Protein AF-0000000068867496 (afdb_homodimer)

Foldseek 3Di:
DDPPPDDPPPPVVVVVVVVVVVVVVLLVPFFDKWKFKFFFDLVCVVQLLLCVLWPELVLLVLCVVLQWAPWDKDADNPRRMIMIMTGGSDDCNVVSVVSSLPDLVNLLSVQSNVVRTGGPFFDDDDSSVPGQGDPVDGPPSTPIDDDPDDDPPGDSDHDPDSTDDPVDDRPCPPDHHAYPVRHDDDGDDPDDSPVPPVPPPPNPPPD/DDPPPDPPPPPVVVVVVVVVVVVVVLLVPFFDKWKFKFFFDLVCVVQLLLCVLWPELVLLVLCVVLQWAPWDKDADNPVRMIMIMTGGSDDDNVVSVVSSLPDLVNLLSVQSNVVRTGGPFFDDDDSSVPGQGDPVDGPPSTPIDDDPDDDPPGDSDHDPDSTDDPVDDRPCPPDHHAYPVRHDDDGDDPDDSPVPPVPPPPNPPPD

Nearest PDB structures (foldseek):
  7byw-assembly1_B  TM=9.492E-01  e=1.847E-08  Paracidovorax avenae ATCC 19860
  1x8d-assembly2_D  TM=8.679E-01  e=4.981E-06  Escherichia coli
  2qlw-assembly1_A  TM=8.052E-01  e=2.120E-04  unclassified
  6hhn-assembly1_A-2  TM=8.640E-01  e=1.265E-03  Formosa agariphila
  1n5v-assembly1_B  TM=6.800E-01  e=2.583E+00  Streptomyces coelicolor A3(2)

Radius of gyration: 25.1 Å; Cα contacts (8 Å, |Δi|>4): 738; chains: 2; bounding box: 61×66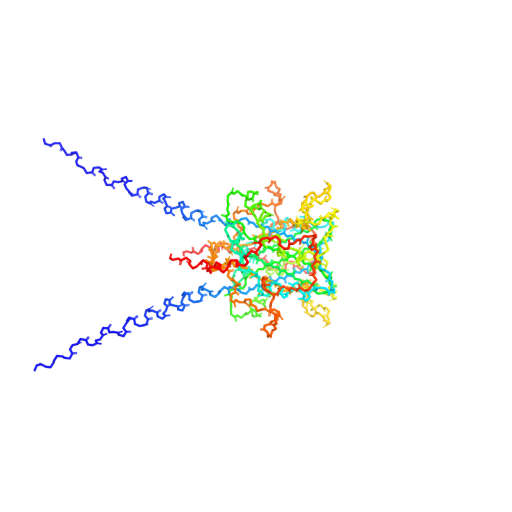×82 Å

pLDDT: mean 80.33, std 22.21, range [23.45, 98.56]

Secondary structure (DSSP, 8-state):
-----GGGGHHHHHHHHHHHHHHHHHHHS--EEEEEEEEEPGGGHHHHHHHHHT--HHHHHHHHHTTEEEEEEEEETTTTEEEEEEEE-SS-HHHHHHHHHH-HHHHHHHHHHGGGEE-SS--SS-GGGT----TTSTT-SSEE-EEEEE-SS-EEEE-S--SPPTTPPPS-TTSPPP-SSS--S-----SS---------------/----GGGGGHHHHHHHHHHHHHHHHHHHS--EEEEEEEEEPGGGHHHHHHHHHT--HHHHHHHHHTTEEEEEEEEETTTTEEEEEEEE-SS-HHHHHHHHHH-HHHHHHHHHHGGGEE-SS--SS-GGGT----TTSTT-SSEE-EEEEE-SS-EEEE-S--S--TTPPPS-TTSPPP-SSS--S-----SS--S------------

Structure (mmCIF, N/CA/C/O backbone):
data_AF-0000000068867496-model_v1
#
loop_
_entity.id
_entity.type
_entity.pdbx_description
1 polymer 'L-rhamnose mutarotase'
#
loop_
_atom_site.group_PDB
_atom_site.id
_atom_site.type_symbol
_atom_site.label_atom_id
_atom_site.label_alt_id
_atom_site.label_comp_id
_atom_site.label_asym_id
_atom_site.label_entity_id
_atom_site.label_seq_id
_atom_site.pdbx_PDB_ins_code
_atom_site.Cartn_x
_atom_site.Cartn_y
_atom_site.Cartn_z
_atom_site.occupancy
_atom_site.B_iso_or_equiv
_atom_site.auth_seq_id
_atom_site.auth_comp_id
_atom_site.auth_asym_id
_atom_site.auth_atom_id
_atom_site.pdbx_PDB_model_num
ATOM 1 N N . MET A 1 1 ? -38.188 26.297 -55.938 1 27.03 1 MET A N 1
ATOM 2 C CA . MET A 1 1 ? -36.781 25.875 -55.781 1 27.03 1 MET A CA 1
ATOM 3 C C . MET A 1 1 ? -36.375 25.953 -54.312 1 27.03 1 MET A C 1
ATOM 5 O O . MET A 1 1 ? -36.156 27.047 -53.781 1 27.03 1 MET A O 1
ATOM 9 N N . GLU A 1 2 ? -36.875 25 -53.344 1 29.02 2 GLU A N 1
ATOM 10 C CA . GLU A 1 2 ? -36.875 24.844 -51.875 1 29.02 2 GLU A CA 1
ATOM 11 C C . GLU A 1 2 ? -35.5 24.469 -51.375 1 29.02 2 GLU A C 1
ATOM 13 O O . GLU A 1 2 ? -34.781 23.703 -52 1 29.02 2 GLU A O 1
ATOM 18 N N . CYS A 1 3 ? -34.906 25.375 -50.562 1 24.44 3 CYS A N 1
ATOM 19 C CA . CYS A 1 3 ? -33.656 25.422 -49.812 1 24.44 3 CYS A CA 1
ATOM 20 C C . CYS A 1 3 ? -33.625 24.344 -48.75 1 24.44 3 CYS A C 1
ATOM 22 O O . CYS A 1 3 ? -34.062 24.578 -47.625 1 24.44 3 CYS A O 1
ATOM 24 N N . ARG A 1 4 ? -33.875 23.047 -49.031 1 34.62 4 ARG A N 1
ATOM 25 C CA . ARG A 1 4 ? -33.875 22 -48 1 34.62 4 ARG A CA 1
ATOM 26 C C . ARG A 1 4 ? -32.438 21.75 -47.531 1 34.62 4 ARG A C 1
ATOM 28 O O . ARG A 1 4 ? -32.156 20.734 -46.875 1 34.62 4 ARG A O 1
ATOM 35 N N . SER A 1 5 ? -31.469 22.562 -47.906 1 28.11 5 SER A N 1
ATOM 36 C CA . SER A 1 5 ? -30.203 21.828 -47.812 1 28.11 5 SER A CA 1
ATOM 37 C C . SER A 1 5 ? -29.766 21.672 -46.344 1 28.11 5 SER A C 1
ATOM 39 O O . SER A 1 5 ? -29.203 20.656 -45.969 1 28.11 5 SER A O 1
ATOM 41 N N . LEU A 1 6 ? -29.641 22.75 -45.469 1 35.19 6 LEU A N 1
ATOM 42 C CA . LEU A 1 6 ? -28.391 22.844 -44.719 1 35.19 6 LEU A CA 1
ATOM 43 C C . LEU A 1 6 ? -28.516 22.141 -43.375 1 35.19 6 LEU A C 1
ATOM 45 O O . LEU A 1 6 ? -27.641 22.281 -42.5 1 35.19 6 LEU A O 1
ATOM 49 N N . LEU A 1 7 ? -29.609 21.406 -43.062 1 35.59 7 LEU A N 1
ATOM 50 C CA . LEU A 1 7 ? -29.688 21.234 -41.625 1 35.59 7 LEU A CA 1
ATOM 51 C C . LEU A 1 7 ? -28.938 19.984 -41.188 1 35.59 7 LEU A C 1
ATOM 53 O O . LEU A 1 7 ? -29.016 19.578 -40.031 1 35.59 7 LEU A O 1
ATOM 57 N N . LEU A 1 8 ? -28.219 19.344 -42.156 1 37.12 8 LEU A N 1
ATOM 58 C CA . LEU A 1 8 ? -27.781 18.047 -41.688 1 37.12 8 LEU A CA 1
ATOM 59 C C . LEU A 1 8 ? -26.531 18.172 -40.812 1 37.12 8 LEU A C 1
ATOM 61 O O . LEU A 1 8 ? -26 17.172 -40.312 1 37.12 8 LEU A O 1
ATOM 65 N N . GLY A 1 9 ? -26.016 19.469 -40.688 1 35.28 9 GLY A N 1
ATOM 66 C CA . GLY A 1 9 ? -24.656 19.438 -40.188 1 35.28 9 GLY A CA 1
ATOM 67 C C . GLY A 1 9 ? -24.594 19.312 -38.688 1 35.28 9 GLY A C 1
ATOM 68 O O . GLY A 1 9 ? -23.516 19.125 -38.094 1 35.28 9 GLY A O 1
ATOM 69 N N . ALA A 1 10 ? -25.703 19.641 -37.844 1 43.5 10 ALA A N 1
ATOM 70 C CA . ALA A 1 10 ? -25.516 19.875 -36.406 1 43.5 10 ALA A CA 1
ATOM 71 C C . ALA A 1 10 ? -25.531 18.562 -35.656 1 43.5 10 ALA A C 1
ATOM 73 O O . ALA A 1 10 ? -25.047 18.484 -34.531 1 43.5 10 ALA A O 1
ATOM 74 N N . ALA A 1 11 ? -25.984 17.453 -36.25 1 45.56 11 ALA A N 1
ATOM 75 C CA . ALA A 1 11 ? -26.172 16.297 -35.375 1 45.56 11 ALA A CA 1
ATOM 76 C C . ALA A 1 11 ? -24.875 15.492 -35.25 1 45.56 11 ALA A C 1
ATOM 78 O O . ALA A 1 11 ? -24.688 14.766 -34.25 1 45.56 11 ALA A O 1
ATOM 79 N N . ALA A 1 12 ? -23.938 15.664 -36.219 1 49.62 12 ALA A N 1
ATOM 80 C CA . ALA A 1 12 ? -22.719 14.859 -36.125 1 49.62 12 ALA A CA 1
ATOM 81 C C . ALA A 1 12 ? -21.766 15.43 -35.062 1 49.62 12 ALA A C 1
ATOM 83 O O . ALA A 1 12 ? -21 14.695 -34.438 1 49.62 12 ALA A O 1
ATOM 84 N N . GLY A 1 13 ? -21.969 16.703 -34.656 1 40.5 13 GLY A N 1
ATOM 85 C CA . GLY A 1 13 ? -21.094 17.312 -33.688 1 40.5 13 GLY A CA 1
ATOM 86 C C . GLY A 1 13 ? -21.375 16.875 -32.281 1 40.5 13 GLY A C 1
ATOM 87 O O . GLY A 1 13 ? -20.438 16.672 -31.484 1 40.5 13 GLY A O 1
ATOM 88 N N . ALA A 1 14 ? -22.656 16.594 -32 1 51.44 14 ALA A N 1
ATOM 89 C CA . ALA A 1 14 ? -23.047 16.266 -30.625 1 51.44 14 ALA A CA 1
ATOM 90 C C . ALA A 1 14 ? -22.672 14.836 -30.281 1 51.44 14 ALA A C 1
ATOM 92 O O . ALA A 1 14 ? -22.234 14.555 -29.156 1 51.44 14 ALA A O 1
ATOM 93 N N . ALA A 1 15 ? -22.625 13.922 -31.266 1 49.72 15 ALA A N 1
ATOM 94 C CA . ALA A 1 15 ? -22.25 12.539 -30.984 1 49.72 15 ALA A CA 1
ATOM 95 C C . ALA A 1 15 ? -20.75 12.414 -30.75 1 49.72 15 ALA A C 1
ATOM 97 O O . ALA A 1 15 ? -20.312 11.68 -29.859 1 49.72 15 ALA A O 1
ATOM 98 N N . ALA A 1 16 ?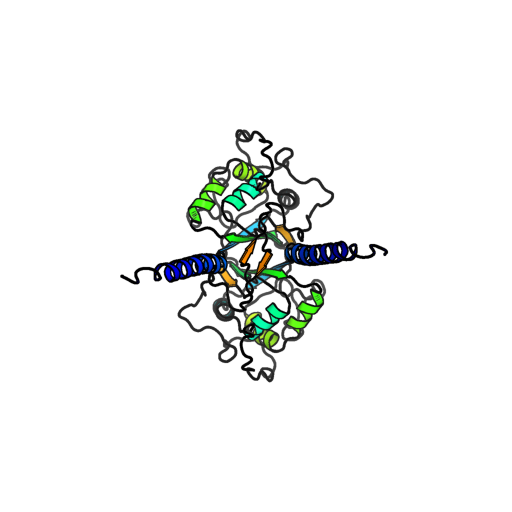 -19.906 13.148 -31.406 1 51.88 16 ALA A N 1
ATOM 99 C CA . ALA A 1 16 ? -18.453 13.094 -31.234 1 51.88 16 ALA A CA 1
ATOM 100 C C . ALA A 1 16 ? -18.031 13.68 -29.891 1 51.88 16 ALA A C 1
ATOM 102 O O . ALA A 1 16 ? -17.156 13.133 -29.219 1 51.88 16 ALA A O 1
ATOM 103 N N . PHE A 1 17 ? -18.781 14.633 -29.375 1 46.91 17 PHE A N 1
ATOM 104 C CA . PHE A 1 17 ? -18.5 15.211 -28.062 1 46.91 17 PHE A CA 1
ATOM 105 C C . PHE A 1 17 ? -18.859 14.234 -26.953 1 46.91 17 PHE A C 1
ATOM 107 O O . PHE A 1 17 ? -18.141 14.125 -25.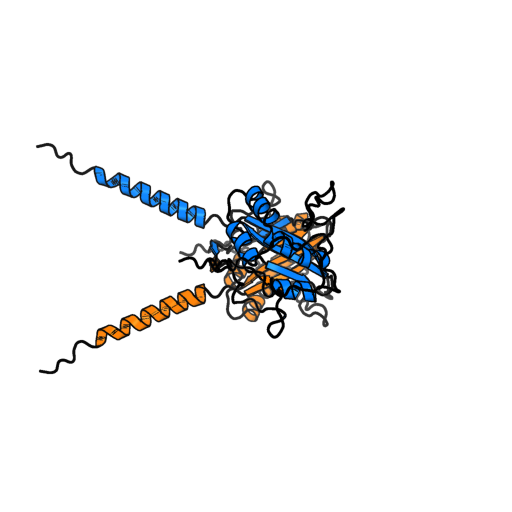969 1 46.91 17 PHE A O 1
ATOM 114 N N . ALA A 1 18 ? -19.844 13.469 -27.109 1 53.47 18 ALA A 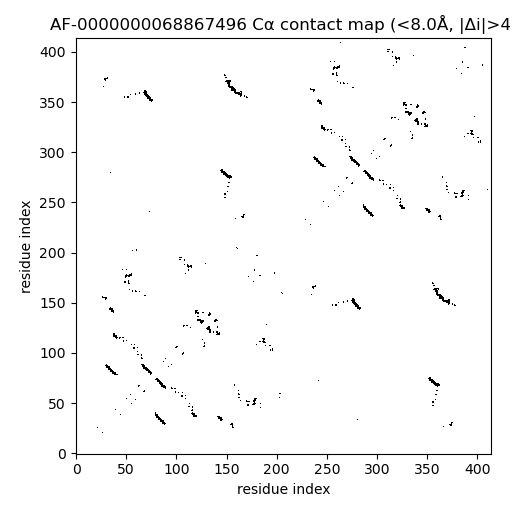N 1
ATOM 115 C CA . ALA A 1 18 ? -20.281 12.516 -26.094 1 53.47 18 ALA A CA 1
ATOM 116 C C . ALA A 1 18 ? -19.328 11.336 -26 1 53.47 18 ALA A C 1
ATOM 118 O O . ALA A 1 18 ? -19.047 10.844 -24.906 1 53.47 18 ALA A O 1
ATOM 119 N N . ILE A 1 19 ? -18.797 10.828 -27.094 1 48.5 19 ILE A N 1
ATOM 120 C CA . ILE A 1 19 ? -17.828 9.734 -27.094 1 48.5 19 ILE A CA 1
ATOM 121 C C . ILE A 1 19 ? -16.516 10.211 -26.469 1 48.5 19 ILE A C 1
ATOM 123 O O . ILE A 1 19 ? -15.93 9.516 -25.641 1 48.5 19 ILE A O 1
ATOM 127 N N . LEU A 1 20 ? -16.094 11.375 -26.812 1 51.84 20 LEU A N 1
ATOM 128 C CA . LEU A 1 20 ? -14.867 11.906 -26.234 1 51.84 20 LEU A CA 1
ATOM 129 C C . LEU A 1 20 ? -15.039 12.164 -24.75 1 51.84 20 LEU A C 1
ATOM 131 O O . LEU A 1 20 ? -14.125 11.914 -23.953 1 51.84 20 LEU A O 1
ATOM 135 N N . ASP A 1 21 ? -16.219 12.633 -24.359 1 48.91 21 ASP A N 1
ATOM 136 C CA . ASP A 1 21 ? -16.484 12.883 -22.953 1 48.91 21 ASP A CA 1
ATOM 137 C C . ASP A 1 21 ? -16.547 11.57 -22.172 1 48.91 21 ASP A C 1
ATOM 139 O O . ASP A 1 21 ? -16.031 11.477 -21.047 1 48.91 21 ASP A O 1
ATOM 143 N N . ARG A 1 22 ? -17.297 10.609 -22.703 1 48.53 22 ARG A N 1
ATOM 144 C CA . ARG A 1 22 ? -17.344 9.297 -22.062 1 48.53 22 ARG A CA 1
ATOM 145 C C . ARG A 1 22 ? -15.938 8.703 -21.938 1 48.53 22 ARG A C 1
ATOM 147 O O . ARG A 1 22 ? -15.609 8.102 -20.906 1 48.53 22 ARG A O 1
ATOM 154 N N . LEU A 1 23 ? -15.195 8.789 -23.062 1 50.97 23 LEU A N 1
ATOM 155 C CA . LEU A 1 23 ? -13.828 8.297 -23.016 1 50.97 23 LEU A CA 1
ATOM 156 C C . LEU A 1 23 ? -13.008 9.07 -21.984 1 50.97 23 LEU A C 1
ATOM 158 O O . LEU A 1 23 ? -12.195 8.492 -21.266 1 50.97 23 LEU A O 1
ATOM 162 N N . ARG A 1 24 ? -13.266 10.398 -22.016 1 47.47 24 ARG A N 1
ATOM 163 C CA . ARG A 1 24 ? -12.609 11.227 -21 1 47.47 24 ARG A CA 1
ATOM 164 C C . ARG A 1 24 ? -13.062 10.844 -19.594 1 47.47 24 ARG A C 1
ATOM 166 O O . ARG A 1 24 ? -12.242 10.75 -18.688 1 47.47 24 ARG A O 1
ATOM 173 N N . ARG A 1 25 ? -14.383 10.727 -19.438 1 49.09 25 ARG A N 1
ATOM 174 C CA . ARG A 1 25 ? -14.969 10.398 -18.141 1 49.09 25 ARG A CA 1
ATOM 175 C C . ARG A 1 25 ? -14.508 9.023 -17.672 1 49.09 25 ARG A C 1
ATOM 177 O O . ARG A 1 25 ? -14.281 8.812 -16.469 1 49.09 25 ARG A O 1
ATOM 184 N N . ARG A 1 26 ? -14.625 8.102 -18.562 1 49.91 26 ARG A N 1
ATOM 185 C CA . ARG A 1 26 ? -14.102 6.777 -18.234 1 49.91 26 ARG A CA 1
ATOM 186 C C . ARG A 1 26 ? -12.641 6.855 -17.812 1 49.91 26 ARG A C 1
ATOM 188 O O . ARG A 1 26 ? -12.211 6.129 -16.906 1 49.91 26 ARG A O 1
ATOM 195 N N . ARG A 1 27 ? -11.961 7.719 -18.625 1 50.06 27 ARG A N 1
ATOM 196 C CA . ARG A 1 27 ? -10.547 7.961 -18.359 1 50.06 27 ARG A CA 1
ATOM 197 C C . ARG A 1 27 ? -10.344 8.578 -16.984 1 50.06 27 ARG A C 1
ATOM 199 O O . ARG A 1 27 ? -9.336 8.328 -16.328 1 50.06 27 ARG A O 1
ATOM 206 N N . LEU A 1 28 ? -11.359 9.469 -16.719 1 51.28 28 LEU A N 1
ATOM 207 C CA . LEU A 1 28 ? -11.211 10.148 -15.43 1 51.28 28 LEU A CA 1
ATOM 208 C C . LEU A 1 28 ? -11.664 9.25 -14.289 1 51.28 28 LEU A C 1
ATOM 210 O O . LEU A 1 28 ? -11.562 9.625 -13.117 1 51.28 28 LEU A O 1
ATOM 214 N N . ARG A 1 29 ? -12.359 8.18 -14.664 1 57.69 29 ARG A N 1
ATOM 215 C CA . ARG A 1 29 ? -12.828 7.352 -13.555 1 57.69 29 ARG A CA 1
ATOM 216 C C . ARG A 1 29 ? -11.672 6.594 -12.906 1 57.69 29 ARG A C 1
ATOM 218 O O . ARG A 1 29 ? -10.977 5.824 -13.578 1 57.69 29 ARG A O 1
ATOM 225 N N . GLY A 1 30 ? -10.969 7.27 -12.078 1 66.62 30 GLY A N 1
ATOM 226 C CA . GLY A 1 30 ? -9.875 6.586 -11.414 1 66.62 30 GLY A CA 1
ATOM 227 C C . GLY A 1 30 ? -10.227 5.18 -10.969 1 66.62 30 GLY A C 1
ATOM 228 O O . GLY A 1 30 ? -11.398 4.871 -10.75 1 66.62 30 GLY A O 1
ATOM 229 N N . GLY A 1 31 ? -9.508 4.066 -11.281 1 88.12 31 GLY A N 1
ATOM 230 C CA . GLY A 1 31 ? -9.633 2.697 -10.797 1 88.12 31 GLY A CA 1
ATOM 231 C C . GLY A 1 31 ? -9.945 2.611 -9.312 1 88.12 31 GLY A C 1
ATOM 232 O O . GLY A 1 31 ? -9.953 3.627 -8.617 1 88.12 31 GLY A O 1
ATOM 233 N N . THR A 1 32 ? -10.555 1.511 -8.891 1 93.94 32 THR A N 1
ATOM 234 C CA . THR A 1 32 ? -10.727 1.228 -7.473 1 93.94 32 THR A CA 1
ATOM 235 C C . THR A 1 32 ? -9.461 0.598 -6.891 1 93.94 32 THR A C 1
ATOM 237 O O . THR A 1 32 ? -8.711 -0.075 -7.602 1 93.94 32 THR A O 1
ATOM 240 N N . TYR A 1 33 ? -9.289 0.838 -5.629 1 95.44 33 TYR A N 1
ATOM 241 C CA . TYR A 1 33 ? -8.062 0.391 -4.984 1 95.44 33 TYR A CA 1
ATOM 242 C C . TYR A 1 33 ? -8.336 -0.777 -4.043 1 95.44 33 TYR A C 1
ATOM 244 O O . TYR A 1 33 ? -9.344 -0.795 -3.342 1 95.44 33 TYR A O 1
ATOM 252 N N . HIS A 1 34 ? -7.441 -1.72 -4.055 1 96.88 34 HIS A N 1
ATOM 253 C CA . HIS A 1 34 ? -7.508 -2.898 -3.197 1 96.88 34 HIS A CA 1
ATOM 254 C C . HIS A 1 34 ? -6.168 -3.174 -2.529 1 96.88 34 HIS A C 1
ATOM 256 O O . HIS A 1 34 ? -5.113 -2.955 -3.131 1 96.88 34 HIS A O 1
ATOM 262 N N . ALA A 1 35 ? -6.246 -3.615 -1.303 1 98.06 35 ALA A N 1
ATOM 263 C CA . ALA A 1 35 ? -5.023 -3.918 -0.563 1 98.06 35 ALA A CA 1
ATOM 264 C C . ALA A 1 35 ? -5.246 -5.062 0.421 1 98.06 35 ALA A C 1
ATOM 266 O O . ALA A 1 35 ? -6.375 -5.312 0.848 1 98.06 35 ALA A O 1
ATOM 267 N N . GLY A 1 36 ? -4.184 -5.777 0.714 1 98.25 36 GLY A N 1
ATOM 268 C CA . GLY A 1 36 ? -4.184 -6.871 1.668 1 98.25 36 GLY A CA 1
ATOM 269 C C . GLY A 1 36 ? -2.904 -6.961 2.477 1 98.25 36 GLY A C 1
ATOM 270 O O . GLY A 1 36 ? -1.875 -6.406 2.082 1 98.25 36 GLY A O 1
ATOM 271 N N . MET A 1 37 ? -3.018 -7.621 3.572 1 98.44 37 MET A N 1
ATOM 272 C CA . MET A 1 37 ? -1.896 -7.82 4.484 1 98.44 37 MET A CA 1
ATOM 273 C C . MET A 1 37 ? -1.734 -9.297 4.832 1 98.44 37 MET A C 1
ATOM 275 O O . MET A 1 37 ? -2.723 -10.023 4.945 1 98.44 37 MET A O 1
ATOM 279 N N . ILE A 1 38 ? -0.545 -9.703 5.004 1 98.56 38 ILE A N 1
ATOM 280 C CA . ILE A 1 38 ? -0.195 -11.07 5.391 1 98.56 38 ILE A CA 1
ATOM 281 C C . ILE A 1 38 ? 1.159 -11.07 6.098 1 98.56 38 ILE A C 1
ATOM 283 O O . ILE A 1 38 ? 1.845 -10.047 6.145 1 98.56 38 ILE A O 1
ATOM 287 N N . ARG A 1 39 ? 1.483 -12.125 6.777 1 98.06 39 ARG A N 1
ATOM 288 C CA . ARG A 1 39 ? 2.828 -12.281 7.316 1 98.06 39 ARG A CA 1
ATOM 289 C C . ARG A 1 39 ? 3.693 -13.133 6.398 1 98.06 39 ARG A C 1
ATOM 291 O O . ARG A 1 39 ? 3.191 -14.039 5.727 1 98.06 39 ARG A O 1
ATOM 298 N N . ALA A 1 40 ? 4.918 -12.812 6.34 1 97.75 40 ALA A N 1
ATOM 299 C CA . ALA A 1 40 ? 5.902 -13.625 5.637 1 97.75 40 ALA A CA 1
ATOM 300 C C . ALA A 1 40 ? 6.672 -14.516 6.605 1 97.75 40 ALA A C 1
ATOM 302 O O . ALA A 1 40 ? 6.945 -14.117 7.742 1 97.75 40 ALA A O 1
ATOM 303 N N . ARG A 1 41 ? 6.973 -15.688 6.191 1 96.5 41 ARG A N 1
ATOM 304 C CA . ARG A 1 41 ? 7.887 -16.531 6.949 1 96.5 41 ARG A CA 1
ATOM 305 C C . ARG A 1 41 ? 9.328 -16.094 6.762 1 96.5 41 ARG A C 1
ATOM 307 O O . ARG A 1 41 ? 9.867 -16.141 5.652 1 96.5 41 ARG A O 1
ATOM 314 N N . PRO A 1 42 ? 9.914 -15.688 7.836 1 94.88 42 PRO A N 1
ATOM 315 C CA . PRO A 1 42 ? 11.242 -15.086 7.699 1 94.88 42 PRO A CA 1
ATOM 316 C C . PRO A 1 42 ? 12.25 -16.016 7.039 1 94.88 42 PRO A C 1
ATOM 318 O O . PRO A 1 42 ? 13.133 -15.562 6.309 1 94.88 42 PRO A O 1
ATOM 321 N N . GLU A 1 43 ? 12.117 -17.297 7.254 1 95.19 43 GLU A N 1
ATOM 322 C CA . GLU A 1 43 ? 13.094 -18.25 6.738 1 95.19 43 GLU A CA 1
ATOM 323 C C . GLU A 1 43 ? 12.945 -18.438 5.227 1 95.19 43 GLU A C 1
ATOM 325 O O . GLU A 1 43 ? 13.828 -18.984 4.574 1 95.19 43 GLU A O 1
ATOM 330 N N . LEU A 1 44 ? 11.836 -17.859 4.586 1 95.62 44 LEU A N 1
ATOM 331 C CA . LEU A 1 44 ? 11.594 -18.078 3.162 1 95.62 44 LEU A CA 1
ATOM 332 C C . LEU A 1 44 ? 11.406 -16.75 2.43 1 95.62 44 LEU A C 1
ATOM 334 O O . LEU A 1 44 ? 10.961 -16.734 1.279 1 95.62 44 LEU A O 1
ATOM 338 N N . ILE A 1 45 ? 11.734 -15.664 3.049 1 94.75 45 ILE A N 1
ATOM 339 C CA . ILE A 1 45 ? 11.516 -14.352 2.441 1 94.75 45 ILE A CA 1
ATOM 340 C C . ILE A 1 45 ? 12.398 -14.211 1.204 1 94.75 45 ILE A C 1
ATOM 342 O O . ILE A 1 45 ? 12 -13.586 0.217 1 94.75 45 ILE A O 1
ATOM 346 N N . GLU A 1 46 ? 13.586 -14.828 1.198 1 91.12 46 GLU A N 1
ATOM 347 C CA . GLU A 1 46 ? 14.469 -14.773 0.035 1 91.12 46 GLU A CA 1
ATOM 348 C C . GLU A 1 46 ? 13.82 -15.445 -1.177 1 91.12 46 GLU A C 1
ATOM 350 O O . GLU A 1 46 ? 13.852 -14.898 -2.281 1 91.12 46 GLU A O 1
ATOM 355 N N . GLN A 1 47 ? 13.258 -16.578 -0.979 1 92.12 47 GLN A N 1
ATOM 356 C CA . GLN A 1 47 ? 12.547 -17.25 -2.062 1 92.12 47 GLN A CA 1
ATOM 357 C C . GLN A 1 47 ? 11.406 -16.375 -2.588 1 92.12 47 GLN A C 1
ATOM 359 O O . GLN A 1 47 ? 11.211 -16.266 -3.801 1 92.12 47 GLN A O 1
ATOM 364 N N . TYR A 1 48 ? 10.641 -15.844 -1.657 1 95.44 48 TYR A N 1
ATOM 365 C CA . TYR A 1 48 ? 9.516 -15.008 -2.055 1 95.44 48 TYR A CA 1
ATOM 366 C C . TYR A 1 48 ? 9.984 -13.828 -2.904 1 95.44 48 TYR A C 1
ATOM 368 O O . TYR A 1 48 ? 9.359 -13.5 -3.916 1 95.44 48 TYR A O 1
ATOM 376 N N . GLN A 1 49 ? 11.078 -13.211 -2.488 1 93.5 49 GLN A N 1
ATOM 377 C CA . GLN A 1 49 ? 11.633 -12.094 -3.24 1 93.5 49 GLN A CA 1
ATOM 378 C C . GLN A 1 49 ? 12.117 -12.539 -4.617 1 93.5 49 GLN A C 1
ATOM 380 O O . GLN A 1 49 ? 11.914 -11.836 -5.609 1 93.5 49 GLN A O 1
ATOM 385 N N . GLN A 1 50 ? 12.719 -13.672 -4.715 1 90.62 50 GLN A N 1
ATOM 386 C CA . GLN A 1 50 ? 13.188 -14.18 -6 1 90.62 50 GLN A CA 1
ATOM 387 C C . GLN A 1 50 ? 12.016 -14.43 -6.949 1 90.62 50 GLN A C 1
ATOM 389 O O . GLN A 1 50 ? 12.102 -14.109 -8.133 1 90.62 50 GLN A O 1
ATOM 394 N N . LEU A 1 51 ? 10.969 -14.977 -6.398 1 92.19 51 LEU A N 1
ATOM 395 C CA . LEU A 1 51 ? 9.758 -15.195 -7.184 1 92.19 51 LEU A CA 1
ATOM 396 C C . LEU A 1 51 ? 9.227 -13.883 -7.742 1 92.19 51 LEU A C 1
ATOM 398 O O . LEU A 1 51 ? 8.719 -13.836 -8.867 1 92.19 51 LEU A O 1
ATOM 402 N N . HIS A 1 52 ? 9.422 -12.805 -7.008 1 94.19 52 HIS A N 1
ATOM 403 C CA . HIS A 1 52 ? 8.758 -11.555 -7.332 1 94.19 52 HIS A CA 1
ATOM 404 C C . HIS A 1 52 ? 9.727 -10.578 -8 1 94.19 52 HIS A C 1
ATOM 406 O O . HIS A 1 52 ? 9.305 -9.562 -8.555 1 94.19 52 HIS A O 1
ATOM 412 N N . ASP A 1 53 ? 11.008 -10.867 -7.941 1 90.38 53 ASP A N 1
ATOM 413 C CA . ASP A 1 53 ? 11.969 -10.078 -8.703 1 90.38 53 ASP A CA 1
ATOM 414 C C . ASP A 1 53 ? 11.672 -10.141 -10.203 1 90.38 53 ASP A C 1
ATOM 416 O O . ASP A 1 53 ? 11.852 -9.156 -10.914 1 90.38 53 ASP A O 1
ATOM 420 N N . LYS A 1 54 ? 11.211 -11.32 -10.57 1 83.81 54 LYS A N 1
ATOM 421 C CA . LYS A 1 54 ? 10.703 -11.531 -11.922 1 83.81 54 LYS A CA 1
ATOM 422 C C . LYS A 1 54 ? 9.484 -12.445 -11.914 1 83.81 54 LYS A C 1
ATOM 424 O O . LYS A 1 54 ? 9.602 -13.648 -12.141 1 83.81 54 LYS A O 1
ATOM 429 N N . THR A 1 55 ? 8.414 -11.812 -11.633 1 90.31 55 THR A N 1
ATOM 430 C CA . THR A 1 55 ? 7.184 -12.586 -11.664 1 90.31 55 THR A CA 1
ATOM 431 C C . THR A 1 55 ? 6.98 -13.234 -13.031 1 90.31 55 THR A C 1
ATOM 433 O O . THR A 1 55 ? 7.262 -12.617 -14.062 1 90.31 55 THR A O 1
ATOM 436 N N . TRP A 1 56 ? 6.527 -14.406 -12.992 1 88.88 56 TRP A N 1
ATOM 437 C CA . TRP A 1 56 ? 6.352 -15.133 -14.242 1 88.88 56 TRP A CA 1
ATOM 438 C C . TRP A 1 56 ? 5.449 -14.359 -15.195 1 88.88 56 TRP A C 1
ATOM 440 O O . TRP A 1 56 ? 4.434 -13.797 -14.781 1 88.88 56 TRP A O 1
ATOM 450 N N . GLU A 1 57 ? 5.816 -14.359 -16.469 1 87.44 57 GLU A N 1
ATOM 451 C CA . GLU A 1 57 ? 5.129 -13.562 -17.469 1 87.44 57 GLU A CA 1
ATOM 452 C C . GLU A 1 57 ? 3.66 -13.953 -17.594 1 87.44 57 GLU A C 1
ATOM 454 O O . GLU A 1 57 ? 2.793 -13.094 -17.766 1 87.44 57 GLU A O 1
ATOM 459 N N . GLU A 1 58 ? 3.375 -15.25 -17.531 1 89.31 58 GLU A N 1
ATOM 460 C CA . GLU A 1 58 ? 2.004 -15.742 -17.656 1 89.31 58 GLU A CA 1
ATOM 461 C C . GLU A 1 58 ? 1.138 -15.227 -16.5 1 89.31 58 GLU A C 1
ATOM 463 O O . GLU A 1 58 ? -0.049 -14.953 -16.688 1 89.31 58 GLU A O 1
ATOM 468 N N . VAL A 1 59 ? 1.751 -15.156 -15.344 1 92.56 59 VAL A N 1
ATOM 469 C CA . VAL A 1 59 ? 1.045 -14.633 -14.172 1 92.56 59 VAL A CA 1
ATOM 470 C C . VAL A 1 59 ? 0.73 -13.156 -14.383 1 92.56 59 VAL A C 1
ATOM 472 O O . VAL A 1 59 ? -0.41 -12.727 -14.195 1 92.56 59 VAL A O 1
ATOM 475 N N . MET A 1 60 ? 1.742 -12.445 -14.844 1 91.5 60 MET A N 1
ATOM 476 C CA . MET A 1 60 ? 1.556 -11.023 -15.094 1 91.5 60 MET A CA 1
ATOM 477 C C . MET A 1 60 ? 0.484 -10.789 -16.156 1 91.5 60 MET A C 1
ATOM 479 O O . MET A 1 60 ? -0.323 -9.867 -16.031 1 91.5 60 MET A O 1
ATOM 483 N N . ALA A 1 61 ? 0.502 -11.586 -17.188 1 91.94 61 ALA A N 1
ATOM 484 C CA . ALA A 1 61 ? -0.479 -11.469 -18.266 1 91.94 61 ALA A CA 1
ATOM 485 C C . ALA A 1 61 ? -1.895 -11.703 -17.75 1 91.94 61 ALA A C 1
ATOM 487 O O . ALA A 1 61 ? -2.826 -10.984 -18.109 1 91.94 61 ALA A O 1
ATOM 488 N N . ARG A 1 62 ? -2.057 -12.719 -16.938 1 94.12 62 ARG A N 1
ATOM 489 C CA . ARG A 1 62 ? -3.367 -13.008 -16.359 1 94.12 62 ARG A CA 1
ATOM 490 C C . ARG A 1 62 ? -3.848 -11.852 -15.492 1 94.12 62 ARG A C 1
ATOM 492 O O . ARG A 1 62 ? -5.016 -11.461 -15.555 1 94.12 62 ARG A O 1
ATOM 499 N N . MET A 1 63 ? -3.004 -11.305 -14.648 1 94.81 63 MET A N 1
ATOM 500 C CA . MET A 1 63 ? -3.361 -10.18 -13.797 1 94.81 63 MET A CA 1
ATOM 501 C C . MET A 1 63 ? -3.791 -8.977 -14.633 1 94.81 63 MET A C 1
ATOM 503 O O . MET A 1 63 ? -4.809 -8.344 -14.336 1 94.81 63 MET A O 1
ATOM 507 N N . TYR A 1 64 ? -2.992 -8.734 -15.641 1 93.62 64 TYR A N 1
ATOM 508 C CA . TYR A 1 64 ? -3.309 -7.602 -16.5 1 93.62 64 TYR A CA 1
ATOM 509 C C . TYR A 1 64 ? -4.648 -7.809 -17.203 1 93.62 64 TYR A C 1
ATOM 511 O O . TYR A 1 64 ? -5.484 -6.902 -17.234 1 93.62 64 TYR A O 1
ATOM 519 N N . ALA A 1 65 ? -4.844 -8.992 -17.75 1 94.94 65 ALA A N 1
ATOM 520 C CA . ALA A 1 65 ? -6.082 -9.312 -18.453 1 94.94 65 ALA A CA 1
ATOM 521 C C . ALA A 1 65 ? -7.277 -9.266 -17.5 1 94.94 65 ALA A C 1
ATOM 523 O O . ALA A 1 65 ? -8.414 -9.094 -17.938 1 94.94 65 ALA A O 1
ATOM 524 N N . SER A 1 66 ? -6.961 -9.445 -16.281 1 96.75 66 SER A N 1
ATOM 525 C CA . SER A 1 66 ? -8.008 -9.375 -15.266 1 96.75 66 SER A CA 1
ATOM 526 C C . SER A 1 66 ? -8.141 -7.961 -14.703 1 96.75 66 SER A C 1
ATOM 528 O O . SER A 1 66 ? -8.656 -7.77 -13.602 1 96.75 66 SER A O 1
ATOM 530 N N . ASN A 1 67 ? -7.566 -6.957 -15.328 1 95.12 67 ASN A N 1
ATOM 531 C CA . ASN A 1 67 ? -7.789 -5.531 -15.109 1 95.12 67 ASN A CA 1
ATOM 532 C C . ASN A 1 67 ? -7.117 -5.047 -13.828 1 95.12 67 ASN A C 1
ATOM 534 O O . ASN A 1 67 ? -7.527 -4.039 -13.25 1 95.12 67 ASN A O 1
ATOM 538 N N . MET A 1 68 ? -6.191 -5.773 -13.359 1 95.69 68 MET A N 1
ATOM 539 C CA . MET A 1 68 ? -5.344 -5.285 -12.273 1 95.69 68 MET A CA 1
ATOM 540 C C . MET A 1 68 ? -4.203 -4.434 -12.812 1 95.69 68 MET A C 1
ATOM 542 O O . MET A 1 68 ? -3.578 -4.789 -13.812 1 95.69 68 MET A O 1
ATOM 546 N N . ARG A 1 69 ? -4.008 -3.346 -12.211 1 94.12 69 ARG A N 1
ATOM 547 C CA . ARG A 1 69 ? -2.934 -2.42 -12.555 1 94.12 69 ARG A CA 1
ATOM 548 C C . ARG A 1 69 ? -2.133 -2.021 -11.32 1 94.12 69 ARG A C 1
ATOM 550 O O . ARG A 1 69 ? -2.654 -2.037 -10.203 1 94.12 69 ARG A O 1
ATOM 557 N N . ASP A 1 70 ? -0.834 -1.698 -11.617 1 93.12 70 ASP A N 1
ATOM 558 C CA . ASP A 1 70 ? 0.007 -1.084 -10.594 1 93.12 70 ASP A CA 1
ATOM 559 C C . ASP A 1 70 ? 0.018 -1.921 -9.312 1 93.12 70 ASP A C 1
ATOM 561 O O . ASP A 1 70 ? -0.21 -1.398 -8.219 1 93.12 70 ASP A O 1
ATOM 565 N N . PHE A 1 71 ? 0.188 -3.24 -9.5 1 96 71 PHE A N 1
ATOM 566 C CA . PHE A 1 71 ? 0.252 -4.168 -8.375 1 96 71 PHE A CA 1
ATOM 567 C C . PHE A 1 71 ? 1.62 -4.109 -7.707 1 96 71 PHE A C 1
ATOM 569 O O . PHE A 1 71 ? 2.639 -4.395 -8.344 1 96 71 PHE A O 1
ATOM 576 N N . VAL A 1 72 ? 1.66 -3.785 -6.383 1 96.44 72 VAL A N 1
ATOM 577 C CA . VAL A 1 72 ? 2.906 -3.648 -5.637 1 96.44 72 VAL A CA 1
ATOM 578 C C . VAL A 1 72 ? 2.832 -4.469 -4.352 1 96.44 72 VAL A C 1
ATOM 580 O O . VAL A 1 72 ? 1.802 -4.477 -3.672 1 96.44 72 VAL A O 1
ATOM 583 N N . VAL A 1 73 ? 3.848 -5.133 -4.035 1 97.56 73 VAL A N 1
ATOM 584 C CA . VAL A 1 73 ? 4.004 -5.82 -2.758 1 97.56 73 VAL A CA 1
ATOM 585 C C . VAL A 1 73 ? 5.117 -5.16 -1.947 1 97.56 73 VAL A C 1
ATOM 587 O O . VAL A 1 73 ? 6.172 -4.82 -2.49 1 97.56 73 VAL A O 1
ATOM 590 N N . TRP A 1 74 ? 4.875 -5.035 -0.673 1 98.12 74 TRP A N 1
ATOM 591 C CA . TRP A 1 74 ? 5.805 -4.449 0.285 1 98.12 74 TRP A CA 1
ATOM 592 C C . TRP A 1 74 ? 6.082 -5.414 1.434 1 98.12 74 TRP A C 1
ATOM 594 O O . TRP A 1 74 ? 5.207 -6.18 1.833 1 98.12 74 TRP A O 1
ATOM 604 N N . PHE A 1 75 ? 7.34 -5.316 1.967 1 98.19 75 PHE A N 1
ATOM 605 C CA . PHE A 1 75 ? 7.781 -6.152 3.076 1 98.19 75 PHE A CA 1
ATOM 606 C C . PHE A 1 75 ? 8.422 -5.305 4.172 1 98.19 75 PHE A C 1
ATOM 608 O O . PHE A 1 75 ? 9.195 -4.391 3.881 1 98.19 75 PHE A O 1
ATOM 615 N N . HIS A 1 76 ? 8.016 -5.555 5.414 1 97.56 76 HIS A N 1
ATOM 616 C CA . HIS A 1 76 ? 8.695 -4.953 6.559 1 97.56 76 HIS A CA 1
ATOM 617 C C . HIS A 1 76 ? 9.664 -5.938 7.207 1 97.56 76 HIS A C 1
ATOM 619 O O . HIS A 1 76 ? 9.234 -6.891 7.863 1 97.56 76 HIS A O 1
ATOM 625 N N . PRO A 1 77 ? 10.93 -5.691 7.258 1 93.44 77 PRO A N 1
ATOM 626 C CA . PRO A 1 77 ? 11.922 -6.703 7.613 1 93.44 77 PRO A CA 1
ATOM 627 C C . PRO A 1 77 ? 11.891 -7.066 9.094 1 93.44 77 PRO A C 1
ATOM 629 O O . PRO A 1 77 ? 12.219 -8.195 9.469 1 93.44 77 PRO A O 1
ATOM 632 N N . THR A 1 78 ? 11.492 -6.195 10 1 92.69 78 THR A N 1
ATOM 633 C CA . THR A 1 78 ? 11.602 -6.488 11.422 1 92.69 78 THR A CA 1
ATOM 634 C C . THR A 1 78 ? 10.312 -7.109 11.945 1 92.69 78 THR A C 1
ATOM 636 O O . THR A 1 78 ? 10.336 -7.895 12.898 1 92.69 78 THR A O 1
ATOM 639 N N . THR A 1 79 ? 9.195 -6.855 11.352 1 95.19 79 THR A N 1
ATOM 640 C CA . THR A 1 79 ? 7.926 -7.395 11.82 1 95.19 79 THR A CA 1
ATOM 641 C C . THR A 1 79 ? 7.484 -8.578 10.961 1 95.19 79 THR A C 1
ATOM 643 O O . THR A 1 79 ? 6.551 -9.297 11.312 1 95.19 79 THR A O 1
ATOM 646 N N . ASN A 1 80 ? 8.078 -8.734 9.812 1 97.25 80 ASN A N 1
ATOM 647 C CA . ASN A 1 80 ? 7.773 -9.781 8.836 1 97.25 80 ASN A CA 1
ATOM 648 C C . ASN A 1 80 ? 6.402 -9.57 8.195 1 97.25 80 ASN A C 1
ATOM 650 O O . ASN A 1 80 ? 5.809 -10.516 7.672 1 97.25 80 ASN A O 1
ATOM 654 N N . MET A 1 81 ? 5.859 -8.367 8.297 1 97.62 81 MET A N 1
ATOM 655 C CA . MET A 1 81 ? 4.578 -8.07 7.668 1 97.62 81 MET A CA 1
ATOM 656 C C . MET A 1 81 ? 4.766 -7.727 6.195 1 97.62 81 MET A C 1
ATOM 658 O O . MET A 1 81 ? 5.73 -7.055 5.824 1 97.62 81 MET A O 1
ATOM 662 N N . MET A 1 82 ? 3.838 -8.195 5.426 1 98.31 82 MET A N 1
ATOM 663 C CA . MET A 1 82 ? 3.775 -7.867 4.008 1 98.31 82 MET A CA 1
ATOM 664 C C . MET A 1 82 ? 2.432 -7.234 3.654 1 98.31 82 MET A C 1
ATOM 666 O O . MET A 1 82 ? 1.399 -7.605 4.215 1 98.31 82 MET A O 1
ATOM 670 N N . PHE A 1 83 ? 2.475 -6.371 2.686 1 97.94 83 PHE A N 1
ATOM 671 C CA . PHE A 1 83 ? 1.315 -5.656 2.164 1 97.94 83 PHE A CA 1
ATOM 672 C C . PHE A 1 83 ? 1.325 -5.645 0.641 1 97.94 83 PHE A C 1
ATOM 674 O O . PHE A 1 83 ? 2.389 -5.574 0.022 1 97.94 83 PHE A O 1
ATOM 681 N N . HIS A 1 84 ? 0.177 -5.754 0.072 1 98.06 84 HIS A N 1
ATOM 682 C CA . HIS A 1 84 ? 0.091 -5.496 -1.361 1 98.06 84 HIS A CA 1
ATOM 683 C C . HIS A 1 84 ? -1.021 -4.5 -1.676 1 98.06 84 HIS A C 1
ATOM 685 O O . HIS A 1 84 ? -1.946 -4.324 -0.88 1 98.06 84 HIS A O 1
ATOM 691 N N . GLN A 1 85 ? -0.908 -3.84 -2.725 1 97.44 85 GLN A N 1
ATOM 692 C CA . GLN A 1 85 ? -1.938 -2.967 -3.275 1 97.44 85 GLN A CA 1
ATOM 693 C C . GLN A 1 85 ? -1.983 -3.061 -4.797 1 97.44 85 GLN A C 1
ATOM 695 O O . GLN A 1 85 ? -0.95 -3.248 -5.445 1 97.44 85 GLN A O 1
ATOM 700 N N . PHE A 1 86 ? -3.172 -2.873 -5.336 1 96.69 86 PHE A N 1
ATOM 701 C CA . PHE A 1 86 ? -3.32 -2.721 -6.781 1 96.69 86 PHE A CA 1
ATOM 702 C C . PHE A 1 86 ? -4.547 -1.879 -7.113 1 96.69 86 PHE A C 1
ATOM 704 O O . PHE A 1 86 ? -5.375 -1.607 -6.242 1 96.69 86 PHE A O 1
ATOM 711 N N . ILE A 1 87 ? -4.562 -1.451 -8.312 1 95.25 87 ILE A N 1
ATOM 712 C CA . ILE A 1 87 ? -5.68 -0.688 -8.852 1 95.25 87 ILE A CA 1
ATOM 713 C C . ILE A 1 87 ? -6.484 -1.565 -9.805 1 95.25 87 ILE A C 1
ATOM 715 O O . ILE A 1 87 ? -5.918 -2.258 -10.656 1 95.25 87 ILE A O 1
ATOM 719 N N . TYR A 1 88 ? -7.738 -1.618 -9.578 1 95.81 88 TYR A N 1
ATOM 720 C CA . TYR A 1 88 ? -8.648 -2.346 -10.453 1 95.81 88 TYR A CA 1
ATOM 721 C C . TYR A 1 88 ? -9.367 -1.396 -11.406 1 95.81 88 TYR A C 1
ATOM 723 O O . TYR A 1 88 ? -10 -0.432 -10.969 1 95.81 88 TYR A O 1
ATOM 731 N N . VAL A 1 89 ? -9.32 -1.679 -12.719 1 94.44 89 VAL A N 1
ATOM 732 C CA . VAL A 1 89 ? -9.859 -0.745 -13.703 1 94.44 89 VAL A CA 1
ATOM 733 C C . VAL A 1 89 ? -10.992 -1.406 -14.477 1 94.44 89 VAL A C 1
ATOM 735 O O . VAL A 1 89 ? -11.469 -0.865 -15.477 1 94.44 89 VAL A O 1
ATOM 738 N N . GLY A 1 90 ? -11.367 -2.588 -14.008 1 95.56 90 GLY A N 1
ATOM 739 C CA . GLY A 1 90 ? -12.445 -3.293 -14.672 1 95.56 90 GLY A CA 1
ATOM 740 C C . GLY A 1 90 ? -13.812 -2.947 -14.117 1 95.56 90 GLY A C 1
ATOM 741 O O . GLY A 1 90 ? -13.969 -1.952 -13.398 1 95.56 90 GLY A O 1
ATOM 742 N N . THR A 1 91 ? -14.859 -3.781 -14.508 1 95.38 91 THR A N 1
ATOM 743 C CA . THR A 1 91 ? -16.234 -3.486 -14.109 1 95.38 91 THR A CA 1
ATOM 744 C C . THR A 1 91 ? -16.859 -4.684 -13.398 1 95.38 91 THR A C 1
ATOM 746 O O . THR A 1 91 ? -17.984 -4.605 -12.922 1 95.38 91 THR A O 1
ATOM 749 N N . ASP A 1 92 ? -16.234 -5.734 -13.398 1 97.38 92 ASP A N 1
ATOM 750 C CA . ASP A 1 92 ? -16.703 -6.938 -12.719 1 97.38 92 ASP A CA 1
ATOM 751 C C . ASP A 1 92 ? -15.57 -7.582 -11.914 1 97.38 92 ASP A C 1
ATOM 753 O O . ASP A 1 92 ? -14.977 -8.57 -12.359 1 97.38 92 ASP A O 1
ATOM 757 N N . PHE A 1 93 ? -15.344 -7.074 -10.773 1 97.12 93 PHE A N 1
ATOM 758 C CA . PHE A 1 93 ? -14.211 -7.441 -9.922 1 97.12 93 PHE A CA 1
ATOM 759 C C . PHE A 1 93 ? -14.258 -8.922 -9.578 1 97.12 93 PHE A C 1
ATOM 761 O O . PHE A 1 93 ? -13.258 -9.633 -9.711 1 97.12 93 PHE A O 1
ATOM 768 N N . ASP A 1 94 ? -15.406 -9.383 -9.18 1 97.31 94 ASP A N 1
ATOM 769 C CA . ASP A 1 94 ? -15.531 -10.766 -8.734 1 97.31 94 ASP A CA 1
ATOM 770 C C . ASP A 1 94 ? -15.203 -11.734 -9.859 1 97.31 94 ASP A C 1
ATOM 772 O O . ASP A 1 94 ? -14.492 -12.727 -9.648 1 97.31 94 ASP A O 1
ATOM 776 N N . ALA A 1 95 ? -15.68 -11.438 -11.008 1 98.25 95 ALA A N 1
ATOM 777 C CA . ALA A 1 95 ? -15.406 -12.312 -12.148 1 98.25 95 ALA A CA 1
ATOM 778 C C . ALA A 1 95 ? -13.922 -12.297 -12.508 1 98.25 95 ALA A C 1
ATOM 780 O O . ALA A 1 95 ? -13.344 -13.344 -12.836 1 98.25 95 ALA A O 1
ATOM 781 N N . ASP A 1 96 ? -13.312 -11.141 -12.477 1 98.06 96 ASP A N 1
ATOM 782 C CA . ASP A 1 96 ? -11.898 -11.031 -12.812 1 98.06 96 ASP A CA 1
ATOM 783 C C . ASP A 1 96 ? -11.031 -11.773 -11.797 1 98.06 96 ASP A C 1
ATOM 785 O O . ASP A 1 96 ? -10.086 -12.469 -12.164 1 98.06 96 ASP A O 1
ATOM 789 N N . MET A 1 97 ? -11.422 -11.672 -10.5 1 97 97 MET A N 1
ATOM 790 C CA . MET A 1 97 ? -10.664 -12.391 -9.484 1 97 97 MET A CA 1
ATOM 791 C C . MET A 1 97 ? -10.875 -13.891 -9.609 1 97 97 MET A C 1
ATOM 793 O O . MET A 1 97 ? -9.945 -14.672 -9.375 1 97 97 MET A O 1
ATOM 797 N N . ALA A 1 98 ? -12.047 -14.258 -9.992 1 96.81 98 ALA A N 1
ATOM 798 C CA . ALA A 1 98 ? -12.305 -15.68 -10.211 1 96.81 98 ALA A CA 1
ATOM 799 C C . ALA A 1 98 ? -11.453 -16.219 -11.352 1 96.81 98 ALA A C 1
ATOM 801 O O . ALA A 1 98 ? -10.977 -17.359 -11.289 1 96.81 98 ALA A O 1
ATOM 802 N N . ARG A 1 99 ? -11.258 -15.469 -12.391 1 97.56 99 ARG A N 1
ATOM 803 C CA . ARG A 1 99 ? -10.406 -15.875 -13.508 1 97.56 99 ARG A CA 1
ATOM 804 C C . ARG A 1 99 ? -8.961 -16.047 -13.062 1 97.56 99 ARG A C 1
ATOM 806 O O . ARG A 1 99 ? -8.281 -16.984 -13.484 1 97.56 99 ARG A O 1
ATOM 813 N N . VAL A 1 100 ? -8.5 -15.172 -12.219 1 96.44 100 VAL A N 1
ATOM 814 C CA . VAL A 1 100 ? -7.148 -15.289 -11.688 1 96.44 100 VAL A CA 1
ATOM 815 C C . VAL A 1 100 ? -7.023 -16.578 -10.875 1 96.44 100 VAL A C 1
ATOM 817 O O . VAL A 1 100 ? -6.098 -17.359 -11.086 1 96.44 100 VAL A O 1
ATOM 820 N N . ALA A 1 101 ? -8.016 -16.828 -10.047 1 94.88 101 ALA A N 1
ATOM 821 C CA . ALA A 1 101 ? -7.98 -17.969 -9.141 1 94.88 101 ALA A CA 1
ATOM 822 C C . ALA A 1 101 ? -8.094 -19.281 -9.914 1 94.88 101 ALA A C 1
ATOM 824 O O . ALA A 1 101 ? -7.637 -20.328 -9.445 1 94.88 101 ALA A O 1
ATOM 825 N N . ALA A 1 102 ? -8.664 -19.203 -11.047 1 94.12 102 ALA A N 1
ATOM 826 C CA . ALA A 1 102 ? -8.906 -20.406 -11.828 1 94.12 102 ALA A CA 1
ATOM 827 C C . ALA A 1 102 ? -7.754 -20.672 -12.789 1 94.12 102 ALA A C 1
ATOM 829 O O . ALA A 1 102 ? -7.668 -21.75 -13.383 1 94.12 102 ALA A O 1
ATOM 830 N N . ASP A 1 103 ? -6.898 -19.719 -12.984 1 93.38 103 ASP A N 1
ATOM 831 C CA . ASP A 1 103 ? -5.82 -19.875 -13.953 1 93.38 103 ASP A CA 1
ATOM 832 C C . ASP A 1 103 ? -4.809 -20.922 -13.492 1 93.38 103 ASP A C 1
ATOM 834 O O . ASP A 1 103 ? -4.238 -20.797 -12.406 1 93.38 103 ASP A O 1
ATOM 838 N N . PRO A 1 104 ? -4.539 -21.906 -14.32 1 89.69 104 PRO A N 1
ATOM 839 C CA . PRO A 1 104 ? -3.689 -23.016 -13.859 1 89.69 104 PRO A CA 1
ATOM 840 C C . PRO A 1 104 ? -2.244 -22.578 -13.617 1 89.69 104 PRO A C 1
ATOM 842 O O . PRO A 1 104 ? -1.577 -23.109 -12.727 1 89.69 104 PRO A O 1
ATOM 845 N N . VAL A 1 105 ? -1.716 -21.594 -14.391 1 89.25 105 VAL A N 1
ATOM 846 C CA . VAL A 1 105 ? -0.34 -21.141 -14.195 1 89.25 105 VAL A CA 1
ATOM 847 C C . VAL A 1 105 ? -0.236 -20.328 -12.914 1 89.25 105 VAL A C 1
ATOM 849 O O . VAL A 1 105 ? 0.741 -20.453 -12.172 1 89.25 105 VAL A O 1
ATOM 852 N N . VAL A 1 106 ? -1.247 -19.531 -12.633 1 92.81 106 VAL A N 1
ATOM 853 C CA . VAL A 1 106 ? -1.268 -18.734 -11.414 1 92.81 106 VAL A CA 1
ATOM 854 C C . VAL A 1 106 ? -1.323 -19.656 -10.195 1 92.81 106 VAL A C 1
ATOM 856 O O . VAL A 1 106 ? -0.573 -19.469 -9.234 1 92.81 106 VAL A O 1
ATOM 859 N N . ARG A 1 107 ? -2.113 -20.641 -10.281 1 91.25 107 ARG A N 1
ATOM 860 C CA . ARG A 1 107 ? -2.211 -21.594 -9.18 1 91.25 107 ARG A CA 1
ATOM 861 C C . ARG A 1 107 ? -0.891 -22.328 -8.977 1 91.25 107 ARG A C 1
ATOM 863 O O . ARG A 1 107 ? -0.479 -22.578 -7.836 1 91.25 107 ARG A O 1
ATOM 870 N N . PHE A 1 108 ? -0.32 -22.688 -10.07 1 90.25 108 PHE A N 1
ATOM 871 C CA . PHE A 1 108 ? 0.986 -23.328 -9.992 1 90.25 108 PHE A CA 1
ATOM 872 C C . PHE A 1 108 ? 2.006 -22.406 -9.328 1 90.25 108 PHE A C 1
ATOM 874 O O . PHE A 1 108 ? 2.74 -22.828 -8.438 1 90.25 108 PHE A O 1
ATOM 881 N N . TRP A 1 109 ? 2.064 -21.219 -9.719 1 92.94 109 TRP A N 1
ATOM 882 C CA . TRP A 1 109 ? 2.949 -20.219 -9.141 1 92.94 109 TRP A CA 1
ATOM 883 C C . TRP A 1 109 ? 2.662 -20.031 -7.656 1 92.94 109 TRP A C 1
ATOM 885 O O . TRP A 1 109 ? 3.586 -19.891 -6.848 1 92.94 109 TRP A O 1
ATOM 895 N N . TRP A 1 110 ? 1.383 -20.109 -7.262 1 94.88 110 TRP A N 1
ATOM 896 C CA . TRP A 1 110 ? 0.986 -19.938 -5.863 1 94.88 110 TRP A CA 1
ATOM 897 C C . TRP A 1 110 ? 1.593 -21.047 -5 1 94.88 110 TRP A C 1
ATOM 899 O O . TRP A 1 110 ? 1.902 -20.812 -3.826 1 94.88 110 TRP A O 1
ATOM 909 N N . THR A 1 111 ? 1.782 -22.172 -5.547 1 92 111 THR A N 1
ATOM 910 C CA . THR A 1 111 ? 2.322 -23.266 -4.75 1 92 111 THR A CA 1
ATOM 911 C C . THR A 1 111 ? 3.725 -22.938 -4.25 1 92 111 THR A C 1
ATOM 913 O O . THR A 1 111 ? 4.203 -23.531 -3.285 1 92 111 THR A O 1
ATOM 916 N N . TYR A 1 112 ? 4.43 -22.031 -4.926 1 93.06 112 TYR A N 1
ATOM 917 C CA . TYR A 1 112 ? 5.75 -21.594 -4.492 1 93.06 112 TYR A CA 1
ATOM 918 C C . TYR A 1 112 ? 5.648 -20.391 -3.559 1 93.06 112 TYR A C 1
ATOM 920 O O . TYR A 1 112 ? 6.547 -20.156 -2.75 1 93.06 112 TYR A O 1
ATOM 928 N N . CYS A 1 113 ? 4.59 -19.609 -3.689 1 96.56 113 CYS A N 1
ATOM 929 C CA . CYS A 1 113 ? 4.391 -18.391 -2.891 1 96.56 113 CYS A CA 1
ATOM 930 C C . CYS A 1 113 ? 3.834 -18.734 -1.514 1 96.56 113 CYS A C 1
ATOM 932 O O . CYS A 1 113 ? 4.262 -18.172 -0.507 1 96.56 113 CYS A O 1
ATOM 934 N N . GLU A 1 114 ? 2.926 -19.656 -1.481 1 96 114 GLU A N 1
ATOM 935 C CA . GLU A 1 114 ? 2.104 -19.922 -0.305 1 96 114 GLU A CA 1
ATOM 936 C C . GLU A 1 114 ? 2.951 -20.422 0.859 1 96 114 GLU A C 1
ATOM 938 O O . GLU A 1 114 ? 2.758 -20 2.002 1 96 114 GLU A O 1
ATOM 943 N N . PRO A 1 115 ? 3.965 -21.266 0.665 1 95.38 115 PRO A N 1
ATOM 944 C CA . PRO A 1 115 ? 4.809 -21.672 1.788 1 95.38 115 PRO A CA 1
ATOM 945 C C . PRO A 1 115 ? 5.559 -20.5 2.42 1 95.38 115 PRO A C 1
ATOM 947 O O . PRO A 1 115 ? 5.984 -20.594 3.576 1 95.38 115 PRO A O 1
ATOM 950 N N . CYS A 1 116 ? 5.77 -19.438 1.665 1 97.44 116 CYS A N 1
ATOM 951 C CA . CYS A 1 116 ? 6.523 -18.281 2.143 1 97.44 116 CYS A CA 1
ATOM 952 C C . CYS A 1 116 ? 5.648 -17.375 2.994 1 97.44 116 CYS A C 1
ATOM 954 O O . CYS A 1 116 ? 6.133 -16.406 3.582 1 97.44 116 CYS A O 1
ATOM 956 N N . GLN A 1 117 ? 4.371 -17.688 3.111 1 98.25 117 GLN A N 1
ATOM 957 C CA . GLN A 1 117 ? 3.375 -16.781 3.678 1 98.25 117 GLN A CA 1
ATOM 958 C C . GLN A 1 117 ? 2.689 -17.406 4.891 1 98.25 117 GLN A C 1
ATOM 960 O O . GLN A 1 117 ? 2.57 -18.625 4.977 1 98.25 117 GLN A O 1
ATOM 965 N N . GLU A 1 118 ? 2.344 -16.594 5.797 1 97.69 118 GLU A N 1
ATOM 966 C CA . GLU A 1 118 ? 1.576 -16.969 6.977 1 97.69 118 GLU A CA 1
ATOM 967 C C . GLU A 1 118 ? 0.345 -16.094 7.145 1 97.69 118 GLU A C 1
ATOM 969 O O . GLU A 1 118 ? 0.427 -15 7.723 1 97.69 118 GLU A O 1
ATOM 974 N N . PRO A 1 119 ? -0.808 -16.531 6.637 1 97.62 119 PRO A N 1
ATOM 975 C CA . PRO A 1 119 ? -2.027 -15.734 6.77 1 97.62 119 PRO A CA 1
ATOM 976 C C . PRO A 1 119 ? -2.432 -15.508 8.227 1 97.62 119 PRO A C 1
ATOM 978 O O . PRO A 1 119 ? -2.08 -16.312 9.102 1 97.62 119 PRO A O 1
ATOM 981 N N . LEU A 1 120 ? -3.174 -14.406 8.461 1 96.38 120 LEU A N 1
ATOM 982 C CA . LEU A 1 120 ? -3.617 -14.062 9.812 1 96.38 120 LEU A CA 1
ATOM 983 C C . LEU A 1 120 ? -4.773 -14.961 10.25 1 96.38 120 LEU A C 1
ATOM 985 O O . LEU A 1 120 ? -4.867 -15.328 11.422 1 96.38 120 LEU A O 1
ATOM 989 N N . HIS A 1 121 ? -5.66 -15.195 9.227 1 93.75 121 HIS A N 1
ATOM 990 C CA . HIS A 1 121 ? -6.859 -15.992 9.484 1 93.75 121 HIS A CA 1
ATOM 991 C C . HIS A 1 121 ? -7.074 -17.031 8.391 1 93.75 121 HIS A C 1
ATOM 993 O O . HIS A 1 121 ? -7.59 -16.719 7.316 1 93.75 121 HIS A O 1
ATOM 999 N N . TRP A 1 122 ? -6.559 -18.125 8.547 1 95.5 122 TRP A N 1
ATOM 1000 C CA . TRP A 1 122 ? -6.781 -19.172 7.551 1 95.5 122 TRP A CA 1
ATOM 1001 C C . TRP A 1 122 ? -6.77 -20.547 8.195 1 95.5 122 TRP A C 1
ATOM 1003 O O . TRP A 1 122 ? -5.941 -20.828 9.07 1 95.5 122 TRP A O 1
ATOM 1013 N N . SER A 1 123 ? -7.691 -21.328 7.836 1 95.5 123 SER A N 1
ATOM 1014 C CA . SER A 1 123 ? -7.723 -22.734 8.188 1 95.5 123 SER A CA 1
ATOM 1015 C C . SER A 1 123 ? -7.953 -23.609 6.953 1 95.5 123 SER A C 1
ATOM 1017 O O . SER A 1 123 ? -8.555 -23.156 5.977 1 95.5 123 SER A O 1
ATOM 1019 N N . GLY A 1 124 ? -7.336 -24.875 7.047 1 92.81 124 GLY A N 1
ATOM 1020 C CA . GLY A 1 124 ? -7.508 -25.781 5.918 1 92.81 124 GLY A CA 1
ATOM 1021 C C . GLY A 1 124 ? -6.43 -25.625 4.863 1 92.81 124 GLY A C 1
ATOM 1022 O O . GLY A 1 124 ? -5.391 -25.016 5.113 1 92.81 124 GLY A O 1
ATOM 1023 N N . PRO A 1 125 ? -6.621 -26.219 3.688 1 92.81 125 PRO A N 1
ATOM 1024 C CA . PRO A 1 125 ? -5.617 -26.141 2.621 1 92.81 125 PRO A CA 1
ATOM 1025 C C . PRO A 1 125 ? -5.48 -24.75 2.035 1 92.81 125 PRO A C 1
ATOM 1027 O O . PRO A 1 125 ? -6.406 -23.938 2.135 1 92.81 125 PRO A O 1
ATOM 1030 N N . PRO A 1 126 ? -4.371 -24.469 1.485 1 93.75 126 PRO A N 1
ATOM 1031 C CA . PRO A 1 126 ? -4.199 -23.156 0.83 1 93.75 126 PRO A CA 1
ATOM 1032 C C . PRO A 1 126 ? -5.062 -23.016 -0.421 1 93.75 126 PRO A C 1
ATOM 1034 O O . PRO A 1 126 ? -5.617 -24 -0.913 1 93.75 126 PRO A O 1
ATOM 1037 N N . PRO A 1 127 ? -5.137 -21.812 -0.955 1 93.69 127 PRO A N 1
ATOM 1038 C CA . PRO A 1 127 ? -5.969 -21.562 -2.135 1 93.69 127 PRO A CA 1
ATOM 1039 C C . PRO A 1 127 ? -5.555 -22.406 -3.34 1 93.69 127 PRO A C 1
ATOM 1041 O O . PRO A 1 127 ? -6.41 -22.875 -4.09 1 93.69 127 PRO A O 1
ATOM 1044 N N . SER A 1 128 ? -4.273 -22.578 -3.58 1 90.62 128 SER A N 1
ATOM 1045 C CA . SER A 1 128 ? -3.812 -23.359 -4.727 1 90.62 128 SER A CA 1
ATOM 1046 C C . SER A 1 128 ? -4.379 -24.766 -4.699 1 90.62 128 SER A C 1
ATOM 1048 O O . SER A 1 128 ? -4.418 -25.453 -5.727 1 90.62 128 SER A O 1
ATOM 1050 N N . GLN A 1 129 ? -4.812 -25.203 -3.518 1 88.19 129 GLN A N 1
ATOM 1051 C CA . GLN A 1 129 ? -5.352 -26.547 -3.332 1 88.19 129 GLN A CA 1
ATOM 1052 C C . GLN A 1 129 ? -6.863 -26.516 -3.129 1 88.19 129 GLN A C 1
ATOM 1054 O O . GLN A 1 129 ? -7.453 -27.484 -2.648 1 88.19 129 GLN A O 1
ATOM 1059 N N . GLY A 1 130 ? -7.41 -25.391 -3.371 1 88.81 130 GLY A N 1
ATOM 1060 C CA . GLY A 1 130 ? -8.859 -25.266 -3.346 1 88.81 130 GLY A CA 1
ATOM 1061 C C . GLY A 1 130 ? -9.398 -24.906 -1.976 1 88.81 130 GLY A C 1
ATOM 1062 O O . GLY A 1 130 ? -10.602 -25.031 -1.729 1 88.81 130 GLY A O 1
ATOM 1063 N N . GLY A 1 131 ? -8.562 -24.547 -1.085 1 92.19 131 GLY A N 1
ATOM 1064 C CA . GLY A 1 131 ? -9.016 -24.172 0.241 1 92.19 131 GLY A CA 1
ATOM 1065 C C . GLY A 1 131 ? -9.867 -22.906 0.241 1 92.19 131 GLY A C 1
ATOM 1066 O O . GLY A 1 131 ? -9.609 -21.984 -0.528 1 92.19 131 GLY A O 1
ATOM 1067 N N . ALA A 1 132 ? -10.805 -22.891 1.196 1 92.12 132 ALA A N 1
ATOM 1068 C CA . ALA A 1 132 ? -11.703 -21.75 1.282 1 92.12 132 ALA A CA 1
ATOM 1069 C C . ALA A 1 132 ? -11.383 -20.891 2.498 1 92.12 132 ALA A C 1
ATOM 1071 O O . ALA A 1 132 ? -11.859 -19.75 2.609 1 92.12 132 ALA A O 1
ATOM 1072 N N . GLY A 1 133 ? -10.547 -21.344 3.33 1 94.5 133 GLY A N 1
ATOM 1073 C CA . GLY A 1 133 ? -10.141 -20.578 4.5 1 94.5 133 GLY A CA 1
ATOM 1074 C C . GLY A 1 133 ? -11.102 -20.734 5.668 1 94.5 133 GLY A C 1
ATOM 1075 O O . GLY A 1 133 ? -11.906 -21.656 5.703 1 94.5 133 GLY A O 1
ATOM 1076 N N . ASP A 1 134 ? -10.938 -19.922 6.691 1 94.12 134 ASP A N 1
ATOM 1077 C CA . ASP A 1 134 ? -11.766 -19.844 7.891 1 94.12 134 ASP A CA 1
ATOM 1078 C C . ASP A 1 134 ? -13.172 -19.359 7.555 1 94.12 134 ASP A C 1
ATOM 1080 O O . ASP A 1 134 ? -13.344 -18.297 6.945 1 94.12 134 ASP A O 1
ATOM 1084 N N . PRO A 1 135 ? -14.211 -20.141 7.961 1 93.88 135 PRO A N 1
ATOM 1085 C CA . PRO A 1 135 ? -15.586 -19.734 7.676 1 93.88 135 PRO A CA 1
ATOM 1086 C C . PRO A 1 135 ? -15.914 -18.344 8.211 1 93.88 135 PRO A C 1
ATOM 1088 O O . PRO A 1 135 ? -16.766 -17.656 7.652 1 93.88 135 PRO A O 1
ATOM 1091 N N . ALA A 1 136 ? -15.281 -17.938 9.266 1 94.19 136 ALA A N 1
ATOM 1092 C CA . ALA A 1 136 ? -15.492 -16.609 9.82 1 94.19 136 ALA A CA 1
ATOM 1093 C C . ALA A 1 136 ? -14.836 -15.539 8.953 1 94.19 136 ALA A C 1
ATOM 1095 O O . ALA A 1 136 ? -15.164 -14.352 9.07 1 94.19 136 ALA A O 1
ATOM 1096 N N . HIS A 1 137 ? -13.852 -15.945 8.094 1 93.31 137 HIS A N 1
ATOM 1097 C CA . HIS A 1 137 ? -13.133 -15.07 7.18 1 93.31 137 HIS A CA 1
ATOM 1098 C C . HIS A 1 137 ? -12.898 -15.75 5.832 1 93.31 137 HIS A C 1
ATOM 1100 O O . HIS A 1 137 ? -11.758 -15.945 5.422 1 93.31 137 HIS A O 1
ATOM 1106 N N . PRO A 1 138 ? -13.953 -16.047 5.133 1 92.88 138 PRO A N 1
ATOM 1107 C CA . PRO A 1 138 ? -13.82 -16.844 3.912 1 92.88 138 PRO A CA 1
ATOM 1108 C C . PRO A 1 138 ? -12.977 -16.156 2.848 1 92.88 138 PRO A C 1
ATOM 1110 O O . PRO A 1 138 ? -13.156 -14.961 2.594 1 92.88 138 PRO A O 1
ATOM 1113 N N . GLY A 1 139 ? -12.008 -16.891 2.314 1 93.31 139 GLY A N 1
ATOM 1114 C CA . GLY A 1 139 ? -11.219 -16.438 1.185 1 93.31 139 GLY A CA 1
ATOM 1115 C C . GLY A 1 139 ? -10.102 -15.484 1.586 1 93.31 139 GLY A C 1
ATOM 1116 O O . GLY A 1 139 ? -9.414 -14.93 0.727 1 93.31 139 GLY A O 1
ATOM 1117 N N . GLU A 1 140 ? -9.859 -15.367 2.879 1 94.88 140 GLU A N 1
ATOM 1118 C CA . GLU A 1 140 ? -8.961 -14.32 3.348 1 94.88 140 GLU A CA 1
ATOM 1119 C C . GLU A 1 140 ? -7.539 -14.852 3.518 1 94.88 140 GLU A C 1
ATOM 1121 O O . GLU A 1 140 ? -6.98 -14.812 4.617 1 94.88 140 GLU A O 1
ATOM 1126 N N . TRP A 1 141 ? -6.984 -15.344 2.373 1 97.5 141 TRP A N 1
ATOM 1127 C CA . TRP A 1 141 ? -5.559 -15.641 2.441 1 97.5 141 TRP A CA 1
ATOM 1128 C C . TRP A 1 141 ? -4.762 -14.391 2.809 1 97.5 141 TRP A C 1
ATOM 1130 O O . TRP A 1 141 ? -3.969 -14.406 3.75 1 97.5 141 TRP A O 1
ATOM 1140 N N . TRP A 1 142 ? -4.988 -13.328 2.055 1 97.75 142 TRP A N 1
ATOM 1141 C CA . TRP A 1 142 ? -4.578 -11.992 2.463 1 97.75 142 TRP A CA 1
ATOM 1142 C C . TRP A 1 142 ? -5.715 -11.266 3.182 1 97.75 142 TRP A C 1
ATOM 1144 O O . TRP A 1 142 ? -6.836 -11.195 2.672 1 97.75 142 TRP A O 1
ATOM 1154 N N . SER A 1 143 ? -5.477 -10.758 4.371 1 97.81 143 SER A N 1
ATOM 1155 C CA . SER A 1 143 ? -6.5 -10.008 5.09 1 97.81 143 SER A CA 1
ATOM 1156 C C . SER A 1 143 ? -6.73 -8.641 4.449 1 97.81 143 SER A C 1
ATOM 1158 O O . SER A 1 143 ? -5.785 -7.879 4.246 1 97.81 143 SER A O 1
ATOM 1160 N N . PRO A 1 144 ? -7.949 -8.352 4.148 1 97.19 144 PRO A N 1
ATOM 1161 C CA . PRO A 1 144 ? -8.203 -7.078 3.477 1 97.19 144 PRO A CA 1
ATOM 1162 C C . PRO A 1 144 ? -7.934 -5.871 4.375 1 97.19 144 PRO A C 1
ATOM 1164 O O . PRO A 1 144 ? -8.047 -5.973 5.602 1 97.19 144 PRO A O 1
ATOM 1167 N N . LEU A 1 145 ? -7.594 -4.77 3.74 1 97.5 145 LEU A N 1
ATOM 1168 C CA . LEU A 1 145 ? -7.383 -3.506 4.434 1 97.5 145 LEU A CA 1
ATOM 1169 C C . LEU A 1 145 ? -8.508 -2.521 4.125 1 97.5 145 LEU A C 1
ATOM 1171 O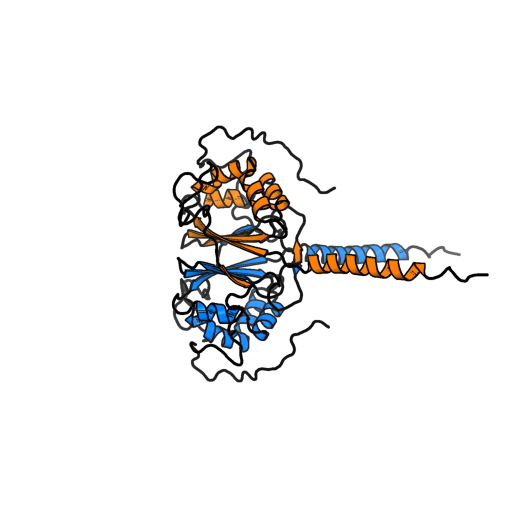 O . LEU A 1 145 ? -9.117 -2.586 3.053 1 97.5 145 LEU A O 1
ATOM 1175 N N . VAL A 1 146 ? -8.703 -1.654 5.062 1 96.19 146 VAL A N 1
ATOM 1176 C CA . VAL A 1 146 ? -9.672 -0.576 4.883 1 96.19 146 VAL A CA 1
ATOM 1177 C C . VAL A 1 146 ? -8.953 0.686 4.406 1 96.19 146 VAL A C 1
ATOM 1179 O O . VAL A 1 146 ? -7.945 1.09 4.988 1 96.19 146 VAL A O 1
ATOM 1182 N N . GLN A 1 147 ? -9.461 1.216 3.355 1 95.69 147 GLN A N 1
ATOM 1183 C CA . GLN A 1 147 ? -8.883 2.459 2.857 1 95.69 147 GLN A CA 1
ATOM 1184 C C . GLN A 1 147 ? -9.211 3.629 3.781 1 95.69 147 GLN A C 1
ATOM 1186 O O . GLN A 1 147 ? -10.375 3.846 4.129 1 95.69 147 GLN A O 1
ATOM 1191 N N . VAL A 1 148 ? -8.211 4.367 4.168 1 94.62 148 VAL A N 1
ATOM 1192 C CA . VAL A 1 148 ? -8.383 5.512 5.059 1 94.62 148 VAL A CA 1
ATOM 1193 C C . VAL A 1 148 ? -8.406 6.805 4.246 1 94.62 148 VAL A C 1
ATOM 1195 O O . VAL A 1 148 ? -9.109 7.754 4.598 1 94.62 148 VAL A O 1
ATOM 1198 N N . ASN A 1 149 ? -7.598 6.781 3.248 1 89.12 149 ASN A N 1
ATOM 1199 C CA . ASN A 1 149 ? -7.508 7.977 2.412 1 89.12 149 ASN A CA 1
ATOM 1200 C C . ASN A 1 149 ? -6.91 7.656 1.044 1 89.12 149 ASN A C 1
ATOM 1202 O O . ASN A 1 149 ? -6.148 6.699 0.901 1 89.12 149 ASN A O 1
ATOM 1206 N N . HIS A 1 150 ? -7.328 8.32 0.174 1 79.12 150 HIS A N 1
ATOM 1207 C CA . HIS A 1 150 ? -6.645 8.422 -1.109 1 79.12 150 HIS A CA 1
ATOM 1208 C C . HIS A 1 150 ? -6.535 9.867 -1.569 1 79.12 150 HIS A C 1
ATOM 1210 O O . HIS A 1 150 ? -7.551 10.516 -1.838 1 79.12 150 HIS A O 1
ATOM 1216 N N . CYS A 1 151 ? -5.359 10.352 -1.516 1 75.69 151 CYS A N 1
ATOM 1217 C CA . CYS A 1 151 ? -5.176 11.781 -1.77 1 75.69 151 CYS A CA 1
ATOM 1218 C C . CYS A 1 151 ? -4.977 12.047 -3.258 1 75.69 151 CYS A C 1
ATOM 1220 O O . CYS A 1 151 ? -4.84 11.109 -4.047 1 75.69 151 CYS A O 1
ATOM 1222 N N . GLY A 1 152 ? -5.023 13.133 -3.752 1 72.38 152 GLY A N 1
ATOM 1223 C CA . GLY A 1 152 ? -5 13.742 -5.07 1 72.38 152 GLY A CA 1
ATOM 1224 C C . GLY A 1 152 ? -3.922 13.18 -5.973 1 72.38 152 GLY A C 1
ATOM 1225 O O . GLY A 1 152 ? -3.143 12.32 -5.555 1 72.38 152 GLY A O 1
ATOM 1226 N N . GLY A 1 153 ? -4.031 13.484 -7.18 1 87.38 153 GLY A N 1
ATOM 1227 C CA . GLY A 1 153 ? -3.117 13.039 -8.219 1 87.38 153 GLY A CA 1
ATOM 1228 C C . GLY A 1 153 ? -3.201 11.547 -8.484 1 87.38 153 GLY A C 1
ATOM 1229 O O . GLY A 1 153 ? -2.178 10.859 -8.539 1 87.38 153 GLY A O 1
ATOM 1230 N N . TRP A 1 154 ? -4.402 11.023 -8.469 1 90.31 154 TRP A N 1
ATOM 1231 C CA . TRP A 1 154 ? -4.57 9.586 -8.695 1 90.31 154 TRP A CA 1
ATOM 1232 C C . TRP A 1 154 ? -4.18 9.219 -10.125 1 90.31 154 TRP A C 1
ATOM 1234 O O . TRP A 1 154 ? -4.199 10.062 -11.016 1 90.31 154 TRP A O 1
ATOM 1244 N N . ALA A 1 155 ? -3.793 7.969 -10.234 1 90.69 155 ALA A N 1
ATOM 1245 C CA . ALA A 1 155 ? -3.396 7.453 -11.539 1 90.69 155 ALA A CA 1
ATOM 1246 C C . ALA A 1 155 ? -4.578 7.453 -12.508 1 90.69 155 ALA A C 1
ATOM 1248 O O . ALA A 1 155 ? -5.68 7.035 -12.148 1 90.69 155 ALA A O 1
ATOM 1249 N N . VAL A 1 156 ? -4.312 7.918 -13.773 1 88.44 156 VAL A N 1
ATOM 1250 C CA . VAL A 1 156 ? -5.41 7.984 -14.734 1 88.44 156 VAL A CA 1
ATOM 1251 C C . VAL A 1 156 ? -5.027 7.227 -16 1 88.44 156 VAL A C 1
ATOM 1253 O O . VAL A 1 156 ? -5.852 7.066 -16.906 1 88.44 156 VAL A O 1
ATOM 1256 N N . ASP A 1 157 ? -3.783 6.801 -16.094 1 89.25 157 ASP A N 1
ATOM 1257 C CA . ASP A 1 157 ? -3.307 5.98 -17.203 1 89.25 157 ASP A CA 1
ATOM 1258 C C . ASP A 1 157 ? -2.217 5.016 -16.75 1 89.25 157 ASP A C 1
ATOM 1260 O O . ASP A 1 157 ? -1.537 5.27 -15.75 1 89.25 157 ASP A O 1
ATOM 1264 N N . PHE A 1 158 ? -2.082 3.885 -17.516 1 90.75 158 PHE A N 1
ATOM 1265 C CA . PHE A 1 158 ? -1.182 2.812 -17.109 1 90.75 158 PHE A CA 1
ATOM 1266 C C . PHE A 1 158 ? -0.379 2.301 -18.297 1 90.75 158 PHE A C 1
ATOM 1268 O O . PHE A 1 158 ? -0.878 2.271 -19.422 1 90.75 158 PHE A O 1
ATOM 1275 N N . SER A 1 159 ? 0.781 1.949 -17.953 1 89.88 159 SER A N 1
ATOM 1276 C CA . SER A 1 159 ? 1.617 1.341 -18.984 1 89.88 159 SER A CA 1
ATOM 1277 C C . SER A 1 159 ? 0.989 0.058 -19.516 1 89.88 159 SER A C 1
ATOM 1279 O O . SER A 1 159 ? 0.465 -0.751 -18.75 1 89.88 159 SER A O 1
ATOM 1281 N N . PRO A 1 160 ? 1.108 -0.177 -20.875 1 87.25 160 PRO A N 1
ATOM 1282 C CA . PRO A 1 160 ? 0.649 -1.458 -21.422 1 87.25 160 PRO A CA 1
ATOM 1283 C C . PRO A 1 160 ? 1.668 -2.58 -21.234 1 87.25 160 PRO A C 1
ATOM 1285 O O . PRO A 1 160 ? 1.395 -3.732 -21.578 1 87.25 160 PRO A O 1
ATOM 1288 N N . ARG A 1 161 ? 2.77 -2.293 -20.656 1 86 161 ARG A N 1
ATOM 1289 C CA . ARG A 1 161 ? 3.82 -3.289 -20.469 1 86 161 ARG A CA 1
ATOM 1290 C C . ARG A 1 161 ? 3.521 -4.172 -19.266 1 86 161 ARG A C 1
ATOM 1292 O O . ARG A 1 161 ? 3.078 -3.684 -18.219 1 86 161 ARG A O 1
ATOM 1299 N N . LEU A 1 162 ? 3.785 -5.422 -19.406 1 84.5 162 LEU A N 1
ATOM 1300 C CA . LEU A 1 162 ? 3.469 -6.406 -18.375 1 84.5 162 LEU A CA 1
ATOM 1301 C C . LEU A 1 162 ? 4.625 -6.559 -17.391 1 84.5 162 LEU A C 1
ATOM 1303 O O . LEU A 1 162 ? 4.438 -7.039 -16.266 1 84.5 162 LEU A O 1
ATOM 1307 N N . GLY A 1 163 ? 5.805 -6.168 -17.766 1 80.5 163 GLY A N 1
ATOM 1308 C CA . GLY A 1 163 ? 6.949 -6.281 -16.875 1 80.5 163 GLY A CA 1
ATOM 1309 C C . GLY A 1 163 ? 6.969 -5.223 -15.781 1 80.5 163 GLY A C 1
ATOM 1310 O O . GLY A 1 163 ? 6.066 -4.387 -15.703 1 80.5 163 GLY A O 1
ATOM 1311 N N . PRO A 1 164 ? 7.914 -5.387 -14.906 1 80.94 164 PRO A N 1
ATOM 1312 C CA . PRO A 1 164 ? 7.977 -4.438 -13.797 1 80.94 164 PRO A CA 1
ATOM 1313 C C . PRO A 1 164 ? 8.195 -3 -14.258 1 80.94 164 PRO A C 1
ATOM 1315 O O . PRO A 1 164 ? 8.727 -2.773 -15.352 1 80.94 164 PRO A O 1
ATOM 1318 N N . ASN A 1 165 ? 7.664 -2.078 -13.422 1 85.81 165 ASN A N 1
ATOM 1319 C CA . ASN A 1 165 ? 8.016 -0.668 -13.562 1 85.81 165 ASN A CA 1
ATOM 1320 C C . ASN A 1 165 ? 9.523 -0.474 -13.68 1 85.81 165 ASN A C 1
ATOM 1322 O O . ASN A 1 165 ? 10.289 -1.076 -12.93 1 85.81 165 ASN A O 1
ATOM 1326 N N . PRO A 1 166 ? 9.969 0.31 -14.656 1 85.19 166 PRO A N 1
ATOM 1327 C CA . PRO A 1 166 ? 11.406 0.513 -14.844 1 85.19 166 PRO A CA 1
ATOM 1328 C C . PRO A 1 166 ? 12.094 1.1 -13.609 1 85.19 166 PRO A C 1
ATOM 1330 O O . PRO A 1 166 ? 13.312 0.997 -13.469 1 85.19 166 PRO A O 1
ATOM 1333 N N . SER A 1 167 ? 11.344 1.737 -12.773 1 85.75 167 SER A N 1
ATOM 1334 C CA . SER A 1 167 ? 11.938 2.312 -11.578 1 85.75 167 SER A CA 1
ATOM 1335 C C . SER A 1 167 ? 12.164 1.249 -10.508 1 85.75 167 SER A C 1
ATOM 1337 O O . SER A 1 167 ? 12.859 1.493 -9.516 1 85.75 167 SER A O 1
ATOM 1339 N N . TYR A 1 168 ? 11.578 0.048 -10.727 1 89.38 168 TYR A N 1
ATOM 1340 C CA . TYR A 1 168 ? 11.766 -1.029 -9.758 1 89.38 168 TYR A CA 1
ATOM 1341 C C . TYR A 1 168 ? 13.156 -1.635 -9.875 1 89.38 168 TYR A C 1
ATOM 1343 O O . TYR A 1 168 ? 13.602 -1.987 -10.969 1 89.38 168 TYR A O 1
ATOM 1351 N N . THR A 1 169 ? 13.828 -1.673 -8.75 1 87.31 169 THR A N 1
ATOM 1352 C CA . THR A 1 169 ? 15.086 -2.4 -8.656 1 87.31 169 THR A CA 1
ATOM 1353 C C . THR A 1 169 ? 14.875 -3.76 -7.996 1 87.31 169 THR A C 1
ATOM 1355 O O . THR A 1 169 ? 14.492 -3.836 -6.828 1 87.31 169 THR A O 1
ATOM 1358 N N . PRO A 1 170 ? 15.141 -4.82 -8.75 1 89.38 170 PRO A N 1
ATOM 1359 C CA . PRO A 1 170 ? 14.969 -6.148 -8.156 1 89.38 170 PRO A CA 1
ATOM 1360 C C . PRO A 1 170 ? 15.859 -6.359 -6.93 1 89.38 170 PRO A C 1
ATOM 1362 O O . PRO A 1 170 ? 16.969 -5.824 -6.871 1 89.38 170 PRO A O 1
ATOM 1365 N N . ASN A 1 171 ? 15.414 -7.164 -6.016 1 90.25 171 ASN A N 1
ATOM 1366 C CA . ASN A 1 171 ? 16.141 -7.457 -4.785 1 90.25 171 ASN A CA 1
ATOM 1367 C C . ASN A 1 171 ? 17.359 -8.344 -5.055 1 90.25 171 ASN A C 1
ATOM 1369 O O . ASN A 1 171 ? 18.312 -8.336 -4.277 1 90.25 171 ASN A O 1
ATOM 1373 N N . HIS A 1 172 ? 17.328 -9.086 -6.145 1 86.31 172 HIS A N 1
ATOM 1374 C CA . HIS A 1 172 ? 18.438 -9.938 -6.551 1 86.31 172 HIS A CA 1
ATOM 1375 C C . HIS A 1 172 ? 18.875 -9.641 -7.98 1 86.31 172 HIS A C 1
ATOM 1377 O O . HIS A 1 172 ? 18.812 -10.523 -8.844 1 86.31 172 HIS A O 1
ATOM 1383 N N . PRO A 1 173 ? 19.344 -8.477 -8.188 1 78 173 PRO A N 1
ATOM 1384 C CA . PRO A 1 173 ? 19.672 -8.102 -9.562 1 78 173 PRO A CA 1
ATOM 1385 C C . PRO A 1 173 ? 20.766 -8.977 -10.172 1 78 173 PRO A C 1
ATOM 1387 O O . PRO A 1 173 ? 20.75 -9.242 -11.383 1 78 173 PRO A O 1
ATOM 1390 N N . ALA A 1 174 ? 21.734 -9.383 -9.438 1 75.56 174 ALA A N 1
ATOM 1391 C CA . ALA A 1 174 ? 22.844 -10.195 -9.93 1 75.56 174 ALA A CA 1
ATOM 1392 C C . ALA A 1 174 ? 22.594 -11.68 -9.688 1 75.56 174 ALA A C 1
ATOM 1394 O O . ALA A 1 174 ? 23.391 -12.531 -10.078 1 75.56 174 ALA A O 1
ATOM 1395 N N . GLY A 1 175 ? 21.484 -11.914 -9.188 1 66.62 175 GLY A N 1
ATOM 1396 C CA . GLY A 1 175 ? 21.219 -13.281 -8.797 1 66.62 175 GLY A CA 1
ATOM 1397 C C . GLY A 1 175 ? 20.219 -13.984 -9.703 1 66.62 175 GLY A C 1
ATOM 1398 O O . GLY A 1 175 ? 19.859 -13.461 -10.758 1 66.62 175 GLY A O 1
ATOM 1399 N N . LYS A 1 176 ? 20.062 -15.25 -9.344 1 70.25 176 LYS A N 1
ATOM 1400 C CA . LYS A 1 176 ? 19.047 -16.031 -10.031 1 70.25 176 LYS A CA 1
ATOM 1401 C C . LYS A 1 176 ? 17.641 -15.555 -9.688 1 70.25 176 LYS A C 1
ATOM 1403 O O . LYS A 1 176 ? 17.391 -15.094 -8.57 1 70.25 176 LYS A O 1
ATOM 1408 N N . THR A 1 177 ? 16.812 -15.305 -10.734 1 77.5 177 THR A N 1
ATOM 1409 C CA . THR A 1 177 ? 15.375 -15.109 -10.57 1 77.5 177 THR A CA 1
ATOM 1410 C C . THR A 1 177 ? 14.625 -16.406 -10.859 1 77.5 177 THR A C 1
ATOM 1412 O O . THR A 1 177 ? 15.086 -17.234 -11.633 1 77.5 177 THR A O 1
ATOM 1415 N N . SER A 1 178 ? 13.609 -16.594 -10.094 1 80.12 178 SER A N 1
ATOM 1416 C CA . SER A 1 178 ? 12.742 -17.75 -10.328 1 80.12 178 SER A CA 1
ATOM 1417 C C . SER A 1 178 ? 12.031 -17.625 -11.672 1 80.12 178 SER A C 1
ATOM 1419 O O . SER A 1 178 ? 11.625 -16.531 -12.078 1 80.12 178 SER A O 1
ATOM 1421 N N . THR A 1 179 ? 12.016 -18.766 -12.328 1 79.06 179 THR A N 1
ATOM 1422 C CA . THR A 1 179 ? 11.195 -18.875 -13.531 1 79.06 179 THR A CA 1
ATOM 1423 C C . THR A 1 179 ? 10.352 -20.141 -13.492 1 79.06 179 THR A C 1
ATOM 1425 O O . THR A 1 179 ? 10.57 -21.016 -12.656 1 79.06 179 THR A O 1
ATOM 1428 N N . LYS A 1 180 ? 9.438 -20.156 -14.359 1 79.44 180 LYS A N 1
ATOM 1429 C CA . LYS A 1 180 ? 8.586 -21.328 -14.445 1 79.44 180 LYS A CA 1
ATOM 1430 C C . LYS A 1 180 ? 9.406 -22.578 -14.766 1 79.44 180 LYS A C 1
ATOM 1432 O O . LYS A 1 180 ? 9.039 -23.688 -14.367 1 79.44 180 LYS A O 1
ATOM 1437 N N . ASP A 1 181 ? 10.484 -22.406 -15.492 1 79.44 181 ASP A N 1
ATOM 1438 C CA . ASP A 1 181 ? 11.328 -23.516 -15.906 1 79.44 181 ASP A CA 1
ATOM 1439 C C . ASP A 1 181 ? 12.391 -23.812 -14.852 1 79.44 181 ASP A C 1
ATOM 1441 O O . ASP A 1 181 ? 13.023 -24.875 -14.883 1 79.44 181 ASP A O 1
ATOM 1445 N N . ALA A 1 182 ? 12.617 -22.922 -13.961 1 81.12 182 ALA A N 1
ATOM 1446 C CA . ALA A 1 182 ? 13.555 -23.078 -12.852 1 81.12 182 ALA A CA 1
ATOM 1447 C C . ALA A 1 182 ? 12.969 -22.516 -11.555 1 81.12 182 ALA A C 1
ATOM 1449 O O . ALA A 1 182 ? 13.477 -21.531 -11.016 1 81.12 182 ALA A O 1
ATOM 1450 N N . PRO A 1 183 ? 11.938 -23.219 -11.102 1 82.69 183 PRO A N 1
ATOM 1451 C CA . PRO A 1 183 ? 11.297 -22.719 -9.883 1 82.69 183 PRO A CA 1
ATOM 1452 C C . PRO A 1 183 ? 12.094 -23.062 -8.617 1 82.69 183 PRO A C 1
ATOM 1454 O O . PRO A 1 183 ? 12.992 -23.891 -8.664 1 82.69 183 PRO A O 1
ATOM 1457 N N . PRO A 1 184 ? 11.719 -22.297 -7.566 1 82.62 184 PRO A N 1
ATOM 1458 C CA . PRO A 1 184 ? 12.391 -22.625 -6.305 1 82.62 184 PRO A CA 1
ATOM 1459 C C . PRO A 1 184 ? 12.07 -24.047 -5.82 1 82.62 184 PRO A C 1
ATOM 1461 O O . PRO A 1 184 ? 11.172 -24.703 -6.355 1 82.62 184 PRO A O 1
ATOM 1464 N N . LEU A 1 185 ? 12.883 -24.391 -4.75 1 78.75 185 LEU A N 1
ATOM 1465 C CA . LEU A 1 185 ? 12.797 -25.781 -4.293 1 78.75 185 LEU A CA 1
ATOM 1466 C C . LEU A 1 185 ? 11.617 -25.953 -3.342 1 78.75 185 LEU A C 1
ATOM 1468 O O . LEU A 1 185 ? 10.945 -26.984 -3.373 1 78.75 185 LEU A O 1
ATOM 1472 N N . VAL A 1 186 ? 11.359 -24.984 -2.555 1 89.38 186 VAL A N 1
ATOM 1473 C CA . VAL A 1 186 ? 10.312 -25.156 -1.548 1 89.38 186 VAL A CA 1
ATOM 1474 C C . VAL A 1 186 ? 8.945 -24.875 -2.168 1 89.38 186 VAL A C 1
ATOM 1476 O O . VAL A 1 186 ? 8.75 -23.844 -2.799 1 89.38 186 VAL A O 1
ATOM 1479 N N . HIS A 1 187 ? 8.055 -25.797 -2.082 1 90.38 187 HIS A N 1
ATOM 1480 C CA . HIS A 1 187 ? 6.684 -25.672 -2.564 1 90.38 187 HIS A CA 1
ATOM 1481 C C . HIS A 1 187 ? 5.738 -26.562 -1.784 1 90.38 187 HIS A C 1
ATOM 1483 O O . HIS A 1 187 ? 6.18 -27.422 -1.006 1 90.38 187 HIS A O 1
ATOM 1489 N N . ASN A 1 188 ? 4.41 -26.359 -1.946 1 88.19 188 ASN A N 1
ATOM 1490 C CA . ASN A 1 188 ? 3.414 -27.188 -1.283 1 88.19 188 ASN A CA 1
ATOM 1491 C C . ASN A 1 188 ? 2.541 -27.938 -2.293 1 88.19 188 ASN A C 1
ATOM 1493 O O . ASN A 1 188 ? 1.396 -28.281 -1.993 1 88.19 188 ASN A O 1
ATOM 1497 N N . ARG A 1 189 ? 3.004 -28.188 -3.363 1 81.69 189 ARG A N 1
ATOM 1498 C CA . ARG A 1 189 ? 2.26 -28.859 -4.422 1 81.69 189 ARG A CA 1
ATOM 1499 C C . ARG A 1 189 ? 1.942 -30.312 -4.031 1 81.69 189 ARG A C 1
ATOM 1501 O O . ARG A 1 189 ? 2.775 -30.984 -3.432 1 81.69 189 ARG A O 1
ATOM 1508 N N . THR A 1 190 ? 0.65 -30.781 -4.117 1 73.06 190 THR A N 1
ATOM 1509 C CA . THR A 1 190 ? 0.263 -32.156 -3.803 1 73.06 190 THR A CA 1
ATOM 1510 C C . THR A 1 190 ? 0.178 -33 -5.07 1 73.06 190 THR A C 1
ATOM 1512 O O . THR A 1 190 ? 0.052 -34.219 -5 1 73.06 190 THR A O 1
ATOM 1515 N N . GLY A 1 191 ? 0.25 -32.531 -6.273 1 62.25 191 GLY A N 1
ATOM 1516 C CA . GLY A 1 191 ? 0.167 -33.281 -7.523 1 62.25 191 GLY A CA 1
ATOM 1517 C C . GLY A 1 191 ? 1.172 -32.812 -8.562 1 62.25 191 GLY A C 1
ATOM 1518 O O . GLY A 1 191 ? 2.031 -31.984 -8.266 1 62.25 191 GLY A O 1
ATOM 1519 N N . PRO A 1 192 ? 1.124 -33.781 -9.688 1 56.41 192 PRO A N 1
ATOM 1520 C CA . PRO A 1 192 ? 2.043 -33.375 -10.758 1 56.41 192 PRO A CA 1
ATOM 1521 C C . PRO A 1 192 ? 1.844 -31.906 -11.18 1 56.41 192 PRO A C 1
ATOM 1523 O O . PRO A 1 192 ? 0.757 -31.344 -10.992 1 56.41 192 PRO A O 1
ATOM 1526 N N . ALA A 1 193 ? 3.008 -31.281 -11.148 1 51.06 193 ALA A N 1
ATOM 1527 C CA . ALA A 1 193 ? 2.83 -29.953 -11.719 1 51.06 193 ALA A CA 1
ATOM 1528 C C . ALA A 1 193 ? 1.812 -29.969 -12.852 1 51.06 193 ALA A C 1
ATOM 1530 O O . ALA A 1 193 ? 1.814 -30.891 -13.68 1 51.06 193 ALA A O 1
ATOM 1531 N N . ALA A 1 194 ? 0.644 -29.672 -12.625 1 45.53 194 ALA A N 1
ATOM 1532 C CA . ALA A 1 194 ? -0.251 -29.641 -13.781 1 45.53 194 ALA A CA 1
ATOM 1533 C C . ALA A 1 194 ? 0.533 -29.453 -15.078 1 45.53 194 ALA A C 1
ATOM 1535 O O . ALA A 1 194 ? 1.654 -28.938 -15.062 1 45.53 194 ALA A O 1
ATOM 1536 N N . GLY A 1 195 ? 0.078 -30.203 -16.297 1 43.38 195 GLY A N 1
ATOM 1537 C CA . GLY A 1 195 ? 0.446 -30.078 -17.688 1 43.38 195 GLY A CA 1
ATOM 1538 C C . GLY A 1 195 ? 1.057 -28.734 -18.031 1 43.38 195 GLY A C 1
ATOM 1539 O O . GLY A 1 195 ? 0.712 -28.125 -19.047 1 43.38 195 GLY A O 1
ATOM 1540 N N . TRP A 1 196 ? 1.457 -28.125 -17.156 1 42.25 196 TRP A N 1
ATOM 1541 C CA . TRP A 1 196 ? 2.062 -26.875 -17.562 1 42.25 196 TRP A CA 1
ATOM 1542 C C . TRP A 1 196 ? 3.072 -27.094 -18.688 1 42.25 196 TRP A C 1
ATOM 1544 O O . TRP A 1 196 ? 4.047 -27.828 -18.516 1 42.25 196 TRP A O 1
ATOM 1554 N N . THR A 1 197 ? 2.607 -27.297 -19.891 1 36.09 197 THR 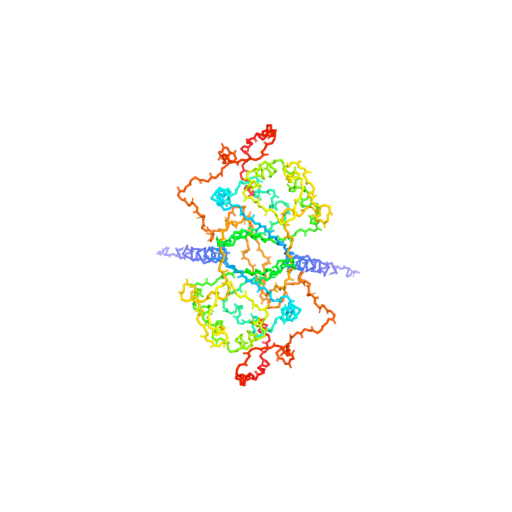A N 1
ATOM 1555 C CA . THR A 1 197 ? 3.52 -27 -21 1 36.09 197 THR A CA 1
ATOM 1556 C C . THR A 1 197 ? 3.883 -25.516 -21 1 36.09 197 THR A C 1
ATOM 1558 O O . THR A 1 197 ? 3.018 -24.656 -20.812 1 36.09 197 THR A O 1
ATOM 1561 N N . SER A 1 198 ? 5.023 -25.219 -20.406 1 35.19 198 SER A N 1
ATOM 1562 C CA . SER A 1 198 ? 5.469 -23.859 -20.609 1 35.19 198 SER A CA 1
ATOM 1563 C C . SER A 1 198 ? 4.91 -23.281 -21.922 1 35.19 198 SER A C 1
ATOM 1565 O O . SER A 1 198 ? 5.148 -23.828 -23 1 35.19 198 SER A O 1
ATOM 1567 N N . SER A 1 199 ? 3.705 -23.094 -22.125 1 32.38 199 SER A N 1
ATOM 1568 C CA . SER A 1 199 ? 3.35 -22.469 -23.391 1 32.38 199 SER A CA 1
ATOM 1569 C C . SER A 1 199 ? 4.238 -21.266 -23.672 1 32.38 199 SER A C 1
ATOM 1571 O O . SER A 1 199 ? 4.398 -20.391 -22.812 1 32.38 199 SER A O 1
ATOM 1573 N N . LYS A 1 200 ? 5.332 -21.312 -24.281 1 34.56 200 LYS A N 1
ATOM 1574 C CA . LYS A 1 200 ? 5.973 -20.219 -25 1 34.56 200 LYS A CA 1
ATOM 1575 C C . LYS A 1 200 ? 4.953 -19.172 -25.438 1 34.56 200 LYS A C 1
ATOM 1577 O O . LYS A 1 200 ? 4.668 -19.016 -26.625 1 34.56 200 LYS A O 1
ATOM 1582 N N . GLN A 1 201 ? 3.877 -18.938 -24.859 1 31.42 201 GLN A N 1
ATOM 1583 C CA . GLN A 1 201 ? 3.066 -17.891 -25.453 1 31.42 201 GLN A CA 1
ATOM 1584 C C . GLN A 1 201 ? 3.816 -16.562 -25.469 1 31.42 201 GLN A C 1
ATOM 1586 O O . GLN A 1 201 ? 4.508 -16.219 -24.516 1 31.42 201 GLN A O 1
ATOM 1591 N N . PRO A 1 202 ? 4.102 -15.93 -26.594 1 31.47 202 PRO A N 1
ATOM 1592 C CA . PRO A 1 202 ? 4.738 -14.617 -26.75 1 31.47 202 PRO A CA 1
ATOM 1593 C C . PRO A 1 202 ? 4.16 -13.57 -25.797 1 31.47 202 PRO A C 1
ATOM 1595 O O . PRO A 1 202 ? 2.986 -13.648 -25.422 1 31.47 202 PRO A O 1
ATOM 1598 N N . PRO A 1 203 ? 5.008 -12.969 -25 1 30.83 203 PRO A N 1
ATOM 1599 C CA . PRO A 1 203 ? 4.496 -11.758 -24.359 1 30.83 203 PRO A CA 1
ATOM 1600 C C . PRO A 1 203 ? 3.51 -11 -25.25 1 30.83 203 PRO A C 1
ATOM 1602 O O . PRO A 1 203 ? 3.682 -10.945 -26.469 1 30.83 203 PRO A O 1
ATOM 1605 N N . PHE A 1 204 ? 2.273 -10.977 -24.922 1 27.45 204 PHE A N 1
ATOM 1606 C CA . PHE A 1 204 ? 1.366 -10.18 -25.734 1 27.45 204 PHE A CA 1
ATOM 1607 C C . PHE A 1 204 ? 1.949 -8.797 -26 1 27.45 204 PHE A C 1
ATOM 1609 O O . PHE A 1 204 ? 2.16 -8.023 -25.062 1 27.45 204 PHE A O 1
ATOM 1616 N N . VAL A 1 205 ? 2.891 -8.641 -26.812 1 25.3 205 VAL A N 1
ATOM 1617 C CA . VAL A 1 205 ? 3.244 -7.328 -27.344 1 25.3 205 VAL A CA 1
ATOM 1618 C C . VAL A 1 205 ? 2.062 -6.746 -28.109 1 25.3 205 VAL A C 1
ATOM 1620 O O . VAL A 1 205 ? 1.528 -7.391 -29.016 1 25.3 205 VAL A O 1
ATOM 1623 N N . ALA A 1 206 ? 1.271 -5.871 -27.391 1 25.38 206 ALA A N 1
ATOM 1624 C CA . ALA A 1 206 ? 0.306 -5.18 -28.234 1 25.38 206 ALA A CA 1
ATOM 1625 C C . ALA A 1 206 ? 0.935 -4.793 -29.578 1 25.38 206 ALA A C 1
ATOM 1627 O O . ALA A 1 206 ? 2.023 -4.215 -29.609 1 25.38 206 ALA A O 1
ATOM 1628 N N . SER A 1 207 ? 0.566 -5.453 -30.562 1 24.06 207 SER A N 1
ATOM 1629 C CA . SER A 1 207 ? 0.844 -4.918 -31.891 1 24.06 207 SER A CA 1
ATOM 1630 C C . SER A 1 207 ? 0.263 -3.518 -32.062 1 24.06 207 SER A C 1
ATOM 1632 O O . SER A 1 207 ? -0.819 -3.225 -31.547 1 24.06 207 SER A O 1
ATOM 1634 N N . MET B 1 1 ? 25.047 30.328 -60.5 1 27.25 1 MET B N 1
ATOM 1635 C CA . MET B 1 1 ? 23.766 30.406 -59.781 1 27.25 1 MET B CA 1
ATOM 1636 C C . MET B 1 1 ? 23.578 29.203 -58.875 1 27.25 1 MET B C 1
ATOM 1638 O O . MET B 1 1 ? 23.453 28.078 -59.344 1 27.25 1 MET B O 1
ATOM 1642 N N . GLU B 1 2 ? 24.172 29.219 -57.531 1 29.14 2 GLU B N 1
ATOM 1643 C CA . GLU B 1 2 ? 24.438 28.312 -56.438 1 29.14 2 GLU B CA 1
ATOM 1644 C C . GLU B 1 2 ? 23.156 27.906 -55.719 1 29.14 2 GLU B C 1
ATOM 1646 O O . GLU B 1 2 ? 22.266 28.734 -55.5 1 29.14 2 GLU B O 1
ATOM 1651 N N . CYS B 1 3 ? 22.797 26.641 -55.875 1 24.56 3 CYS B N 1
ATOM 1652 C CA . CYS B 1 3 ? 21.703 25.828 -55.344 1 24.56 3 CYS B CA 1
ATOM 1653 C C . CYS B 1 3 ? 21.844 25.688 -53.812 1 24.56 3 CYS B C 1
ATOM 1655 O O . CYS B 1 3 ? 22.422 24.719 -53.344 1 24.56 3 CYS B O 1
ATOM 1657 N N . ARG B 1 4 ? 22.109 26.828 -53.062 1 35.22 4 ARG B N 1
ATOM 1658 C CA . ARG B 1 4 ? 22.266 26.719 -51.594 1 35.22 4 ARG B CA 1
ATOM 1659 C C . ARG B 1 4 ? 20.922 26.391 -50.938 1 35.22 4 ARG B C 1
ATOM 1661 O O . ARG B 1 4 ? 20.812 26.453 -49.719 1 35.22 4 ARG B O 1
ATOM 1668 N N . SER B 1 5 ? 19.844 26.219 -51.625 1 28.8 5 SER B N 1
ATOM 1669 C CA . SER B 1 5 ? 18.703 26.531 -50.781 1 28.8 5 SER B CA 1
ATOM 1670 C C . SER B 1 5 ? 18.375 25.359 -49.844 1 28.8 5 SER B C 1
ATOM 1672 O O . SER B 1 5 ? 17.781 25.562 -48.781 1 28.8 5 SER B O 1
ATOM 1674 N N . LEU B 1 6 ? 18.375 24.047 -50.281 1 34.81 6 LEU B N 1
ATOM 1675 C CA . LEU B 1 6 ? 17.25 23.266 -49.75 1 34.81 6 LEU B CA 1
ATOM 1676 C C . LEU B 1 6 ? 17.625 22.609 -48.406 1 34.81 6 LEU B C 1
ATOM 1678 O O . LEU B 1 6 ? 16.891 21.766 -47.906 1 34.81 6 LEU B O 1
ATOM 1682 N N . LEU B 1 7 ? 18.812 22.969 -47.812 1 35.34 7 LEU B N 1
ATOM 1683 C CA . LEU B 1 7 ? 19.172 21.969 -46.812 1 35.34 7 LEU B CA 1
ATOM 1684 C C . LEU B 1 7 ? 18.547 22.328 -45.438 1 35.34 7 LEU B C 1
ATOM 1686 O O . LEU B 1 7 ? 18.828 21.672 -44.438 1 35.34 7 LEU B O 1
ATOM 1690 N N . LEU B 1 8 ? 17.703 23.438 -45.438 1 37.78 8 LEU B N 1
ATOM 1691 C CA . LEU B 1 8 ? 17.391 23.812 -44.062 1 37.78 8 LEU B CA 1
ATOM 1692 C C . LEU B 1 8 ? 16.281 22.938 -43.5 1 37.78 8 LEU B C 1
ATOM 1694 O O . LEU B 1 8 ? 15.906 23.078 -42.344 1 37.78 8 LEU B O 1
ATOM 1698 N N . GLY B 1 9 ? 15.688 22.047 -44.375 1 31.33 9 GLY B N 1
ATOM 1699 C CA . GLY B 1 9 ? 14.445 21.5 -43.875 1 31.33 9 GLY B CA 1
ATOM 1700 C C . GLY B 1 9 ? 14.656 20.328 -42.938 1 31.33 9 GLY B C 1
ATOM 1701 O O . GLY B 1 9 ? 13.742 19.922 -42.219 1 31.33 9 GLY B O 1
ATOM 1702 N N . ALA B 1 10 ? 15.828 19.578 -42.969 1 46.16 10 ALA B N 1
ATOM 1703 C CA . ALA B 1 10 ? 15.914 18.281 -42.312 1 46.16 10 ALA B CA 1
ATOM 1704 C C . ALA B 1 10 ? 16.219 18.453 -40.812 1 46.16 10 ALA B C 1
ATOM 1706 O O . ALA B 1 10 ? 15.891 17.578 -40 1 46.16 10 ALA B O 1
ATOM 1707 N N . ALA B 1 11 ? 16.672 19.594 -40.438 1 46.94 11 ALA B N 1
ATOM 1708 C CA . ALA B 1 11 ? 17.141 19.672 -39.062 1 46.94 11 ALA B CA 1
ATOM 1709 C C . ALA B 1 11 ? 15.984 19.969 -38.094 1 46.94 11 ALA B C 1
ATOM 1711 O O . ALA B 1 11 ? 16.062 19.656 -36.906 1 46.94 11 ALA B O 1
ATOM 1712 N N . ALA B 1 12 ? 14.914 20.531 -38.625 1 46.94 12 ALA B N 1
ATOM 1713 C CA . ALA B 1 12 ? 13.812 20.859 -37.719 1 46.94 12 ALA B CA 1
ATOM 1714 C C . ALA B 1 12 ? 13.023 19.594 -37.344 1 46.94 12 ALA B C 1
ATOM 1716 O O . ALA B 1 12 ? 12.461 19.5 -36.25 1 46.94 12 ALA B O 1
ATOM 1717 N N . GLY B 1 13 ? 13.141 18.484 -38.188 1 40 13 GLY B N 1
ATOM 1718 C CA . GLY B 1 13 ? 12.406 17.266 -37.906 1 40 13 GLY B CA 1
ATOM 1719 C C . GLY B 1 13 ? 13.023 16.438 -36.781 1 40 13 GLY B C 1
ATOM 1720 O O . GLY B 1 13 ? 12.312 15.867 -35.969 1 40 13 GLY B O 1
ATOM 1721 N N . ALA B 1 14 ? 14.367 16.5 -36.719 1 50.09 14 ALA B N 1
ATOM 1722 C CA . ALA B 1 14 ? 15.062 15.672 -35.719 1 50.09 14 ALA B CA 1
ATOM 1723 C C . ALA B 1 14 ? 14.914 16.25 -34.312 1 50.09 14 ALA B C 1
ATOM 1725 O O . ALA B 1 14 ? 14.75 15.5 -33.344 1 50.09 14 ALA B O 1
ATOM 1726 N N . ALA B 1 15 ? 14.742 17.531 -34.156 1 50 15 ALA B N 1
ATOM 1727 C CA . ALA B 1 15 ? 14.578 18.141 -32.844 1 50 15 ALA B CA 1
ATOM 1728 C C . ALA B 1 15 ? 13.172 17.891 -32.281 1 50 15 ALA B C 1
ATOM 1730 O O . ALA B 1 15 ? 13 17.609 -31.109 1 50 15 ALA B O 1
ATOM 1731 N N . ALA B 1 16 ? 12.164 17.922 -33.125 1 52.06 16 ALA B N 1
ATOM 1732 C CA . ALA B 1 16 ? 10.789 17.688 -32.688 1 52.06 16 ALA B CA 1
ATOM 1733 C C . ALA B 1 16 ? 10.586 16.219 -32.281 1 52.06 16 ALA B C 1
ATOM 1735 O O . ALA B 1 16 ? 9.914 15.938 -31.281 1 52.06 16 ALA B O 1
ATOM 1736 N N . PHE B 1 17 ? 11.312 15.312 -32.906 1 47.19 17 PHE B N 1
ATOM 1737 C CA . PHE B 1 17 ? 11.234 13.898 -32.531 1 47.19 17 PHE B CA 1
ATOM 1738 C C . PHE B 1 17 ? 11.922 13.648 -31.188 1 47.19 17 PHE B C 1
ATOM 1740 O O . PHE B 1 17 ? 11.438 12.875 -30.375 1 47.19 17 PHE B O 1
ATOM 1747 N N . ALA B 1 18 ? 12.93 14.336 -30.906 1 53.22 18 ALA B N 1
ATOM 1748 C CA . ALA B 1 18 ? 13.672 14.156 -29.672 1 53.22 18 ALA B CA 1
ATOM 1749 C C . ALA B 1 18 ? 12.898 14.711 -28.484 1 53.22 18 ALA B C 1
ATOM 1751 O O . ALA B 1 18 ? 12.898 14.125 -27.391 1 53.22 18 ALA B O 1
ATOM 1752 N N . ILE B 1 19 ? 12.25 15.836 -28.625 1 48.91 19 ILE B N 1
ATOM 1753 C CA . ILE B 1 19 ? 11.422 16.422 -27.562 1 48.91 19 ILE B CA 1
ATOM 1754 C C . ILE B 1 19 ? 10.219 15.516 -27.297 1 48.91 19 ILE B C 1
ATOM 1756 O O . ILE B 1 19 ? 9.898 15.234 -26.141 1 48.91 19 ILE B O 1
ATOM 1760 N N . LEU B 1 20 ? 9.586 15.023 -28.297 1 51.97 20 LEU B N 1
ATOM 1761 C CA . LEU B 1 20 ? 8.453 14.133 -28.109 1 51.97 20 LEU B CA 1
ATOM 1762 C C . LEU B 1 20 ? 8.891 12.82 -27.469 1 51.97 20 LEU B C 1
ATOM 1764 O O . LEU B 1 20 ? 8.188 12.273 -26.609 1 51.97 20 LEU B O 1
ATOM 1768 N N . ASP B 1 21 ? 10.055 12.352 -27.875 1 49.53 21 ASP B N 1
ATOM 1769 C CA . ASP B 1 21 ? 10.578 11.117 -27.297 1 49.53 21 ASP B CA 1
ATOM 1770 C C . ASP B 1 21 ? 10.953 11.32 -25.828 1 49.53 21 ASP B C 1
ATOM 1772 O O . ASP B 1 21 ? 10.695 10.461 -24.984 1 49.53 21 ASP B O 1
ATOM 1776 N N . ARG B 1 22 ? 11.672 12.406 -25.547 1 48.59 22 ARG B N 1
ATOM 1777 C CA . ARG B 1 22 ? 12 12.719 -24.156 1 48.59 22 ARG B CA 1
ATOM 1778 C C . ARG B 1 22 ? 10.742 12.844 -23.312 1 48.59 22 ARG B C 1
ATOM 1780 O O . ARG B 1 22 ? 10.695 12.375 -22.172 1 48.59 22 ARG B O 1
ATOM 1787 N N . LEU B 1 23 ? 9.789 13.594 -23.875 1 51.16 23 LEU B N 1
ATOM 1788 C CA . LEU B 1 23 ? 8.523 13.727 -23.172 1 51.16 23 LEU B CA 1
ATOM 1789 C C . LEU B 1 23 ? 7.848 12.375 -23 1 51.16 23 LEU B C 1
ATOM 1791 O O . LEU B 1 23 ? 7.273 12.094 -21.938 1 51.16 23 LEU B O 1
ATOM 1795 N N . ARG B 1 24 ? 7.945 11.602 -24.094 1 47.59 24 ARG B N 1
ATOM 1796 C CA . ARG B 1 24 ? 7.422 10.242 -24 1 47.59 24 ARG B CA 1
ATOM 1797 C C . ARG B 1 24 ? 8.195 9.422 -22.969 1 47.59 24 ARG B C 1
ATOM 1799 O O . ARG B 1 24 ? 7.598 8.68 -22.188 1 47.59 24 ARG B O 1
ATOM 1806 N N . ARG B 1 25 ? 9.523 9.5 -23.062 1 49.31 25 ARG B N 1
ATOM 1807 C CA . ARG B 1 25 ? 10.383 8.742 -22.156 1 49.31 25 ARG B CA 1
ATOM 1808 C C . ARG B 1 25 ? 10.18 9.172 -20.719 1 49.31 25 ARG B C 1
ATOM 1810 O O . ARG B 1 25 ? 10.227 8.344 -19.797 1 49.31 25 ARG B O 1
ATOM 1817 N N . ARG B 1 26 ? 10.227 10.438 -20.531 1 50 26 ARG B N 1
ATOM 1818 C CA . ARG B 1 26 ? 9.93 10.938 -19.203 1 50 26 ARG B CA 1
ATOM 1819 C C . ARG B 1 26 ? 8.586 10.422 -18.703 1 50 26 ARG B C 1
ATOM 1821 O O . ARG B 1 26 ? 8.43 10.125 -17.516 1 50 26 ARG B O 1
ATOM 1828 N N . ARG B 1 27 ? 7.672 10.477 -19.719 1 49.91 27 ARG B N 1
ATOM 1829 C CA . ARG B 1 27 ? 6.324 9.984 -19.453 1 49.91 27 ARG B CA 1
ATOM 1830 C C . ARG B 1 27 ? 6.344 8.5 -19.078 1 49.91 27 ARG B C 1
ATOM 1832 O O . ARG B 1 27 ? 5.523 8.047 -18.281 1 49.91 27 ARG B O 1
ATOM 1839 N N . LEU B 1 28 ? 7.285 7.84 -19.812 1 51.44 28 LEU B N 1
ATOM 1840 C CA . LEU B 1 28 ? 7.34 6.406 -19.547 1 51.44 28 LEU B CA 1
ATOM 1841 C C . LEU B 1 28 ? 8.125 6.121 -18.281 1 51.44 28 LEU B C 1
ATOM 1843 O O . LEU B 1 28 ? 8.234 4.969 -17.859 1 51.44 28 LEU B O 1
ATOM 1847 N N . ARG B 1 29 ? 8.82 7.16 -17.812 1 57.62 29 ARG B N 1
ATOM 1848 C CA . ARG B 1 29 ? 9.586 6.871 -16.609 1 57.62 29 ARG B CA 1
ATOM 1849 C C . ARG B 1 29 ? 8.672 6.734 -15.398 1 57.62 29 ARG B C 1
ATOM 1851 O O . ARG B 1 29 ? 7.926 7.66 -15.062 1 57.62 29 ARG B O 1
ATOM 1858 N N . GLY B 1 30 ? 8.109 5.602 -15.266 1 66.62 30 GLY B N 1
ATOM 1859 C CA . GLY B 1 30 ? 7.242 5.398 -14.117 1 66.62 30 GLY B CA 1
ATOM 1860 C C . GLY B 1 30 ? 7.812 5.965 -12.828 1 66.62 30 GLY B C 1
ATOM 1861 O O . GLY B 1 30 ? 9.031 6.105 -12.695 1 66.62 30 GLY B O 1
ATOM 1862 N N . GLY B 1 31 ? 7.16 6.84 -12.023 1 88.19 31 GLY B N 1
ATOM 1863 C CA . GLY B 1 31 ? 7.512 7.336 -10.703 1 88.19 31 GLY B CA 1
ATOM 1864 C C . GLY B 1 31 ? 8.109 6.27 -9.805 1 88.19 31 GLY B C 1
ATOM 1865 O O . GLY B 1 31 ? 8.156 5.094 -10.18 1 88.19 31 GLY B O 1
ATOM 1866 N N . THR B 1 32 ? 8.891 6.695 -8.82 1 93.94 32 THR B N 1
ATOM 1867 C CA . THR B 1 32 ? 9.367 5.785 -7.785 1 93.94 32 THR B CA 1
ATOM 1868 C C . THR B 1 32 ? 8.305 5.609 -6.699 1 93.94 32 THR B C 1
ATOM 1870 O O . THR B 1 32 ? 7.508 6.512 -6.449 1 93.94 32 THR B O 1
ATOM 1873 N N . TYR B 1 33 ? 8.359 4.461 -6.09 1 95.44 33 TYR B N 1
ATOM 1874 C CA . TYR B 1 33 ? 7.332 4.125 -5.109 1 95.44 33 TYR B CA 1
ATOM 1875 C C . TYR B 1 33 ? 7.898 4.152 -3.695 1 95.44 33 TYR B C 1
ATOM 1877 O O . TYR B 1 33 ? 9.031 3.717 -3.463 1 95.44 33 TYR B O 1
ATOM 1885 N N . HIS B 1 34 ? 7.121 4.68 -2.797 1 96.88 34 HIS B N 1
ATOM 1886 C CA . HIS B 1 34 ? 7.473 4.762 -1.384 1 96.88 34 HIS B CA 1
ATOM 1887 C C . HIS B 1 34 ? 6.324 4.289 -0.5 1 96.88 34 HIS B C 1
ATOM 1889 O O . HIS B 1 34 ? 5.156 4.527 -0.814 1 96.88 34 HIS B O 1
ATOM 1895 N N . ALA B 1 35 ? 6.688 3.623 0.564 1 98.06 35 ALA B N 1
ATOM 1896 C CA . ALA B 1 35 ? 5.672 3.123 1.487 1 98.06 35 ALA B CA 1
ATOM 1897 C C . ALA B 1 35 ? 6.195 3.104 2.92 1 98.06 35 ALA B C 1
ATOM 1899 O O . ALA B 1 35 ? 7.406 3.035 3.145 1 98.06 35 ALA B O 1
ATOM 1900 N N . GLY B 1 36 ? 5.289 3.227 3.863 1 98.25 36 GLY B N 1
ATOM 1901 C CA . GLY B 1 36 ? 5.582 3.174 5.289 1 98.25 36 GLY B CA 1
ATOM 1902 C C . GLY B 1 36 ? 4.508 2.461 6.09 1 98.25 36 GLY B C 1
ATOM 1903 O O . GLY B 1 36 ? 3.379 2.299 5.621 1 98.25 36 GLY B O 1
ATOM 1904 N N . MET B 1 37 ? 4.906 2.041 7.242 1 98.44 37 MET B N 1
ATOM 1905 C CA . MET B 1 37 ? 4.016 1.343 8.164 1 98.44 37 MET B CA 1
ATOM 1906 C C . MET B 1 37 ? 4.066 1.976 9.555 1 98.44 37 MET B C 1
ATOM 1908 O O . MET B 1 37 ? 5.121 2.441 9.992 1 98.44 37 MET B O 1
ATOM 1912 N N . ILE B 1 38 ? 2.984 1.98 10.219 1 98.56 38 ILE B N 1
ATOM 1913 C CA . ILE B 1 38 ? 2.85 2.492 11.578 1 98.56 38 ILE B CA 1
ATOM 1914 C C . ILE B 1 38 ? 1.672 1.812 12.273 1 98.56 38 ILE B C 1
ATOM 1916 O O . ILE B 1 38 ? 0.926 1.055 11.648 1 98.56 38 ILE B O 1
ATOM 1920 N N . ARG B 1 39 ? 1.581 1.922 13.555 1 98 39 ARG B N 1
ATOM 1921 C CA . ARG B 1 39 ? 0.39 1.468 14.266 1 98 39 ARG B CA 1
ATOM 1922 C C . ARG B 1 39 ? -0.553 2.631 14.555 1 98 39 ARG B C 1
ATOM 1924 O O . ARG B 1 39 ? -0.108 3.762 14.758 1 98 39 ARG B O 1
ATOM 1931 N N . ALA B 1 40 ? -1.789 2.346 14.508 1 97.62 40 ALA B N 1
ATOM 1932 C CA . ALA B 1 40 ? -2.811 3.307 14.914 1 97.62 40 ALA B CA 1
ATOM 1933 C C . ALA B 1 40 ? -3.283 3.033 16.344 1 97.62 40 ALA B C 1
ATOM 1935 O O . ALA B 1 40 ? -3.367 1.878 16.766 1 97.62 40 ALA B O 1
ATOM 1936 N N . ARG B 1 41 ? -3.539 4.074 17.047 1 96.06 41 ARG B N 1
ATOM 1937 C CA . ARG B 1 41 ? -4.203 3.928 18.344 1 96.06 41 ARG B CA 1
ATOM 1938 C C . ARG B 1 41 ? -5.695 3.658 18.156 1 96.06 41 ARG B C 1
ATOM 1940 O O . ARG B 1 41 ? -6.426 4.504 17.641 1 96.06 41 ARG B O 1
ATOM 1947 N N . PRO B 1 42 ? -6.109 2.516 18.609 1 94.62 42 PRO B N 1
ATOM 1948 C CA . PRO B 1 42 ? -7.488 2.119 18.328 1 94.62 42 PRO B CA 1
ATOM 1949 C C . PRO B 1 42 ? -8.516 3.123 18.844 1 94.62 42 PRO B C 1
ATOM 1951 O O . PRO B 1 42 ? -9.562 3.32 18.234 1 94.62 42 PRO B O 1
ATOM 1954 N N . GLU B 1 43 ? -8.219 3.762 19.938 1 94.88 43 GLU B N 1
ATOM 1955 C CA . GLU B 1 43 ? -9.18 4.668 20.562 1 94.88 43 GLU B CA 1
ATOM 1956 C C . GLU B 1 43 ? -9.312 5.965 19.766 1 94.88 43 GLU B C 1
ATOM 1958 O O . GLU B 1 43 ? -10.25 6.734 19.984 1 94.88 43 GLU B O 1
ATOM 1963 N N . LEU B 1 44 ? -8.422 6.203 18.719 1 95.19 44 LEU B N 1
ATOM 1964 C CA . LEU B 1 44 ? -8.445 7.469 18 1 95.19 44 LEU B CA 1
ATOM 1965 C C . LEU B 1 44 ? -8.539 7.23 16.5 1 95.19 44 LEU B C 1
ATOM 1967 O O . LEU B 1 44 ? -8.344 8.148 15.703 1 95.19 44 LEU B O 1
ATOM 1971 N N . ILE B 1 45 ? -8.82 6.035 16.078 1 94.44 45 ILE B N 1
ATOM 1972 C CA . ILE B 1 45 ? -8.859 5.711 14.656 1 94.44 45 ILE B CA 1
ATOM 1973 C C . ILE B 1 45 ? -9.984 6.496 13.984 1 94.44 45 ILE B C 1
ATOM 1975 O O . ILE B 1 45 ? -9.852 6.914 12.828 1 94.44 45 ILE B O 1
ATOM 1979 N N . GLU B 1 46 ? -11.07 6.777 14.703 1 90.75 46 GLU B N 1
ATOM 1980 C CA . GLU B 1 46 ? -12.172 7.559 14.141 1 90.75 46 GLU B CA 1
ATOM 1981 C C . GLU B 1 46 ? -11.719 8.977 13.797 1 90.75 46 GLU B C 1
ATOM 1983 O O . GLU B 1 46 ? -12.023 9.492 12.719 1 90.75 46 GLU B O 1
ATOM 1988 N N . GLN B 1 47 ? -11.023 9.586 14.688 1 91.5 47 GLN B N 1
ATOM 1989 C CA . GLN B 1 47 ? -10.477 10.914 14.406 1 91.5 47 GLN B CA 1
ATOM 1990 C C . GLN B 1 47 ? -9.562 10.883 13.188 1 91.5 47 GLN B C 1
ATOM 1992 O O . GLN B 1 47 ? -9.625 11.773 12.336 1 91.5 47 GLN B O 1
ATOM 1997 N N . TYR B 1 48 ? -8.688 9.898 13.172 1 95.19 48 TYR B N 1
ATOM 1998 C CA . TYR B 1 48 ? -7.746 9.797 12.062 1 95.19 48 TYR B CA 1
ATOM 1999 C C . TYR B 1 48 ? -8.484 9.672 10.734 1 95.19 48 TYR B C 1
ATOM 2001 O O . TYR B 1 48 ? -8.109 10.312 9.75 1 95.19 48 TYR B O 1
ATOM 2009 N N . GLN B 1 49 ? -9.531 8.867 10.727 1 93.31 49 GLN B N 1
ATOM 2010 C CA . GLN B 1 49 ? -10.328 8.695 9.516 1 93.31 49 GLN B CA 1
ATOM 2011 C C . GLN B 1 49 ? -11.039 9.992 9.141 1 93.31 49 GLN B C 1
ATOM 2013 O O . GLN B 1 49 ? -11.109 10.344 7.957 1 93.31 49 GLN B O 1
ATOM 2018 N N . GLN B 1 50 ? -11.523 10.719 10.07 1 90.25 50 GLN B N 1
ATOM 2019 C CA . GLN B 1 50 ? -12.188 11.984 9.797 1 90.25 50 GLN B CA 1
ATOM 2020 C C . GLN B 1 50 ? -11.227 13 9.188 1 90.25 50 GLN B C 1
ATOM 2022 O O . GLN B 1 50 ? -11.578 13.727 8.258 1 90.25 50 GLN B O 1
ATOM 2027 N N . LEU B 1 51 ? -10.031 13.008 9.719 1 92.19 51 LEU B N 1
ATOM 2028 C CA . LEU B 1 51 ? -8.984 13.867 9.18 1 92.19 51 LEU B CA 1
ATOM 2029 C C . LEU B 1 51 ? -8.703 13.531 7.723 1 92.19 51 LEU B C 1
ATOM 2031 O O . LEU B 1 51 ? -8.445 14.43 6.91 1 92.19 51 LEU B O 1
ATOM 2035 N N . HIS B 1 52 ? -8.852 12.266 7.379 1 94.12 52 HIS B N 1
ATOM 2036 C CA . HIS B 1 52 ? -8.391 11.805 6.074 1 94.12 52 HIS B CA 1
ATOM 2037 C C . HIS B 1 52 ? -9.555 11.617 5.109 1 94.12 52 HIS B C 1
ATOM 2039 O O . HIS B 1 52 ? -9.352 11.469 3.904 1 94.12 52 HIS B O 1
ATOM 2045 N N . ASP B 1 53 ? -10.773 11.617 5.633 1 90.31 53 ASP B N 1
ATOM 2046 C CA . ASP B 1 53 ? -11.938 11.625 4.754 1 90.31 53 ASP B CA 1
ATOM 2047 C C . ASP B 1 53 ? -11.938 12.852 3.85 1 90.31 53 ASP B C 1
ATOM 2049 O O . ASP B 1 53 ? -12.344 12.781 2.689 1 90.31 53 ASP B O 1
ATOM 2053 N N . LYS B 1 54 ? -11.438 13.914 4.449 1 84.06 54 LYS B N 1
ATOM 2054 C CA . LYS B 1 54 ? -11.188 15.148 3.707 1 84.06 54 LYS B CA 1
ATOM 2055 C C . LYS B 1 54 ? -9.914 15.828 4.188 1 84.06 54 LYS B C 1
ATOM 2057 O O . LYS B 1 54 ? -9.961 16.75 4.996 1 84.06 54 LYS B O 1
ATOM 2062 N N . THR B 1 55 ? -8.867 15.305 3.645 1 90.56 55 THR B N 1
ATOM 2063 C CA . THR B 1 55 ? -7.594 15.93 3.982 1 90.56 55 THR B CA 1
ATOM 2064 C C . THR B 1 55 ? -7.609 17.422 3.623 1 90.56 55 THR B C 1
ATOM 2066 O O . THR B 1 55 ? -8.148 17.797 2.584 1 90.56 55 THR B O 1
ATOM 2069 N N . TRP B 1 56 ? -7.047 18.172 4.469 1 89.12 56 TRP B N 1
ATOM 2070 C CA . TRP B 1 56 ? -7.055 19.609 4.242 1 89.12 56 TRP B CA 1
ATOM 2071 C C . TRP B 1 56 ? -6.445 19.953 2.889 1 89.12 56 TRP B C 1
ATOM 2073 O O . TRP B 1 56 ? -5.43 19.375 2.494 1 89.12 56 TRP B O 1
ATOM 2083 N N . GLU B 1 57 ? -7.055 20.906 2.203 1 87.81 57 GLU B N 1
ATOM 2084 C CA . GLU B 1 57 ? -6.668 21.25 0.84 1 87.81 57 GLU B CA 1
ATOM 2085 C C . GLU B 1 57 ? -5.219 21.734 0.783 1 87.81 57 GLU B C 1
ATOM 2087 O O . GLU B 1 57 ? -4.492 21.406 -0.159 1 87.81 57 GLU B O 1
ATOM 2092 N N . GLU B 1 58 ? -4.805 22.531 1.759 1 89.69 58 GLU B N 1
ATOM 2093 C CA . GLU B 1 58 ? -3.445 23.062 1.794 1 89.69 58 GLU B CA 1
ATOM 2094 C C . GLU B 1 58 ? -2.42 21.938 1.916 1 89.69 58 GLU B C 1
ATOM 2096 O O . GLU B 1 58 ? -1.328 22.031 1.35 1 89.69 58 GLU B O 1
ATOM 2101 N N . VAL B 1 59 ? -2.785 20.922 2.662 1 92.75 59 VAL B N 1
ATOM 2102 C CA . VAL B 1 59 ? -1.913 19.766 2.816 1 92.75 59 VAL B CA 1
ATOM 2103 C C . VAL B 1 59 ? -1.789 19.031 1.485 1 92.75 59 VAL B C 1
ATOM 2105 O O . VAL B 1 59 ? -0.68 18.734 1.036 1 92.75 59 VAL B O 1
ATOM 2108 N N . MET B 1 60 ? -2.939 18.844 0.868 1 91.88 60 MET B N 1
ATOM 2109 C CA . MET B 1 60 ? -2.943 18.172 -0.424 1 91.88 60 MET B CA 1
ATOM 2110 C C . MET B 1 60 ? -2.137 18.953 -1.454 1 91.88 60 MET B C 1
ATOM 2112 O O . MET B 1 60 ? -1.416 18.359 -2.262 1 91.88 60 MET B O 1
ATOM 2116 N N . ALA B 1 61 ? -2.287 20.25 -1.456 1 92.31 61 ALA B N 1
ATOM 2117 C CA . ALA B 1 61 ? -1.559 21.109 -2.389 1 92.31 61 ALA B CA 1
ATOM 2118 C C . ALA B 1 61 ? -0.052 20.984 -2.178 1 92.31 61 ALA B C 1
ATOM 2120 O O . ALA B 1 61 ? 0.714 20.922 -3.141 1 92.31 61 ALA B O 1
ATOM 2121 N N . ARG B 1 62 ? 0.371 21.016 -0.935 1 94.44 62 ARG B N 1
ATOM 2122 C CA . ARG B 1 62 ? 1.792 20.891 -0.63 1 94.44 62 ARG B CA 1
ATOM 2123 C C . ARG B 1 62 ? 2.326 19.531 -1.095 1 94.44 62 ARG B C 1
ATOM 2125 O O . ARG B 1 62 ? 3.414 19.453 -1.668 1 94.44 62 ARG B O 1
ATOM 2132 N N . MET B 1 63 ? 1.615 18.453 -0.856 1 95 63 MET B N 1
ATOM 2133 C CA . MET B 1 63 ? 2.027 17.125 -1.287 1 95 63 MET B CA 1
ATOM 2134 C C . MET B 1 63 ? 2.16 17.062 -2.805 1 95 63 MET B C 1
ATOM 2136 O O . MET B 1 63 ? 3.148 16.547 -3.324 1 95 63 MET B O 1
ATOM 2140 N N . TYR B 1 64 ? 1.159 17.609 -3.432 1 93.88 64 TYR B N 1
ATOM 2141 C CA . TYR B 1 64 ? 1.185 17.609 -4.891 1 93.88 64 TYR B CA 1
ATOM 2142 C C . TYR B 1 64 ? 2.371 18.406 -5.418 1 93.88 64 TYR B C 1
ATOM 2144 O O . TYR B 1 64 ? 3.09 17.953 -6.309 1 93.88 64 TYR B O 1
ATOM 2152 N N . ALA B 1 65 ? 2.559 19.594 -4.883 1 95.31 65 ALA B N 1
ATOM 2153 C CA . ALA B 1 65 ? 3.66 20.453 -5.297 1 95.31 65 ALA B CA 1
ATOM 2154 C C . ALA B 1 65 ? 5.008 19.797 -5.008 1 95.31 65 ALA B C 1
ATOM 2156 O O . ALA B 1 65 ? 6.02 20.141 -5.629 1 95.31 65 ALA B O 1
ATOM 2157 N N . SER B 1 66 ? 4.98 18.938 -4.059 1 96.94 66 SER B N 1
ATOM 2158 C CA . SER B 1 66 ? 6.195 18.203 -3.713 1 96.94 66 SER B CA 1
ATOM 2159 C C . SER B 1 66 ? 6.297 16.906 -4.496 1 96.94 66 SER B C 1
ATOM 2161 O O . SER B 1 66 ? 7 15.977 -4.086 1 96.94 66 SER B O 1
ATOM 2163 N N . ASN B 1 67 ? 5.504 16.703 -5.535 1 95.25 67 ASN B N 1
ATOM 2164 C CA . ASN B 1 67 ? 5.621 15.664 -6.555 1 95.25 67 ASN B CA 1
ATOM 2165 C C . ASN B 1 67 ? 5.176 14.305 -6.023 1 95.25 67 ASN B C 1
ATOM 2167 O O . ASN B 1 67 ? 5.59 13.266 -6.539 1 95.25 67 ASN B O 1
ATOM 2171 N N . MET B 1 68 ? 4.441 14.297 -4.996 1 95.81 68 MET B N 1
ATOM 2172 C CA . MET B 1 68 ? 3.781 13.078 -4.547 1 95.81 68 MET B CA 1
ATOM 2173 C C . MET B 1 68 ? 2.477 12.852 -5.305 1 95.81 68 MET B C 1
ATOM 2175 O O . MET B 1 68 ? 1.701 13.789 -5.5 1 95.81 68 MET B O 1
ATOM 2179 N N . ARG B 1 69 ? 2.307 11.688 -5.734 1 94.25 69 ARG B N 1
ATOM 2180 C CA . ARG B 1 69 ? 1.1 11.273 -6.445 1 94.25 69 ARG B CA 1
ATOM 2181 C C . ARG B 1 69 ? 0.522 9.992 -5.852 1 94.25 69 ARG B C 1
ATOM 2183 O O . ARG B 1 69 ? 1.255 9.18 -5.281 1 94.25 69 ARG B O 1
ATOM 2190 N N . ASP B 1 70 ? -0.844 9.891 -6.02 1 93.12 70 ASP B N 1
ATOM 2191 C CA . ASP B 1 70 ? -1.525 8.641 -5.715 1 93.12 70 ASP B CA 1
ATOM 2192 C C . ASP B 1 70 ? -1.201 8.164 -4.297 1 93.12 70 ASP B C 1
ATOM 2194 O O . ASP B 1 70 ? -0.815 7.016 -4.094 1 93.12 70 ASP B O 1
ATOM 2198 N N . PHE B 1 71 ? -1.26 9.125 -3.355 1 96 71 PHE B N 1
ATOM 2199 C CA . PHE B 1 71 ? -1.006 8.828 -1.951 1 96 71 PHE B CA 1
ATOM 2200 C C . PHE B 1 71 ? -2.209 8.133 -1.318 1 96 71 PHE B C 1
ATOM 2202 O O . PHE B 1 71 ? -3.305 8.695 -1.279 1 96 71 PHE B O 1
ATOM 2209 N N . VAL B 1 72 ? -2.014 6.891 -0.761 1 96.44 72 VAL B N 1
ATOM 2210 C CA . VAL B 1 72 ? -3.092 6.102 -0.172 1 96.44 72 VAL B CA 1
ATOM 2211 C C . VAL B 1 72 ? -2.686 5.629 1.222 1 96.44 72 VAL B C 1
ATOM 2213 O O . VAL B 1 72 ? -1.54 5.223 1.437 1 96.44 72 VAL B O 1
ATOM 2216 N N . VAL B 1 73 ? -3.557 5.688 2.129 1 97.56 73 VAL B N 1
ATOM 2217 C CA . VAL B 1 73 ? -3.387 5.113 3.461 1 97.56 73 VAL B CA 1
ATOM 2218 C C . VAL B 1 73 ? -4.375 3.969 3.66 1 97.56 73 VAL B C 1
ATOM 2220 O O . VAL B 1 73 ? -5.543 4.074 3.285 1 97.56 73 VAL B O 1
ATOM 2223 N N . TRP B 1 74 ? -3.904 2.936 4.277 1 98.12 74 TRP B N 1
ATOM 2224 C CA . TRP B 1 74 ? -4.676 1.737 4.586 1 98.12 74 TRP B CA 1
ATOM 2225 C C . TRP B 1 74 ? -4.621 1.424 6.078 1 98.12 74 TRP B C 1
ATOM 2227 O O . TRP B 1 74 ? -3.613 1.686 6.738 1 98.12 74 TRP B O 1
ATOM 2237 N N . PHE B 1 75 ? -5.758 0.832 6.586 1 98.19 75 PHE B N 1
ATOM 2238 C CA . PHE B 1 75 ? -5.883 0.453 7.988 1 98.19 75 PHE B CA 1
ATOM 2239 C C . PHE B 1 75 ? -6.375 -0.983 8.117 1 98.19 75 PHE B C 1
ATOM 2241 O O . PHE B 1 75 ? -7.281 -1.402 7.398 1 98.19 75 PHE B O 1
ATOM 2248 N N . HIS B 1 76 ? -5.699 -1.751 8.969 1 97.62 76 HIS B N 1
ATOM 2249 C CA . HIS B 1 76 ? -6.184 -3.08 9.32 1 97.62 76 HIS B CA 1
ATOM 2250 C C . HIS B 1 76 ? -6.898 -3.068 10.672 1 97.62 76 HIS B C 1
ATOM 2252 O O . HIS B 1 76 ? -6.254 -2.951 11.711 1 97.62 76 HIS B O 1
ATOM 2258 N N . PRO B 1 77 ? -8.141 -3.377 10.758 1 93.5 77 PRO B N 1
ATOM 2259 C CA . PRO B 1 77 ? -8.938 -3.119 11.961 1 93.5 77 PRO B CA 1
ATOM 2260 C C . PRO B 1 77 ? -8.57 -4.039 13.125 1 93.5 77 PRO B C 1
ATOM 2262 O O . PRO B 1 77 ? -8.695 -3.65 14.289 1 93.5 77 PRO B O 1
ATOM 2265 N N . THR B 1 78 ? -8.102 -5.242 12.906 1 92.69 78 THR B N 1
ATOM 2266 C CA . THR B 1 78 ? -7.891 -6.176 14 1 92.69 78 THR B CA 1
ATOM 2267 C C . THR B 1 78 ? -6.469 -6.07 14.539 1 92.69 78 THR B C 1
ATOM 2269 O O . THR B 1 78 ? -6.223 -6.324 15.727 1 92.69 78 THR B O 1
ATOM 2272 N N . THR B 1 79 ? -5.523 -5.672 13.758 1 95.25 79 THR B N 1
ATOM 2273 C CA . THR B 1 79 ? -4.137 -5.582 14.211 1 95.25 79 THR B CA 1
ATOM 2274 C C . THR B 1 79 ? -3.764 -4.133 14.516 1 95.25 79 THR B C 1
ATOM 2276 O O . THR B 1 79 ? -2.703 -3.869 15.086 1 95.25 79 THR B O 1
ATOM 2279 N N . ASN B 1 80 ? -4.543 -3.191 14.078 1 97.25 80 ASN B N 1
ATOM 2280 C CA . ASN B 1 80 ? -4.34 -1.756 14.234 1 97.25 80 ASN B CA 1
ATOM 2281 C C . ASN B 1 80 ? -3.148 -1.268 13.414 1 97.25 80 ASN B C 1
ATOM 2283 O O . ASN B 1 80 ? -2.586 -0.208 13.703 1 97.25 80 ASN B O 1
ATOM 2287 N N . MET B 1 81 ? -2.725 -2.047 12.445 1 97.69 81 MET B N 1
ATOM 2288 C CA . MET B 1 81 ? -1.634 -1.627 11.57 1 97.69 81 MET B CA 1
ATOM 2289 C C . MET B 1 81 ? -2.145 -0.706 10.461 1 97.69 81 MET B C 1
ATOM 2291 O O . MET B 1 81 ? -3.23 -0.921 9.922 1 97.69 81 MET B O 1
ATOM 2295 N N . MET B 1 82 ? -1.331 0.283 10.188 1 98.31 82 MET B N 1
ATOM 2296 C CA . MET B 1 82 ? -1.592 1.196 9.078 1 98.31 82 MET B CA 1
ATOM 2297 C C . MET B 1 82 ? -0.417 1.222 8.102 1 98.31 82 MET B C 1
ATOM 2299 O O . MET B 1 82 ? 0.738 1.104 8.516 1 98.31 82 MET B O 1
ATOM 2303 N N . PHE B 1 83 ? -0.743 1.418 6.875 1 98.12 83 PHE B N 1
ATOM 2304 C CA . PHE B 1 83 ? 0.218 1.476 5.777 1 98.12 83 PHE B CA 1
ATOM 2305 C C . PHE B 1 83 ? -0.103 2.629 4.836 1 98.12 83 PHE B C 1
ATOM 2307 O O . PHE B 1 83 ? -1.273 2.941 4.605 1 98.12 83 PHE B O 1
ATOM 2314 N N . HIS B 1 84 ? 0.912 3.283 4.344 1 98.06 84 HIS B N 1
ATOM 2315 C CA . HIS B 1 84 ? 0.679 4.234 3.26 1 98.06 84 HIS B CA 1
ATOM 2316 C C . HIS B 1 84 ? 1.597 3.953 2.074 1 98.06 84 HIS B C 1
ATOM 2318 O O . HIS B 1 84 ? 2.641 3.316 2.229 1 98.06 84 HIS B O 1
ATOM 2324 N N . GLN B 1 85 ? 1.223 4.34 0.952 1 97.38 85 GLN B N 1
ATOM 2325 C CA . GLN B 1 85 ? 2.025 4.312 -0.267 1 97.38 85 GLN B CA 1
ATOM 2326 C C . GLN B 1 85 ? 1.78 5.559 -1.114 1 97.38 85 GLN B C 1
ATOM 2328 O O . GLN B 1 85 ? 0.659 6.066 -1.169 1 97.38 85 GLN B O 1
ATOM 2333 N N . PHE B 1 86 ? 2.826 5.988 -1.811 1 96.62 86 PHE B N 1
ATOM 2334 C CA . PHE B 1 86 ? 2.668 7.023 -2.826 1 96.62 86 PHE B CA 1
ATOM 2335 C C . PHE B 1 86 ? 3.713 6.867 -3.924 1 96.62 86 PHE B C 1
ATOM 2337 O O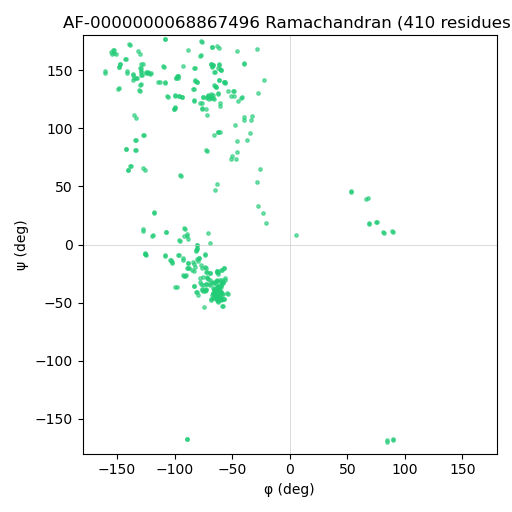 . PHE B 1 86 ? 4.668 6.102 -3.777 1 96.62 86 PHE B O 1
ATOM 2344 N N . ILE B 1 87 ? 3.445 7.52 -4.973 1 95.31 87 ILE B N 1
ATOM 2345 C CA . ILE B 1 87 ? 4.348 7.57 -6.117 1 95.31 87 ILE B CA 1
ATOM 2346 C C . ILE B 1 87 ? 5.031 8.938 -6.176 1 95.31 87 ILE B C 1
ATOM 2348 O O . ILE B 1 87 ? 4.375 9.969 -6.035 1 95.31 87 ILE B O 1
ATOM 2352 N N . TYR B 1 88 ? 6.297 8.914 -6.246 1 96 88 TYR B N 1
ATOM 2353 C CA . TYR B 1 88 ? 7.082 10.141 -6.387 1 96 88 TYR B CA 1
ATOM 2354 C C . TYR B 1 88 ? 7.496 10.352 -7.84 1 96 88 TYR B C 1
ATOM 2356 O O . TYR B 1 88 ? 8.102 9.477 -8.453 1 96 88 TYR B O 1
ATOM 2364 N N . VAL B 1 89 ? 7.227 11.547 -8.398 1 94.56 89 VAL B N 1
ATOM 2365 C CA . VAL B 1 89 ? 7.465 11.773 -9.82 1 94.56 89 VAL B CA 1
ATOM 2366 C C . VAL B 1 89 ? 8.484 12.898 -10 1 94.56 89 VAL B C 1
ATOM 2368 O O . VAL B 1 89 ? 8.688 13.391 -11.117 1 94.56 89 VAL B O 1
ATOM 2371 N N . GLY B 1 90 ? 9.047 13.312 -8.891 1 95.56 90 GLY B N 1
ATOM 2372 C CA . GLY B 1 90 ? 10.031 14.375 -8.961 1 95.56 90 GLY B CA 1
ATOM 2373 C C . GLY B 1 90 ? 11.445 13.867 -9.164 1 95.56 90 GLY B C 1
ATOM 2374 O O . GLY B 1 90 ? 11.648 12.711 -9.539 1 95.56 90 GLY B O 1
ATOM 2375 N N . THR B 1 91 ? 12.469 14.797 -8.969 1 95.38 91 THR B N 1
ATOM 2376 C CA . THR B 1 91 ? 13.859 14.445 -9.227 1 95.38 91 THR B CA 1
ATOM 2377 C C . THR B 1 91 ? 14.727 14.703 -8 1 95.38 91 THR B C 1
ATOM 2379 O O . THR B 1 91 ? 15.922 14.391 -7.996 1 95.38 91 THR B O 1
ATOM 2382 N N . ASP B 1 92 ? 14.219 15.305 -7.059 1 97.31 92 ASP B N 1
ATOM 2383 C CA . ASP B 1 92 ? 14.93 15.57 -5.809 1 97.31 92 ASP B CA 1
ATOM 2384 C C . ASP B 1 92 ? 14.047 15.234 -4.602 1 97.31 92 ASP B C 1
ATOM 2386 O O . ASP B 1 92 ? 13.477 16.141 -3.98 1 97.31 92 ASP B O 1
ATOM 2390 N N . PHE B 1 93 ? 14 14.008 -4.266 1 97.12 93 PHE B N 1
ATOM 2391 C CA . PHE B 1 93 ? 13.109 13.469 -3.2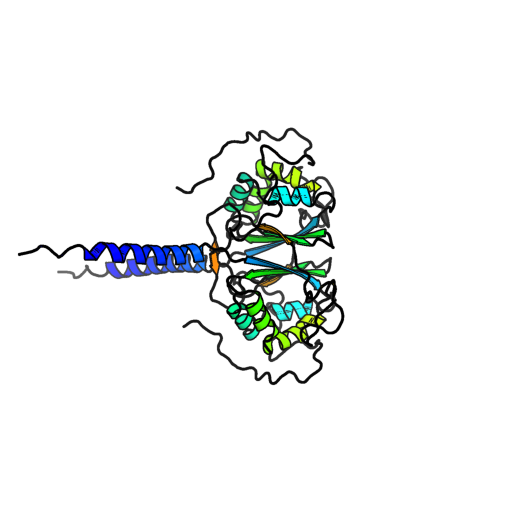46 1 97.12 93 PHE B CA 1
ATOM 2392 C C . PHE B 1 93 ? 13.367 14.125 -1.897 1 97.12 93 PHE B C 1
ATOM 2394 O O . PHE B 1 93 ? 12.43 14.578 -1.233 1 97.12 93 PHE B O 1
ATOM 2401 N N . ASP B 1 94 ? 14.617 14.227 -1.521 1 97.31 94 ASP B N 1
ATOM 2402 C CA . ASP B 1 94 ? 14.961 14.758 -0.205 1 97.31 94 ASP B CA 1
ATOM 2403 C C . ASP B 1 94 ? 14.5 16.203 -0.061 1 97.31 94 ASP B C 1
ATOM 2405 O O . ASP B 1 94 ? 13.953 16.594 0.975 1 97.31 94 ASP B O 1
ATOM 2409 N N . ALA B 1 95 ? 14.695 16.969 -1.084 1 98.25 95 ALA B N 1
ATOM 2410 C CA . ALA B 1 95 ? 14.281 18.359 -1.039 1 98.25 95 ALA B CA 1
ATOM 2411 C C . ALA B 1 95 ? 12.766 18.484 -0.965 1 98.25 95 ALA B C 1
ATOM 2413 O O . ALA B 1 95 ? 12.242 19.328 -0.239 1 98.25 95 ALA B O 1
ATOM 2414 N N . ASP B 1 96 ? 12.062 17.672 -1.727 1 98.06 96 ASP B N 1
ATOM 2415 C CA . ASP B 1 96 ? 10.609 17.719 -1.731 1 98.06 96 ASP B CA 1
ATOM 2416 C C . ASP B 1 96 ? 10.039 17.312 -0.375 1 98.06 96 ASP B C 1
ATOM 2418 O O . ASP B 1 96 ? 9.109 17.938 0.131 1 98.06 96 ASP B O 1
ATOM 2422 N N . MET B 1 97 ? 10.672 16.281 0.248 1 97 97 MET B N 1
ATOM 2423 C CA . MET B 1 97 ? 10.211 15.867 1.568 1 97 97 MET B CA 1
ATOM 2424 C C . MET B 1 97 ? 10.531 16.922 2.617 1 97 97 MET B C 1
ATOM 2426 O O . MET B 1 97 ? 9.758 17.141 3.547 1 97 97 MET B O 1
ATOM 2430 N N . ALA B 1 98 ? 11.633 17.562 2.439 1 96.75 98 ALA B N 1
ATOM 2431 C CA . ALA B 1 98 ? 11.984 18.641 3.354 1 96.75 98 ALA B CA 1
ATOM 2432 C C . ALA B 1 98 ? 10.969 19.781 3.268 1 96.75 98 ALA B C 1
ATOM 2434 O O . ALA B 1 98 ? 10.625 20.391 4.281 1 96.75 98 ALA B O 1
ATOM 2435 N N . ARG B 1 99 ? 10.5 20.094 2.098 1 97.62 99 ARG B N 1
ATOM 2436 C CA . ARG B 1 99 ? 9.492 21.141 1.917 1 97.62 99 ARG B CA 1
ATOM 2437 C C . ARG B 1 99 ? 8.188 20.75 2.607 1 97.62 99 ARG B C 1
ATOM 2439 O O . ARG B 1 99 ? 7.527 21.609 3.213 1 97.62 99 ARG B O 1
ATOM 2446 N N . VAL B 1 100 ? 7.816 19.516 2.514 1 96.62 100 VAL B N 1
ATOM 2447 C CA . VAL B 1 100 ? 6.617 19.047 3.193 1 96.62 100 VAL B CA 1
ATOM 2448 C C . VAL B 1 100 ? 6.781 19.203 4.703 1 96.62 100 VAL B C 1
ATOM 2450 O O . VAL B 1 100 ? 5.91 19.766 5.375 1 96.62 100 VAL B O 1
ATOM 2453 N N . ALA B 1 101 ? 7.938 18.812 5.199 1 94.94 101 ALA B N 1
ATOM 2454 C CA . ALA B 1 101 ? 8.195 18.828 6.637 1 94.94 101 ALA B CA 1
ATOM 2455 C C . ALA B 1 101 ? 8.281 20.25 7.168 1 94.94 101 ALA B C 1
ATOM 2457 O O . ALA B 1 101 ? 8.023 20.5 8.352 1 94.94 101 ALA B O 1
ATOM 2458 N N . ALA B 1 102 ? 8.602 21.141 6.316 1 94.25 102 ALA B N 1
ATOM 2459 C CA . ALA B 1 102 ? 8.789 22.516 6.746 1 94.25 102 ALA B CA 1
ATOM 2460 C C . ALA B 1 102 ? 7.5 23.328 6.598 1 94.25 102 ALA B C 1
ATOM 2462 O O . ALA B 1 102 ? 7.402 24.453 7.094 1 94.25 102 ALA B O 1
ATOM 2463 N N . ASP B 1 103 ? 6.539 22.781 5.922 1 93.5 103 ASP B N 1
ATOM 2464 C CA . ASP B 1 103 ? 5.309 23.531 5.664 1 93.5 103 ASP B CA 1
ATOM 2465 C C . ASP B 1 103 ? 4.508 23.719 6.949 1 93.5 103 ASP B C 1
ATOM 2467 O O . ASP B 1 103 ? 4.16 22.75 7.625 1 93.5 103 ASP B O 1
ATOM 2471 N N . PRO B 1 104 ? 4.18 24.969 7.27 1 90 104 PRO B N 1
ATOM 2472 C CA . PRO B 1 104 ? 3.545 25.219 8.562 1 90 104 PRO B CA 1
ATOM 2473 C C . PRO B 1 104 ? 2.146 24.609 8.664 1 90 104 PRO B C 1
ATOM 2475 O O . PRO B 1 104 ? 1.727 24.188 9.75 1 90 104 PRO B O 1
ATOM 2478 N N . VAL B 1 105 ? 1.391 24.547 7.551 1 89.75 105 VAL B N 1
ATOM 2479 C CA . VAL B 1 105 ? 0.046 23.969 7.594 1 89.75 105 VAL B CA 1
ATOM 2480 C C . VAL B 1 105 ? 0.127 22.453 7.75 1 89.75 105 VAL B C 1
ATOM 2482 O O . VAL B 1 105 ? -0.664 21.859 8.484 1 89.75 105 VAL B O 1
ATOM 2485 N N . VAL B 1 106 ? 1.086 21.844 7.082 1 93.12 106 VAL B N 1
ATOM 2486 C CA . VAL B 1 106 ? 1.279 20.406 7.199 1 93.12 106 VAL B CA 1
ATOM 2487 C C . VAL B 1 106 ? 1.665 20.047 8.633 1 93.12 106 VAL B C 1
ATOM 2489 O O . VAL B 1 106 ? 1.111 19.109 9.219 1 93.12 106 VAL B O 1
ATOM 2492 N N . ARG B 1 107 ? 2.51 20.797 9.195 1 91.5 107 ARG B N 1
ATOM 2493 C CA . ARG B 1 107 ? 2.918 20.547 10.57 1 91.5 107 ARG B CA 1
ATOM 2494 C C . ARG B 1 107 ? 1.743 20.719 11.531 1 91.5 107 ARG B C 1
ATOM 2496 O O . ARG B 1 107 ? 1.589 19.938 12.477 1 91.5 107 ARG B O 1
ATOM 2503 N N . PHE B 1 108 ? 0.989 21.734 11.242 1 90.56 108 PHE B N 1
ATOM 2504 C CA . PHE B 1 108 ? -0.21 21.953 12.047 1 90.56 108 PHE B CA 1
ATOM 2505 C C . PHE B 1 108 ? -1.153 20.75 11.938 1 90.56 108 PHE B C 1
ATOM 2507 O O . PHE B 1 108 ? -1.65 20.25 12.945 1 90.56 108 PHE B O 1
ATOM 2514 N N . TRP B 1 109 ? -1.386 20.297 10.805 1 93.19 109 TRP B N 1
ATOM 2515 C CA . TRP B 1 109 ? -2.225 19.141 10.547 1 93.19 109 TRP B CA 1
ATOM 2516 C C . TRP B 1 109 ? -1.66 17.891 11.242 1 93.19 109 TRP B C 1
ATOM 2518 O O . TRP B 1 109 ? -2.41 17.094 11.805 1 93.19 109 TRP B O 1
ATOM 2528 N N . TRP B 1 110 ? -0.33 17.781 11.289 1 94.94 110 TRP B N 1
ATOM 2529 C CA . TRP B 1 110 ? 0.323 16.641 11.922 1 94.94 110 TRP B CA 1
ATOM 2530 C C . TRP B 1 110 ? 0.008 16.594 13.414 1 94.94 110 TRP B C 1
ATOM 2532 O O . TRP B 1 110 ? -0.08 15.516 14.008 1 94.94 110 TRP B O 1
ATOM 2542 N N . THR B 1 111 ? -0.184 17.719 14.008 1 92 111 THR B N 1
ATOM 2543 C CA . THR B 1 111 ? -0.447 17.734 15.438 1 92 111 THR B CA 1
ATOM 2544 C C . THR B 1 111 ? -1.746 17 15.766 1 92 111 THR B C 1
ATOM 2546 O O . THR B 1 111 ? -1.963 16.578 16.906 1 92 111 THR B O 1
ATOM 2549 N N . TYR B 1 112 ? -2.646 16.875 14.797 1 93 112 TYR B N 1
ATOM 2550 C CA . TYR B 1 112 ? -3.891 16.141 14.984 1 93 112 TYR B CA 1
ATOM 2551 C C . TYR B 1 112 ? -3.725 14.68 14.586 1 93 112 TYR B C 1
ATOM 2553 O O . TYR B 1 112 ? -4.465 13.812 15.062 1 93 112 TYR B O 1
ATOM 2561 N N . CYS B 1 113 ? -2.793 14.391 13.672 1 96.44 113 CYS B N 1
ATOM 2562 C CA . CYS B 1 113 ? -2.559 13.039 13.18 1 96.44 113 CYS B CA 1
ATOM 2563 C C . CYS B 1 113 ? -1.709 12.242 14.164 1 96.44 113 CYS B C 1
ATOM 2565 O O . CYS B 1 113 ? -1.982 11.062 14.414 1 96.44 113 CYS B O 1
ATOM 2567 N N . GLU B 1 114 ? -0.728 12.867 14.711 1 95.62 114 GLU B N 1
ATOM 2568 C CA . GLU B 1 114 ? 0.332 12.195 15.461 1 95.62 114 GLU B CA 1
ATOM 2569 C C . GLU B 1 114 ? -0.218 11.531 16.719 1 95.62 114 GLU B C 1
ATOM 2571 O O . GLU B 1 114 ? 0.157 10.406 17.047 1 95.62 114 GLU B O 1
ATOM 2576 N N . PRO B 1 115 ? -1.174 12.117 17.453 1 94.94 115 PRO B N 1
ATOM 2577 C CA . PRO B 1 115 ? -1.737 11.422 18.609 1 94.94 115 PRO B CA 1
ATOM 2578 C C . PRO B 1 115 ? -2.457 10.133 18.234 1 94.94 115 PRO B C 1
ATOM 2580 O O . PRO B 1 115 ? -2.631 9.242 19.078 1 94.94 115 PRO B O 1
ATOM 2583 N N . CYS B 1 116 ? -2.908 10.031 17 1 97.06 116 CYS B N 1
ATOM 2584 C CA . CYS B 1 116 ? -3.662 8.867 16.547 1 97.06 116 CYS B CA 1
ATOM 2585 C C . CYS B 1 116 ? -2.727 7.719 16.188 1 97.06 116 CYS B C 1
ATOM 2587 O O . CYS B 1 116 ? -3.18 6.609 15.891 1 97.06 116 CYS B O 1
ATOM 2589 N N . GLN B 1 117 ? -1.431 7.949 16.234 1 98.06 117 GLN B N 1
ATOM 2590 C CA . GLN B 1 117 ? -0.436 7.039 15.672 1 98.06 117 GLN B CA 1
ATOM 2591 C C . GLN B 1 117 ? 0.534 6.559 16.75 1 98.06 117 GLN B C 1
ATOM 2593 O O . GLN B 1 117 ? 0.782 7.266 17.734 1 98.06 117 GLN B O 1
ATOM 2598 N N . GLU B 1 118 ? 0.982 5.383 16.594 1 97.56 118 GLU B N 1
ATOM 2599 C CA . GLU B 1 118 ? 2 4.777 17.453 1 97.56 118 GLU B CA 1
ATOM 2600 C C . GLU B 1 118 ? 3.152 4.215 16.625 1 97.56 118 GLU B C 1
ATOM 2602 O O . GLU B 1 118 ? 3.08 3.082 16.141 1 97.56 118 GLU B O 1
ATOM 2607 N N . PRO B 1 119 ? 4.207 4.984 16.438 1 97.5 119 PRO B N 1
ATOM 2608 C CA . PRO B 1 119 ? 5.348 4.504 15.648 1 97.5 119 PRO B CA 1
ATOM 2609 C C . PRO B 1 119 ? 6.008 3.271 16.266 1 97.5 119 PRO B C 1
ATOM 2611 O O . PRO B 1 119 ? 5.918 3.062 17.484 1 97.5 119 PRO B O 1
ATOM 2614 N N . LEU B 1 120 ? 6.684 2.49 15.398 1 96.31 120 LEU B N 1
ATOM 2615 C CA . LEU B 1 120 ? 7.355 1.273 15.844 1 96.31 120 LEU B CA 1
ATOM 2616 C C . LEU B 1 120 ? 8.656 1.604 16.562 1 96.31 120 LEU B C 1
ATOM 2618 O O . LEU B 1 120 ? 9.023 0.931 17.531 1 96.31 120 LEU B O 1
ATOM 2622 N N . HIS B 1 121 ? 9.336 2.625 15.977 1 93.62 121 HIS B N 1
ATOM 2623 C CA . HIS B 1 121 ? 10.633 3.039 16.5 1 93.62 121 HIS B CA 1
ATOM 2624 C C . HIS B 1 121 ? 10.719 4.559 16.609 1 93.62 121 HIS B C 1
ATOM 2626 O O . HIS B 1 121 ? 10.977 5.242 15.625 1 93.62 121 HIS B O 1
ATOM 2632 N N . TRP B 1 122 ? 10.352 5.066 17.656 1 95.38 122 TRP B N 1
ATOM 2633 C CA . TRP B 1 122 ? 10.469 6.512 17.828 1 95.38 122 TRP B CA 1
ATOM 2634 C C . TRP B 1 122 ? 10.711 6.875 19.281 1 95.38 122 TRP B C 1
ATOM 2636 O O . TRP B 1 122 ? 10.102 6.293 20.188 1 95.38 122 TRP B O 1
ATOM 2646 N N . SER B 1 123 ? 11.617 7.719 19.484 1 95.25 123 SER B N 1
ATOM 2647 C CA . SER B 1 123 ? 11.852 8.336 20.797 1 95.25 123 SER B CA 1
ATOM 2648 C C . SER B 1 123 ? 11.914 9.852 20.672 1 95.25 123 SER B C 1
ATOM 2650 O O . SER B 1 123 ? 12.258 10.391 19.625 1 95.25 123 SER B O 1
ATOM 2652 N N . GLY B 1 124 ? 11.438 10.516 21.828 1 92.44 124 GLY B N 1
ATOM 2653 C CA . GLY B 1 124 ? 11.469 11.969 21.828 1 92.44 124 GLY B CA 1
ATOM 2654 C C . GLY B 1 124 ? 10.195 12.586 21.281 1 92.44 124 GLY B C 1
ATOM 2655 O O . GLY B 1 124 ? 9.172 11.914 21.172 1 92.44 124 GLY B O 1
ATOM 2656 N N . PRO B 1 125 ? 10.211 13.883 21 1 92.38 125 PRO B N 1
ATOM 2657 C CA . PRO B 1 125 ? 9.016 14.57 20.5 1 92.38 125 PRO B CA 1
ATOM 2658 C C . PRO B 1 125 ? 8.633 14.133 19.094 1 92.38 125 PRO B C 1
ATOM 2660 O O . PRO B 1 125 ? 9.477 13.633 18.344 1 92.38 125 PRO B O 1
ATOM 2663 N N . PRO B 1 126 ? 7.41 14.281 18.766 1 93.44 126 PRO B N 1
ATOM 2664 C CA . PRO B 1 126 ? 6.992 13.961 17.406 1 93.44 126 PRO B CA 1
ATOM 2665 C C . PRO B 1 126 ? 7.574 14.922 16.375 1 93.44 126 PRO B C 1
ATOM 2667 O O . PRO B 1 126 ? 8.109 15.977 16.734 1 93.44 126 PRO B O 1
ATOM 2670 N N . PRO B 1 127 ? 7.426 14.594 15.102 1 93.38 127 PRO B N 1
ATOM 2671 C CA . PRO B 1 127 ? 7.977 15.43 14.039 1 93.38 127 PRO B CA 1
ATOM 2672 C C . PRO B 1 127 ? 7.41 16.844 14.047 1 93.38 127 PRO B C 1
ATOM 2674 O O . PRO B 1 127 ? 8.141 17.812 13.797 1 93.38 127 PRO B O 1
ATOM 2677 N N . SER B 1 128 ? 6.141 17.016 14.281 1 90.44 128 SER B N 1
ATOM 2678 C CA . SER B 1 128 ? 5.531 18.344 14.281 1 90.44 128 SER B CA 1
ATOM 2679 C C . SER B 1 128 ? 6.227 19.266 15.281 1 90.44 128 SER B C 1
ATOM 2681 O O . SER B 1 128 ? 6.121 20.484 15.18 1 90.44 128 SER B O 1
ATOM 2683 N N . GLN B 1 129 ? 6.926 18.672 16.25 1 87.88 129 GLN B N 1
ATOM 2684 C CA . GLN B 1 129 ? 7.617 19.422 17.297 1 87.88 129 GLN B CA 1
ATOM 2685 C C . GLN B 1 129 ? 9.125 19.391 17.094 1 87.88 129 GLN B C 1
ATOM 2687 O O . GLN B 1 129 ? 9.891 19.688 18.016 1 87.88 129 GLN B O 1
ATOM 2692 N N . GLY B 1 130 ? 9.508 18.922 15.961 1 88.56 130 GLY B N 1
ATOM 2693 C CA . GLY B 1 130 ? 10.914 18.953 15.586 1 88.56 130 GLY B CA 1
ATOM 2694 C C . GLY B 1 130 ? 11.68 17.719 16.031 1 88.56 130 GLY B C 1
ATOM 2695 O O . GLY B 1 130 ? 12.914 17.719 16.031 1 88.56 130 GLY B O 1
ATOM 2696 N N . GLY B 1 131 ? 11 16.734 16.453 1 91.88 131 GLY B N 1
ATOM 2697 C CA . GLY B 1 131 ? 11.672 15.516 16.875 1 91.88 131 GLY B CA 1
ATOM 2698 C C . GLY B 1 131 ? 12.383 14.812 15.727 1 91.88 131 GLY B C 1
ATOM 2699 O O . GLY B 1 131 ? 11.891 14.797 14.594 1 91.88 131 GLY B O 1
ATOM 2700 N N . ALA B 1 132 ? 13.484 14.148 16.109 1 92.12 132 ALA B N 1
ATOM 2701 C CA . ALA B 1 132 ? 14.273 13.453 15.094 1 92.12 132 ALA B CA 1
ATOM 2702 C C . ALA B 1 132 ? 14.117 11.938 15.219 1 92.12 132 ALA B C 1
ATOM 2704 O O . ALA B 1 132 ? 14.5 11.195 14.32 1 92.12 132 ALA B O 1
ATOM 2705 N N . GLY B 1 133 ? 13.531 11.508 16.234 1 94.5 133 GLY B N 1
ATOM 2706 C CA . GLY B 1 133 ? 13.289 10.086 16.438 1 94.5 133 GLY B CA 1
ATOM 2707 C C . GLY B 1 133 ? 14.469 9.367 17.062 1 94.5 133 GLY B C 1
ATOM 2708 O O . GLY B 1 133 ? 15.352 10 17.656 1 94.5 133 GLY B O 1
ATOM 2709 N N . ASP B 1 134 ? 14.43 8.055 17.062 1 94.06 134 ASP B N 1
ATOM 2710 C CA . ASP B 1 134 ? 15.477 7.156 17.562 1 94.06 134 ASP B CA 1
ATOM 2711 C C . ASP B 1 134 ? 16.734 7.254 16.703 1 94.06 134 ASP B C 1
ATOM 2713 O O . ASP B 1 134 ? 16.672 7.082 15.492 1 94.06 134 ASP B O 1
ATOM 2717 N N . PRO B 1 135 ? 17.891 7.523 17.359 1 93.88 135 PRO B N 1
ATOM 2718 C CA . PRO B 1 135 ? 19.141 7.625 16.594 1 93.88 135 PRO B CA 1
ATOM 2719 C C . PRO B 1 135 ? 19.422 6.375 15.773 1 93.88 135 PRO B C 1
ATOM 2721 O O . PRO B 1 135 ? 20.094 6.461 14.734 1 93.88 135 PRO B O 1
ATOM 2724 N N . ALA B 1 136 ? 19 5.246 16.219 1 94.25 136 ALA B N 1
ATOM 2725 C CA . ALA B 1 136 ? 19.188 4.004 15.477 1 94.25 136 ALA B CA 1
ATOM 2726 C C . ALA B 1 136 ? 18.281 3.941 14.258 1 94.25 136 ALA B C 1
ATOM 2728 O O . ALA B 1 136 ? 18.5 3.139 13.352 1 94.25 136 ALA B O 1
ATOM 2729 N N . HIS B 1 137 ? 17.172 4.773 14.25 1 93.31 137 HIS B N 1
ATOM 2730 C CA . HIS B 1 137 ? 16.203 4.863 13.164 1 93.31 137 HIS B CA 1
ATOM 2731 C C . HIS B 1 137 ? 15.773 6.309 12.93 1 93.31 137 HIS B C 1
ATOM 2733 O O . HIS B 1 137 ? 14.594 6.637 13.062 1 93.31 137 HIS B O 1
ATOM 2739 N N . PRO B 1 138 ? 16.703 7.148 12.531 1 92.88 138 PRO B N 1
ATOM 2740 C CA . PRO B 1 138 ? 16.391 8.578 12.445 1 92.88 138 PRO B CA 1
ATOM 2741 C C . PRO B 1 138 ? 15.289 8.891 11.438 1 92.88 138 PRO B C 1
ATOM 2743 O O . PRO B 1 138 ? 15.305 8.359 10.32 1 92.88 138 PRO B O 1
ATOM 2746 N N . GLY B 1 139 ? 14.305 9.656 11.898 1 93.19 139 GLY B N 1
ATOM 2747 C CA . GLY B 1 139 ? 13.266 10.164 11.016 1 93.19 139 GLY B CA 1
ATOM 2748 C C . GLY B 1 139 ? 12.164 9.156 10.742 1 93.19 139 GLY B C 1
ATOM 2749 O O . GLY B 1 139 ? 11.273 9.406 9.93 1 93.19 139 GLY B O 1
ATOM 2750 N N . GLU B 1 140 ? 12.18 8.062 11.469 1 94.88 140 GLU B N 1
ATOM 2751 C CA . GLU B 1 140 ? 11.297 6.957 11.125 1 94.88 140 GLU B CA 1
ATOM 2752 C C . GLU B 1 140 ? 9.992 7.02 11.914 1 94.88 140 GLU B C 1
ATOM 2754 O O . GLU B 1 140 ? 9.664 6.086 12.648 1 94.88 140 GLU B O 1
ATOM 2759 N N . TRP B 1 141 ? 9.281 8.172 11.727 1 97.44 141 TRP B N 1
ATOM 2760 C CA . TRP B 1 141 ? 7.926 8.164 12.281 1 97.44 141 TRP B CA 1
ATOM 2761 C C . TRP B 1 141 ? 7.105 7.02 11.688 1 97.44 141 TRP B C 1
ATOM 2763 O O . TRP B 1 141 ? 6.523 6.219 12.422 1 97.44 141 TRP B O 1
ATOM 2773 N N . TRP B 1 142 ? 7.078 6.973 10.367 1 97.75 142 TRP B N 1
ATOM 2774 C CA . TRP B 1 142 ? 6.633 5.781 9.656 1 97.75 142 TRP B CA 1
ATOM 2775 C C . TRP B 1 142 ? 7.816 4.883 9.305 1 97.75 142 TRP B C 1
ATOM 2777 O O . TRP B 1 142 ? 8.805 5.344 8.727 1 97.75 142 TRP B O 1
ATOM 2787 N N . SER B 1 143 ? 7.77 3.621 9.656 1 97.75 143 SER B N 1
ATOM 2788 C CA . SER B 1 143 ? 8.836 2.695 9.305 1 97.75 143 SER B CA 1
ATOM 2789 C C . SER B 1 143 ? 8.812 2.367 7.812 1 97.75 143 SER B C 1
ATOM 2791 O O . SER B 1 143 ? 7.773 1.968 7.281 1 97.75 143 SER B O 1
ATOM 2793 N N . PRO B 1 144 ? 9.906 2.547 7.168 1 97.06 144 PRO B N 1
ATOM 2794 C CA . PRO B 1 144 ? 9.906 2.291 5.727 1 97.06 144 PRO B CA 1
ATOM 2795 C C . PRO B 1 144 ? 9.727 0.812 5.391 1 97.06 144 PRO B C 1
ATOM 2797 O O . PRO B 1 144 ? 10.078 -0.056 6.191 1 97.06 144 PRO B O 1
ATOM 2800 N N . LEU B 1 145 ? 9.18 0.57 4.207 1 97.5 145 LEU B N 1
ATOM 2801 C CA . LEU B 1 145 ? 8.992 -0.785 3.699 1 97.5 145 LEU B CA 1
ATOM 2802 C C . LEU B 1 145 ? 9.93 -1.062 2.527 1 97.5 145 LEU B C 1
ATOM 2804 O O . LEU B 1 145 ? 10.328 -0.138 1.814 1 97.5 145 LEU B O 1
ATOM 2808 N N . VAL B 1 146 ? 10.211 -2.311 2.379 1 96.19 146 VAL B N 1
ATOM 2809 C CA . VAL B 1 146 ? 11 -2.764 1.238 1 96.19 146 VAL B CA 1
ATOM 2810 C C . VAL B 1 146 ? 10.07 -3.242 0.126 1 96.19 146 VAL B C 1
ATOM 2812 O O . VAL B 1 146 ? 9.156 -4.035 0.37 1 96.19 146 VAL B O 1
ATOM 2815 N N . GLN B 1 147 ? 10.297 -2.719 -1.027 1 95.69 147 GLN B N 1
ATOM 2816 C CA . GLN B 1 147 ? 9.508 -3.166 -2.172 1 95.69 147 GLN B CA 1
ATOM 2817 C C . GLN B 1 147 ? 9.898 -4.582 -2.59 1 95.69 147 GLN B C 1
ATOM 2819 O O . GLN B 1 147 ? 11.078 -4.871 -2.793 1 95.69 147 GLN B O 1
ATOM 2824 N N . VAL B 1 148 ? 8.922 -5.434 -2.703 1 94.62 148 VAL B N 1
ATOM 2825 C CA . VAL B 1 148 ? 9.156 -6.824 -3.082 1 94.62 148 VAL B CA 1
ATOM 2826 C C . VAL B 1 148 ? 8.898 -7 -4.578 1 94.62 148 VAL B C 1
ATOM 2828 O O . VAL B 1 148 ? 9.562 -7.805 -5.234 1 94.62 148 VAL B O 1
ATOM 2831 N N . ASN B 1 149 ? 7.922 -6.293 -5 1 89 149 ASN B N 1
ATOM 2832 C CA . ASN B 1 149 ? 7.562 -6.402 -6.41 1 89 149 ASN B CA 1
ATOM 2833 C C . ASN B 1 149 ? 6.742 -5.203 -6.875 1 89 149 ASN B C 1
ATOM 2835 O O . ASN B 1 149 ? 6.062 -4.562 -6.07 1 89 149 ASN B O 1
ATOM 2839 N N . HIS B 1 150 ? 6.895 -4.926 -8.008 1 78.56 150 HIS B N 1
ATOM 2840 C CA . HIS B 1 150 ? 5.961 -4.062 -8.719 1 78.56 150 HIS B CA 1
ATOM 2841 C C . HIS B 1 150 ? 5.621 -4.629 -10.094 1 78.56 150 HIS B C 1
ATOM 2843 O O . HIS B 1 150 ? 6.492 -4.75 -10.953 1 78.56 150 HIS B O 1
ATOM 2849 N N . CYS B 1 151 ? 4.418 -5.031 -10.188 1 75.94 151 CYS B N 1
ATOM 2850 C CA . CYS B 1 151 ? 4.035 -5.746 -11.398 1 75.94 151 CYS B CA 1
ATOM 2851 C C . CYS B 1 151 ? 3.469 -4.789 -12.438 1 75.94 151 CYS B C 1
ATOM 2853 O O . CYS B 1 151 ? 3.096 -3.66 -12.117 1 75.94 151 CYS B O 1
ATOM 2855 N N . GLY B 1 152 ? 3.533 -5.039 -13.617 1 72.06 152 GLY B N 1
ATOM 2856 C CA . GLY B 1 152 ? 3.17 -4.41 -14.875 1 72.06 152 GLY B CA 1
ATOM 2857 C C . GLY B 1 152 ? 1.979 -3.477 -14.758 1 72.06 152 GLY B C 1
ATOM 2858 O O . GLY B 1 152 ? 1.406 -3.33 -13.68 1 72.06 152 GLY B O 1
ATOM 2859 N N . GLY B 1 153 ? 1.759 -2.738 -15.742 1 87.31 153 GLY B N 1
ATOM 2860 C CA . GLY B 1 153 ? 0.688 -1.759 -15.828 1 87.31 153 GLY B CA 1
ATOM 2861 C C . GLY B 1 153 ? 0.852 -0.613 -14.844 1 87.31 153 GLY B C 1
ATOM 2862 O O . GLY B 1 153 ? -0.095 -0.246 -14.148 1 87.31 153 GLY B O 1
ATOM 2863 N N . TRP B 1 154 ? 2.066 -0.183 -14.664 1 90.31 154 TRP B N 1
ATOM 2864 C CA . TRP B 1 154 ? 2.314 0.908 -13.727 1 90.31 154 TRP B CA 1
ATOM 2865 C C . TRP B 1 154 ? 1.684 2.205 -14.219 1 90.31 154 TRP B C 1
ATOM 2867 O O . TRP B 1 154 ? 1.444 2.367 -15.422 1 90.31 154 TRP B O 1
ATOM 2877 N N . ALA B 1 155 ? 1.405 3.039 -13.25 1 90.69 155 ALA B N 1
ATOM 2878 C CA . ALA B 1 155 ? 0.808 4.336 -13.555 1 90.69 155 ALA B CA 1
ATOM 2879 C C . ALA B 1 155 ? 1.766 5.199 -14.375 1 90.69 155 ALA B C 1
ATOM 2881 O O . ALA B 1 155 ? 2.955 5.289 -14.055 1 90.69 155 ALA B O 1
ATOM 2882 N N . VAL B 1 156 ? 1.214 5.855 -15.438 1 88.44 156 VAL B N 1
ATOM 2883 C CA . VAL B 1 156 ? 2.086 6.66 -16.281 1 88.44 156 VAL B CA 1
ATOM 2884 C C . VAL B 1 156 ? 1.533 8.078 -16.391 1 88.44 156 VAL B C 1
ATOM 2886 O O . VAL B 1 156 ? 2.17 8.961 -16.969 1 88.44 156 VAL B O 1
ATOM 2889 N N . ASP B 1 157 ? 0.337 8.312 -15.875 1 89.31 157 ASP B N 1
ATOM 2890 C CA . ASP B 1 157 ? -0.271 9.633 -15.812 1 89.31 157 ASP B CA 1
ATOM 2891 C C . ASP B 1 157 ? -1.149 9.781 -14.57 1 89.31 157 ASP B C 1
ATOM 2893 O O . ASP B 1 157 ? -1.637 8.789 -14.031 1 89.31 157 ASP B O 1
ATOM 2897 N N . PHE B 1 158 ? -1.324 11.078 -14.141 1 90.88 158 PHE B N 1
ATOM 2898 C CA . PHE B 1 158 ? -2.016 11.352 -12.883 1 90.88 158 PHE B CA 1
ATOM 2899 C C . PHE B 1 158 ? -2.988 12.508 -13.047 1 90.88 158 PHE B C 1
ATOM 2901 O O . PHE B 1 158 ? -2.723 13.445 -13.805 1 90.88 158 PHE B O 1
ATOM 2908 N N . SER B 1 159 ? -4.004 12.367 -12.336 1 90.12 159 SER B N 1
ATOM 2909 C CA . SER B 1 159 ? -4.969 13.469 -12.32 1 90.12 159 SER B CA 1
ATOM 2910 C C . SER B 1 159 ? -4.34 14.75 -11.781 1 90.12 159 SER B C 1
ATOM 2912 O O . SER B 1 159 ? -3.594 14.719 -10.797 1 90.12 159 SER B O 1
ATOM 2914 N N . PRO B 1 160 ? -4.715 15.922 -12.398 1 87.62 160 PRO B N 1
ATOM 2915 C CA . PRO B 1 160 ? -4.254 17.188 -11.836 1 87.62 160 PRO B CA 1
ATOM 2916 C C . PRO B 1 160 ? -5.094 17.656 -10.641 1 87.62 160 PRO B C 1
ATOM 2918 O O . PRO B 1 160 ? -4.781 18.672 -10.016 1 87.62 160 PRO B O 1
ATOM 2921 N N . ARG B 1 161 ? -6.078 16.922 -10.289 1 86.44 161 ARG B N 1
ATOM 2922 C CA . ARG B 1 161 ? -6.957 17.297 -9.188 1 86.44 161 ARG B CA 1
ATOM 2923 C C . ARG B 1 161 ? -6.332 16.953 -7.844 1 86.44 161 ARG B C 1
ATOM 2925 O O . ARG B 1 161 ? -5.738 15.875 -7.691 1 86.44 161 ARG B O 1
ATOM 2932 N N . LEU B 1 162 ? -6.488 17.812 -6.906 1 85.25 162 LEU B N 1
ATOM 2933 C CA . LEU B 1 162 ? -5.867 17.656 -5.598 1 85.25 162 LEU B CA 1
ATOM 2934 C C . LEU B 1 162 ? -6.77 16.859 -4.656 1 85.25 162 LEU B C 1
ATOM 2936 O O . LEU B 1 162 ? -6.297 16.297 -3.666 1 85.25 162 LEU B O 1
ATOM 2940 N N . GLY B 1 163 ? -8.031 16.781 -4.941 1 81.25 163 GLY B N 1
ATOM 2941 C CA . GLY B 1 163 ? -8.945 16.047 -4.086 1 81.25 163 GLY B CA 1
ATOM 2942 C C . GLY B 1 163 ? -8.859 14.539 -4.258 1 81.25 163 GLY B C 1
ATOM 2943 O O . GLY B 1 163 ? -8.039 14.047 -5.043 1 81.25 163 GLY B O 1
ATOM 2944 N N . PRO B 1 164 ? -9.602 13.875 -3.426 1 81.44 164 PRO B N 1
ATOM 2945 C CA . PRO B 1 164 ? -9.531 12.414 -3.484 1 81.44 164 PRO B CA 1
ATOM 2946 C C . PRO B 1 164 ? -9.984 11.852 -4.832 1 81.44 164 PRO B C 1
ATOM 2948 O O . PRO B 1 164 ? -10.734 12.516 -5.559 1 81.44 164 PRO B O 1
ATOM 2951 N N . ASN B 1 165 ? -9.398 10.672 -5.129 1 86 165 ASN B N 1
ATOM 2952 C CA . ASN B 1 165 ? -9.906 9.867 -6.238 1 86 165 ASN B CA 1
ATOM 2953 C C . ASN B 1 165 ? -11.422 9.695 -6.152 1 86 165 ASN B C 1
ATOM 2955 O O . ASN B 1 165 ? -11.961 9.422 -5.078 1 86 165 ASN B O 1
ATOM 2959 N N . PRO B 1 166 ? -12.141 9.914 -7.254 1 85.38 166 PRO B N 1
ATOM 2960 C CA . PRO B 1 166 ? -13.602 9.805 -7.234 1 85.38 166 PRO B CA 1
ATOM 2961 C C . PRO B 1 166 ? -14.078 8.414 -6.816 1 85.38 166 PRO B C 1
ATOM 2963 O O . PRO B 1 166 ? -15.234 8.25 -6.406 1 85.38 166 PRO B O 1
ATOM 2966 N N . SER B 1 167 ? -13.25 7.434 -6.953 1 85.62 167 SER B N 1
ATOM 2967 C CA . SER B 1 167 ? -13.648 6.086 -6.559 1 85.62 167 SER B CA 1
ATOM 2968 C C . SER B 1 167 ? -13.555 5.902 -5.047 1 85.62 167 SER B C 1
ATOM 2970 O O . SER B 1 167 ? -14.07 4.922 -4.504 1 85.62 167 SER B O 1
ATOM 2972 N N . TYR B 1 168 ? -12.914 6.875 -4.363 1 89.31 168 TYR B N 1
ATOM 2973 C CA . TYR B 1 168 ? -12.797 6.781 -2.914 1 89.31 168 TYR B CA 1
ATOM 2974 C C . TYR B 1 168 ? -14.125 7.113 -2.236 1 89.31 168 TYR B C 1
ATOM 2976 O O . TYR B 1 168 ? -14.742 8.141 -2.535 1 89.31 168 TYR B O 1
ATOM 2984 N N . THR B 1 169 ? -14.555 6.219 -1.402 1 87.31 169 THR B N 1
ATOM 2985 C CA . THR B 1 169 ? -15.695 6.477 -0.531 1 87.31 169 THR B CA 1
ATOM 2986 C C . THR B 1 169 ? -15.227 6.84 0.877 1 87.31 169 THR B C 1
ATOM 2988 O O . THR B 1 169 ? -14.617 6.016 1.563 1 87.31 169 THR B O 1
ATOM 2991 N N . PRO B 1 170 ? -15.523 8.055 1.293 1 89.44 170 PRO B N 1
ATOM 2992 C CA . PRO B 1 170 ? -15.117 8.438 2.646 1 89.44 170 PRO B CA 1
ATOM 2993 C C . PRO B 1 170 ? -15.727 7.539 3.723 1 89.44 170 PRO B C 1
ATOM 2995 O O . PRO B 1 170 ? -16.844 7.055 3.562 1 89.44 170 PRO B O 1
ATOM 2998 N N . ASN B 1 171 ? -15.031 7.383 4.816 1 90 171 ASN B N 1
ATOM 2999 C CA . ASN B 1 171 ? -15.477 6.551 5.93 1 90 171 ASN B CA 1
ATOM 3000 C C . ASN B 1 171 ? -16.625 7.203 6.691 1 90 171 ASN B C 1
ATOM 3002 O O . ASN B 1 171 ? -17.406 6.516 7.355 1 90 171 ASN B O 1
ATOM 3006 N N . HIS B 1 172 ? -16.734 8.523 6.605 1 86 172 HIS B N 1
ATOM 3007 C CA . HIS B 1 172 ? -17.812 9.281 7.246 1 86 172 HIS B CA 1
ATOM 3008 C C . HIS B 1 172 ? -18.516 10.188 6.25 1 86 172 HIS B C 1
ATOM 3010 O O . HIS B 1 172 ? -18.531 11.406 6.414 1 86 172 HIS B O 1
ATOM 3016 N N . PRO B 1 173 ? -19.156 9.602 5.332 1 77.06 173 PRO B N 1
ATOM 3017 C CA . PRO B 1 173 ? -19.75 10.43 4.285 1 77.06 173 PRO B CA 1
ATOM 3018 C C . PRO B 1 173 ? -20.828 11.367 4.824 1 77.06 173 PRO B C 1
ATOM 3020 O O . PRO B 1 173 ? -21.016 12.469 4.301 1 77.06 173 PRO B O 1
ATOM 3023 N N . ALA B 1 174 ? -21.578 10.984 5.801 1 74.12 174 ALA B N 1
ATOM 3024 C CA . ALA B 1 174 ? -22.656 11.797 6.363 1 74.12 174 ALA B CA 1
ATOM 3025 C C . ALA B 1 174 ? -22.188 12.555 7.598 1 74.12 174 ALA B C 1
ATOM 3027 O O . ALA B 1 174 ? -22.938 13.328 8.188 1 74.12 174 ALA B O 1
ATOM 3028 N N . GLY B 1 175 ? -21 12.398 7.816 1 66.69 175 GLY B N 1
ATOM 3029 C CA . GLY B 1 175 ? -20.531 12.961 9.07 1 66.69 175 GLY B CA 1
ATOM 3030 C C . GLY B 1 175 ? -19.672 14.195 8.883 1 66.69 175 GLY B C 1
ATOM 3031 O O . GLY B 1 175 ? -19.516 14.688 7.762 1 66.69 175 GLY B O 1
ATOM 3032 N N . LYS B 1 176 ? -19.312 14.734 10.023 1 69.06 176 LYS B N 1
ATOM 3033 C CA . LYS B 1 176 ? -18.375 15.852 10.031 1 69.06 176 LYS B CA 1
ATOM 3034 C C . LYS B 1 176 ? -16.984 15.406 9.602 1 69.06 176 LYS B C 1
ATOM 3036 O O . LYS B 1 176 ? -16.578 14.281 9.898 1 69.06 176 LYS B O 1
ATOM 3041 N N . THR B 1 177 ? -16.438 16.109 8.625 1 76.81 177 THR B N 1
ATOM 3042 C CA . THR B 1 177 ? -15.016 15.992 8.297 1 76.81 177 THR B CA 1
ATOM 3043 C C . THR B 1 177 ? -14.211 17.109 8.961 1 76.81 177 THR B C 1
ATOM 3045 O O . THR B 1 177 ? -14.742 18.172 9.25 1 76.81 177 THR B O 1
ATOM 3048 N N . SER B 1 178 ? -13.047 16.75 9.344 1 79.69 178 SER B N 1
ATOM 3049 C CA . SER B 1 178 ? -12.133 17.734 9.906 1 79.69 178 SER B CA 1
ATOM 3050 C C . SER B 1 178 ? -11.742 18.781 8.867 1 79.69 178 SER B C 1
ATOM 3052 O O . SER B 1 178 ? -11.547 18.469 7.695 1 79.69 178 SER B O 1
ATOM 3054 N N . THR B 1 179 ? -11.766 19.984 9.367 1 79.69 179 THR B N 1
ATOM 3055 C CA . THR B 1 179 ? -11.195 21.078 8.57 1 79.69 179 THR B CA 1
ATOM 3056 C C . THR B 1 179 ? -10.219 21.906 9.398 1 79.69 179 THR B C 1
ATOM 3058 O O . THR B 1 179 ? -10.18 21.781 10.625 1 79.69 179 THR B O 1
ATOM 3061 N N . LYS B 1 180 ? -9.484 22.641 8.68 1 79.94 180 LYS B N 1
ATOM 3062 C CA . LYS B 1 180 ? -8.539 23.516 9.375 1 79.94 180 LYS B CA 1
ATOM 3063 C C . LYS B 1 180 ? -9.266 24.469 10.32 1 79.94 180 LYS B C 1
ATOM 3065 O O . LYS B 1 180 ? -8.711 24.859 11.352 1 79.94 180 LYS B O 1
ATOM 3070 N N . ASP B 1 181 ? -10.477 24.844 9.977 1 80.06 181 ASP B N 1
ATOM 3071 C CA . ASP B 1 181 ? -11.258 25.781 10.773 1 80.06 181 ASP B CA 1
ATOM 3072 C C . ASP B 1 181 ? -12.07 25.062 11.844 1 80.06 181 ASP B C 1
ATOM 3074 O O . ASP B 1 181 ? -12.586 25.688 12.773 1 80.06 181 ASP B O 1
ATOM 3078 N N . ALA B 1 182 ? -12.227 23.766 11.719 1 81.19 182 ALA B N 1
ATOM 3079 C CA . ALA B 1 182 ? -12.914 22.922 12.695 1 81.19 182 ALA B CA 1
ATOM 3080 C C . ALA B 1 182 ? -12.164 21.609 12.914 1 81.19 182 ALA B C 1
ATOM 3082 O O . ALA B 1 182 ? -12.656 20.531 12.562 1 81.19 182 ALA B O 1
ATOM 3083 N N . PRO B 1 183 ? -11.008 21.766 13.508 1 83.06 183 PRO B N 1
ATOM 3084 C CA . PRO B 1 183 ? -10.195 20.562 13.719 1 83.06 183 PRO B CA 1
ATOM 3085 C C . PRO B 1 183 ? -10.695 19.719 14.875 1 83.06 183 PRO B C 1
ATOM 3087 O O . PRO B 1 183 ? -11.516 20.172 15.68 1 83.06 183 PRO B O 1
ATOM 3090 N N . PRO B 1 184 ? -10.211 18.469 14.859 1 82.62 184 PRO B N 1
ATOM 3091 C CA . PRO B 1 184 ? -10.578 17.609 15.992 1 82.62 184 PRO B CA 1
ATOM 3092 C C . PRO B 1 184 ? -10.062 18.156 17.328 1 82.62 184 PRO B C 1
ATOM 3094 O O . PRO B 1 184 ? -9.234 19.062 17.344 1 82.62 184 PRO B O 1
ATOM 3097 N N . LEU B 1 185 ? -10.625 17.469 18.406 1 78.69 185 LEU B N 1
ATOM 3098 C CA . LEU B 1 185 ? -10.328 17.969 19.734 1 78.69 185 LEU B CA 1
ATOM 3099 C C . LEU B 1 185 ? -8.977 17.438 20.219 1 78.69 185 LEU B C 1
ATOM 3101 O O . LEU B 1 185 ? -8.227 18.172 20.875 1 78.69 185 LEU B O 1
ATOM 3105 N N . VAL B 1 186 ? -8.672 16.25 19.875 1 88.38 186 VAL B N 1
ATOM 3106 C CA . VAL B 1 186 ? -7.441 15.656 20.391 1 88.38 186 VAL B CA 1
ATOM 3107 C C . VAL B 1 186 ? -6.254 16.094 19.547 1 88.38 186 VAL B C 1
ATOM 3109 O O . VAL B 1 186 ? -6.285 15.961 18.312 1 88.38 186 VAL B O 1
ATOM 3112 N N . HIS B 1 187 ? -5.281 16.672 20.141 1 89.88 187 HIS B N 1
ATOM 3113 C CA . HIS B 1 187 ? -4.051 17.094 19.469 1 89.88 187 HIS B CA 1
ATOM 3114 C C . HIS B 1 187 ? -2.887 17.141 20.453 1 89.88 187 HIS B C 1
ATOM 3116 O O . HIS B 1 187 ? -3.084 17.016 21.672 1 89.88 187 HIS B O 1
ATOM 3122 N N . ASN B 1 188 ? -1.628 17.266 19.922 1 87.88 188 ASN B N 1
ATOM 3123 C CA . ASN B 1 188 ? -0.445 17.375 20.766 1 87.88 188 ASN B CA 1
ATOM 3124 C C . ASN B 1 188 ? 0.279 18.703 20.562 1 87.88 188 ASN B C 1
ATOM 3126 O O . ASN B 1 188 ? 1.489 18.797 20.766 1 87.88 188 ASN B O 1
ATOM 3130 N N . ARG B 1 189 ? -0.38 19.641 20.219 1 81.44 189 ARG B N 1
ATOM 3131 C CA . ARG B 1 189 ? 0.199 20.953 19.953 1 81.44 189 ARG B CA 1
ATOM 3132 C C . ARG B 1 189 ? 0.72 21.594 21.234 1 81.44 189 ARG B C 1
ATOM 3134 O O . ARG B 1 189 ? 0.087 21.484 22.297 1 81.44 189 ARG B O 1
ATOM 3141 N N . THR B 1 190 ? 2.029 22.062 21.297 1 72.75 190 THR B N 1
ATOM 3142 C CA . THR B 1 190 ? 2.6 22.719 22.469 1 72.75 190 THR B CA 1
ATOM 3143 C C . THR B 1 190 ? 2.521 24.234 22.344 1 72.75 190 THR B C 1
ATOM 3145 O O . THR B 1 190 ? 2.764 24.953 23.312 1 72.75 190 THR B O 1
ATOM 3148 N N . GLY B 1 191 ? 2.168 24.875 21.25 1 62.09 191 GLY B N 1
ATOM 3149 C CA . GLY B 1 191 ? 2.078 26.312 21.047 1 62.09 191 GLY B CA 1
ATOM 3150 C C . GLY B 1 191 ? 0.863 26.719 20.234 1 62.09 191 GLY B C 1
ATOM 3151 O O . GLY B 1 191 ? 0.011 25.891 19.922 1 62.09 191 GLY B O 1
ATOM 3152 N N . PRO B 1 192 ? 0.783 28.219 20.25 1 56.69 192 PRO B N 1
ATOM 3153 C CA . PRO B 1 192 ? -0.341 28.688 19.438 1 56.69 192 PRO B CA 1
ATOM 3154 C C . PRO B 1 192 ? -0.32 28.125 18.016 1 56.69 192 PRO B C 1
ATOM 3156 O O . PRO B 1 192 ? 0.737 27.734 17.531 1 56.69 192 PRO B O 1
ATOM 3159 N N . ALA B 1 193 ? -1.497 27.656 17.688 1 50.94 193 ALA B N 1
ATOM 3160 C CA . ALA B 1 193 ? -1.513 27.281 16.281 1 50.94 193 ALA B CA 1
ATOM 3161 C C . ALA B 1 193 ? -0.695 28.266 15.438 1 50.94 193 ALA B C 1
ATOM 3163 O O . ALA B 1 193 ? -0.779 29.469 15.641 1 50.94 193 ALA B O 1
ATOM 3164 N N . ALA B 1 194 ? 0.467 28.094 15.234 1 42.72 194 ALA B N 1
ATOM 3165 C CA . ALA B 1 194 ? 1.226 28.984 14.367 1 42.72 194 ALA B CA 1
ATOM 3166 C C . ALA B 1 194 ? 0.324 29.625 13.32 1 42.72 194 ALA B C 1
ATOM 3168 O O . ALA B 1 194 ? -0.446 28.938 12.648 1 42.72 194 ALA B O 1
ATOM 3169 N N . GLY B 1 195 ? 0.496 31.156 13.242 1 43.69 195 GLY B N 1
ATOM 3170 C CA . GLY B 1 195 ? -0.023 32.094 12.258 1 43.69 195 GLY B CA 1
ATOM 3171 C C . GLY B 1 195 ? -0.95 31.438 11.242 1 43.69 195 GLY B C 1
ATOM 3172 O O . GLY B 1 195 ? -1.101 31.938 10.125 1 43.69 195 GLY B O 1
ATOM 3173 N N . TRP B 1 196 ? -1.227 30.375 11.453 1 42.25 196 TRP B N 1
ATOM 3174 C CA . TRP B 1 196 ? -2.152 29.844 10.461 1 42.25 196 TRP B CA 1
ATOM 3175 C C . TRP B 1 196 ? -3.35 30.781 10.281 1 42.25 196 TRP B C 1
ATOM 3177 O O . TRP B 1 196 ? -4.098 31.016 11.234 1 42.25 196 TRP B O 1
ATOM 3187 N N . THR B 1 197 ? -3.123 31.906 9.617 1 35.38 197 THR B N 1
ATOM 3188 C CA . THR B 1 197 ? -4.316 32.531 9.047 1 35.38 197 THR B CA 1
ATOM 3189 C C . THR B 1 197 ? -4.961 31.609 8.016 1 35.38 197 THR B C 1
ATOM 3191 O O . THR B 1 197 ? -4.266 31.016 7.184 1 35.38 197 THR B O 1
ATOM 3194 N N . SER B 1 198 ? -5.941 30.875 8.43 1 34.69 198 SER B N 1
ATOM 3195 C CA . SER B 1 198 ? -6.715 30.219 7.383 1 34.69 198 SER B CA 1
ATOM 3196 C C . SER B 1 198 ? -6.688 31.016 6.086 1 34.69 198 SER B C 1
ATOM 3198 O O . SER B 1 198 ? -7.223 32.125 6.02 1 34.69 198 SER B O 1
ATOM 3200 N N . SER B 1 199 ? -5.633 31.391 5.5 1 31.45 199 SER B N 1
ATOM 3201 C CA . SER B 1 199 ? -5.828 32.094 4.242 1 31.45 199 SER B CA 1
ATOM 3202 C C . SER B 1 199 ? -6.805 31.359 3.334 1 31.45 199 SER B C 1
ATOM 3204 O O . SER B 1 199 ? -6.727 30.141 3.191 1 31.45 199 SER B O 1
ATOM 3206 N N . LYS B 1 200 ? -8.016 31.719 3.162 1 33.5 200 LYS B N 1
ATOM 3207 C CA . LYS B 1 200 ? -8.883 31.453 2.021 1 33.5 200 LYS B CA 1
ATOM 3208 C C . LYS B 1 200 ? -8.07 31.281 0.741 1 33.5 200 LYS B C 1
ATOM 3210 O O . LYS B 1 200 ? -7.98 32.188 -0.077 1 33.5 200 LYS B O 1
ATOM 3215 N N . GLN B 1 201 ? -6.961 30.797 0.667 1 30.44 201 GLN B N 1
ATOM 3216 C CA . GLN B 1 201 ? -6.391 30.734 -0.673 1 30.44 201 GLN B CA 1
ATOM 3217 C C . GLN B 1 201 ? -7.254 29.875 -1.597 1 30.44 201 GLN B C 1
ATOM 3219 O O . GLN B 1 201 ? -7.754 28.828 -1.188 1 30.44 201 GLN B O 1
ATOM 3224 N N . PRO B 1 202 ? -7.77 30.344 -2.686 1 29.94 202 PRO B N 1
ATOM 3225 C CA . PRO B 1 202 ? -8.57 29.625 -3.684 1 29.94 202 PRO B CA 1
ATOM 3226 C C . PRO B 1 202 ? -7.938 28.297 -4.105 1 29.94 202 PRO B C 1
ATOM 3228 O O . PRO B 1 202 ? -6.715 28.156 -4.039 1 29.94 202 PRO B O 1
ATOM 3231 N N . PRO B 1 203 ? -8.711 27.234 -4.039 1 29.02 203 PRO B N 1
ATOM 3232 C CA . PRO B 1 203 ? -8.234 26.031 -4.734 1 29.02 203 PRO B CA 1
ATOM 3233 C C . PRO B 1 203 ? -7.445 26.359 -6 1 29.02 203 PRO B C 1
ATOM 3235 O O . PRO B 1 203 ? -7.809 27.281 -6.738 1 29.02 203 PRO B O 1
ATOM 3238 N N . PHE B 1 204 ? -6.211 26.188 -5.973 1 26.89 204 PHE B N 1
ATOM 3239 C CA . PHE B 1 204 ? -5.484 26.453 -7.207 1 26.89 204 PHE B CA 1
ATOM 3240 C C . PHE B 1 204 ? -6.191 25.828 -8.398 1 26.89 204 PHE B C 1
ATOM 3242 O O . PHE B 1 204 ? -6.328 24.609 -8.469 1 26.89 204 PHE B O 1
ATOM 3249 N N . VAL B 1 205 ? -7.195 26.391 -8.938 1 23.88 205 VAL B N 1
ATOM 3250 C CA . VAL B 1 205 ? -7.684 26.047 -10.266 1 23.88 205 VAL B CA 1
ATOM 3251 C C . VAL B 1 205 ? -6.637 26.422 -11.312 1 23.88 205 VAL B C 1
ATOM 3253 O O . VAL B 1 205 ? -6.191 27.578 -11.367 1 23.88 205 VAL B O 1
ATOM 3256 N N . ALA B 1 206 ? -5.793 25.391 -11.656 1 24.78 206 ALA B N 1
ATOM 3257 C CA . ALA B 1 206 ? -5 25.766 -12.82 1 24.78 206 ALA B CA 1
ATOM 3258 C C . ALA B 1 206 ? -5.844 26.547 -13.828 1 24.78 206 ALA B C 1
ATOM 3260 O O . ALA B 1 206 ? -6.957 26.141 -14.164 1 24.78 206 ALA B O 1
ATOM 3261 N N . SER B 1 207 ? -5.582 27.75 -13.953 1 23.45 207 SER B N 1
ATOM 3262 C CA . SER B 1 207 ? -6.09 28.469 -15.109 1 23.45 207 SER B CA 1
ATOM 3263 C C . SER B 1 207 ? -5.605 27.844 -16.406 1 23.45 207 SER B C 1
ATOM 3265 O O . SER B 1 207 ? -4.457 27.406 -16.5 1 23.45 207 SER B O 1
#

Solvent-accessible surface area (backbone atoms only — not comparable to full-atom values): 22905 Å² total; per-residue (Å²): 142,83,85,76,68,78,74,73,65,65,64,65,57,58,56,56,51,50,53,52,44,49,54,45,48,58,38,62,47,33,45,43,79,49,41,30,36,33,31,42,34,77,94,31,45,67,59,45,38,25,40,34,47,37,55,47,64,70,45,38,48,47,42,45,76,42,30,43,25,41,35,34,33,35,34,30,88,88,78,30,39,30,38,37,38,30,30,36,67,64,91,51,66,68,61,29,51,49,52,48,69,64,30,69,66,42,29,55,53,37,27,49,46,52,74,23,44,43,50,86,47,64,40,84,52,55,62,67,74,69,30,54,35,26,86,93,40,63,67,24,58,50,40,69,45,43,75,43,32,45,41,19,21,30,49,49,38,56,41,90,50,55,54,56,40,81,58,62,71,51,89,49,74,92,48,80,58,33,34,90,92,52,57,75,86,67,59,66,68,89,60,74,75,66,86,69,61,79,67,82,64,71,75,82,64,83,124,139,84,87,72,69,79,73,71,64,65,63,64,57,58,53,56,52,49,51,51,43,49,52,45,46,57,38,62,50,34,45,43,80,49,42,30,34,33,30,44,34,77,92,31,45,65,58,46,37,26,40,33,49,39,55,46,64,69,45,38,48,46,41,45,75,41,28,43,24,40,34,35,32,34,36,30,88,88,80,30,40,30,39,38,37,31,31,36,66,65,90,50,65,68,61,30,51,48,51,47,68,64,31,68,67,40,30,55,53,36,26,48,47,52,73,24,45,43,51,85,47,63,40,82,53,55,62,67,74,68,31,52,35,26,86,93,40,64,65,24,58,49,39,69,45,43,74,42,31,46,41,18,22,31,50,49,39,57,40,90,50,53,55,56,40,81,59,62,72,52,88,49,76,90,48,80,56,32,34,91,91,52,56,73,86,66,59,67,70,89,62,74,78,64,85,68,60,82,68,84,65,70,77,81,64,83,124

InterPro domains:
  IPR008000 Rhamnose/fucose mutarotase [PF05336] (37-150)
  IPR011008 Dimeric alpha-beta barrel [SSF54909] (35-148)

Sequence (414 aa):
MECRSLLLGAAAGAAAFAILDRLRRRRLRGGTYHAGMIRARPELIEQYQQLHDKTWEEVMARMYASNMRDFVVWFHPTTNMMFHQFIYVGTDFDADMARVAADPVVRFWWTYCEPCQEPLHWSGPPPSQGGAGDPAHPGEWWSPLVQVNHCGGWAVDFSPRLGPNPSYTPNHPAGKTSTKDAPPLVHNRTGPAAGWTSSKQPPFVASMECRSLLLGAAAGAAAFAILDRLRRRRLRGGTYHAGMIRARPELIEQYQQLHDKTWEEVMARMYASNMRDFVVWFHPTTNMMFHQFIYVGTDFDADMARVAADPVVRFWWTYCEPCQEPLHWSGPPPSQGGAGDPAHPGEWWSPLVQVNHCGGWAVDFSPRLGPNPSYTPNHPAGKTSTKDAPPLVHNRTGPAAGWTSSKQPPFVAS

Organism: Emiliania huxleyi (strain CCMP1516) (NCBI:txid280463)